Protein AF-0000000074532015 (afdb_homodimer)

Foldseek 3Di:
DQDFLVVCCVVVVRLSLLVLLVVVCVVLVVCPVLVFDPQLQSLQSVVQQVQADPALFLGQSLLSQLLVLLVCCCPVVVVVVQDDSLLVVLLNVLSSQLQGNPPLDDLVLCCVVVHPQCVVVVSALSRLVVSLVVSVVQLVDPSNPRNVSHDPVSVVLSSVLSSLQSSLLPPVCQVVLLVVLVVCVVVVPPQNDSVSSSSVSNVSSNQSNLVLCVHPPVSSVSNLVSNLVSLLVVQVVCVVVVHDGDPSNPPVDHDSVVVVVVCCVPHNVSD/DQDFLVVCCVVVVRLSLLVLLVVVCVVLVVCPVLVFDPQLQSLQSVVQQVQADPALFLGQSLLSQLLVLLVCCCPVVVVVVQDDSLLVVLLNVLSSQLQGNPPLDDLVLCCVVVHPQCVVVVSALSRLVVSLVVSVVQLVDPSNPRNVSHDPVSVVLSSVLSSLQSSLLPPVCQVVLLVVLVVCVVVVPPQNDSVSSSSVSNVSSNQSNLVLCVHPPVSSVSNLVSNLVSLLVVQVVCVVVVHDGDPQNPPVDHDSVVVVVVCCVPHNVSD

pLDDT: mean 96.52, std 2.68, range [83.92, 98.92]

Structure (mmCIF, N/CA/C/O backbone):
data_AF-0000000074532015-model_v1
#
loop_
_entity.id
_entity.type
_entity.pdbx_description
1 polymer 'Predicted protein'
#
loop_
_atom_site.group_PDB
_atom_site.id
_atom_site.type_symbol
_atom_site.label_atom_id
_atom_site.label_alt_id
_atom_site.label_comp_id
_atom_site.label_asym_id
_atom_site.label_entity_id
_atom_site.label_seq_id
_atom_site.pdbx_PDB_ins_code
_atom_site.Cartn_x
_atom_site.Cartn_y
_atom_site.Cartn_z
_atom_site.occupancy
_atom_site.B_iso_or_equiv
_atom_site.auth_seq_id
_atom_site.auth_comp_id
_atom_site.auth_asym_id
_atom_site.auth_atom_id
_atom_site.pdbx_PDB_model_num
ATOM 1 N N . TRP A 1 1 ? -7.399 24.394 22.177 1 83.96 1 TRP A N 1
ATOM 2 C CA . TRP A 1 1 ? -8.322 23.296 21.906 1 83.96 1 TRP A CA 1
ATOM 3 C C . TRP A 1 1 ? -9.685 23.826 21.474 1 83.96 1 TRP A C 1
ATOM 5 O O . TRP A 1 1 ? -10.479 23.098 20.873 1 83.96 1 TRP A O 1
ATOM 15 N N . SER A 1 2 ? -9.954 25.082 21.584 1 89.16 2 SER A N 1
ATOM 16 C CA . SER A 1 2 ? -11.25 25.687 21.292 1 89.16 2 SER A CA 1
ATOM 17 C C . SER A 1 2 ? -11.249 26.361 19.924 1 89.16 2 SER A C 1
ATOM 19 O O . SER A 1 2 ? -12.078 27.233 19.656 1 89.16 2 SER A O 1
ATOM 21 N N . PHE A 1 3 ? -10.302 26.007 19.143 1 94.56 3 PHE A N 1
ATOM 22 C CA . PHE A 1 3 ? -10.221 26.522 17.781 1 94.56 3 PHE A CA 1
ATOM 23 C C . PHE A 1 3 ? -11.503 26.223 17.012 1 94.56 3 PHE A C 1
ATOM 25 O O . PHE A 1 3 ? -11.928 25.069 16.929 1 94.56 3 PHE A O 1
ATOM 32 N N . ASP A 1 4 ? -12.118 27.334 16.501 1 96.87 4 ASP A N 1
ATOM 33 C CA . ASP A 1 4 ? -13.344 27.195 15.72 1 96.87 4 ASP A CA 1
ATOM 34 C C . ASP A 1 4 ? -13.066 27.358 14.227 1 96.87 4 ASP A C 1
ATOM 36 O O . ASP A 1 4 ? -13.122 28.47 13.698 1 96.87 4 ASP A O 1
ATOM 40 N N . VAL A 1 5 ? -12.967 26.309 13.536 1 97.91 5 VAL A N 1
ATOM 41 C CA . VAL A 1 5 ? -12.581 26.317 12.129 1 97.91 5 VAL A CA 1
ATOM 42 C C . VAL A 1 5 ? -13.708 26.911 11.287 1 97.91 5 VAL A C 1
ATOM 44 O O . VAL A 1 5 ? -13.467 27.437 10.199 1 97.91 5 VAL A O 1
ATOM 47 N N . PHE A 1 6 ? -14.92 26.833 11.772 1 97.71 6 PHE A N 1
ATOM 48 C CA . PHE A 1 6 ? -16.054 27.366 11.025 1 97.71 6 PHE A CA 1
ATOM 49 C C . PHE A 1 6 ? -15.999 28.888 10.97 1 97.71 6 PHE A C 1
ATOM 51 O O . PHE A 1 6 ? -16.377 29.492 9.965 1 97.71 6 PHE A O 1
ATOM 58 N N . GLU A 1 7 ? -15.571 29.421 12.038 1 97.99 7 GLU A N 1
ATOM 59 C CA . GLU A 1 7 ? -15.34 30.862 12.016 1 97.99 7 GLU A CA 1
ATOM 60 C C . GLU A 1 7 ? -14.236 31.229 11.029 1 97.99 7 GLU A C 1
ATOM 62 O O . GLU A 1 7 ? -14.331 32.239 10.329 1 97.99 7 GLU A O 1
ATOM 67 N N . VAL A 1 8 ? -13.197 30.467 11.014 1 98.28 8 VAL A N 1
ATOM 68 C CA . VAL A 1 8 ? -12.1 30.691 10.078 1 98.28 8 VAL A CA 1
ATOM 69 C C . VAL A 1 8 ? -12.6 30.522 8.645 1 98.28 8 VAL A C 1
ATOM 71 O O . VAL A 1 8 ? -12.222 31.287 7.755 1 98.28 8 VAL A O 1
ATOM 74 N N . PHE A 1 9 ? -13.382 29.527 8.435 1 98.35 9 PHE A N 1
ATOM 75 C CA . PHE A 1 9 ? -13.976 29.286 7.126 1 98.35 9 PHE A CA 1
ATOM 76 C C . PHE A 1 9 ? -14.727 30.518 6.636 1 98.35 9 PHE A C 1
ATOM 78 O O . PHE A 1 9 ? -14.524 30.967 5.506 1 98.35 9 PHE A O 1
ATOM 85 N N . ASN A 1 10 ? -15.552 31.048 7.515 1 98.19 10 ASN A N 1
ATOM 86 C CA . ASN A 1 10 ? -16.33 32.233 7.171 1 98.19 10 ASN A CA 1
ATOM 87 C C . ASN A 1 10 ? -15.434 33.446 6.944 1 98.19 10 ASN A C 1
ATOM 89 O O . ASN A 1 10 ? -15.619 34.188 5.977 1 98.19 10 ASN A O 1
ATOM 93 N N . ALA A 1 11 ? -14.494 33.609 7.774 1 98.25 11 ALA A N 1
ATOM 94 C CA . ALA A 1 11 ? -13.624 34.782 7.738 1 98.25 11 ALA A CA 1
ATOM 95 C C . ALA A 1 11 ? -12.732 34.766 6.501 1 98.25 11 ALA A C 1
ATOM 97 O O . ALA A 1 11 ? -12.289 35.818 6.033 1 98.25 11 ALA A O 1
ATOM 98 N N . THR A 1 12 ? -12.502 33.632 5.913 1 98.21 12 THR A N 1
ATOM 99 C CA . THR A 1 12 ? -11.561 33.507 4.806 1 98.21 12 THR A CA 1
ATOM 100 C C . THR A 1 12 ? -12.301 33.3 3.487 1 98.21 12 THR A C 1
ATOM 102 O O . THR A 1 12 ? -11.681 33.025 2.458 1 98.21 12 THR A O 1
ATOM 105 N N . GLY A 1 13 ? -13.602 33.405 3.544 1 97.42 13 GLY A N 1
ATOM 106 C CA . GLY A 1 13 ? -14.393 33.205 2.341 1 97.42 13 GLY A CA 1
ATOM 107 C C . GLY A 1 13 ? -14.32 31.787 1.808 1 97.42 13 GLY A C 1
ATOM 108 O O . GLY A 1 13 ? -14.262 31.576 0.595 1 97.42 13 GLY A O 1
ATOM 109 N N . GLY A 1 14 ? -14.125 30.85 2.684 1 98.25 14 GLY A N 1
ATOM 110 C CA . GLY A 1 14 ? -14.181 29.451 2.289 1 98.25 14 GLY A CA 1
ATOM 111 C C . GLY A 1 14 ? -12.811 28.834 2.083 1 98.25 14 GLY A C 1
ATOM 112 O O . GLY A 1 14 ? -12.695 27.737 1.533 1 98.25 14 GLY A O 1
ATOM 113 N N . ASN A 1 15 ? -11.749 29.552 2.521 1 98.51 15 ASN A N 1
ATOM 114 C CA . ASN A 1 15 ? -10.395 29.046 2.323 1 98.51 15 ASN A CA 1
ATOM 115 C C . ASN A 1 15 ? -9.659 28.881 3.65 1 98.51 15 ASN A C 1
ATOM 117 O O . ASN A 1 15 ? -8.547 29.387 3.815 1 98.51 15 ASN A O 1
ATOM 121 N N . PRO A 1 16 ? -10.191 28.127 4.594 1 98.85 16 PRO A N 1
ATOM 122 C CA . PRO A 1 16 ? -9.604 28.019 5.931 1 98.85 16 PRO A CA 1
ATOM 123 C C . PRO A 1 16 ? -8.274 27.269 5.933 1 98.85 16 PRO A C 1
ATOM 125 O O . PRO A 1 16 ? -7.409 27.541 6.769 1 98.85 16 PRO A O 1
ATOM 128 N N . LEU A 1 17 ? -8.107 26.309 5.054 1 98.87 17 LEU A N 1
ATOM 129 C CA . LEU A 1 17 ? -6.884 25.514 5.031 1 98.87 17 LEU A CA 1
ATOM 130 C C . LEU A 1 17 ? -5.691 26.362 4.603 1 98.87 17 LEU A C 1
ATOM 132 O O . LEU A 1 17 ? -4.624 26.296 5.217 1 98.87 17 LEU A O 1
ATOM 136 N N . PHE A 1 18 ? -5.892 27.126 3.537 1 98.82 18 PHE A N 1
ATOM 137 C CA . PHE A 1 18 ? -4.862 28.057 3.091 1 98.82 18 PHE A CA 1
ATOM 138 C C . PHE A 1 18 ? -4.427 28.97 4.23 1 98.82 18 PHE A C 1
ATOM 140 O O . PHE A 1 18 ? -3.234 29.084 4.519 1 98.82 18 PHE A O 1
ATOM 147 N N . ALA A 1 19 ? -5.37 29.577 4.868 1 98.78 19 ALA A N 1
ATOM 148 C CA . ALA A 1 19 ? -5.095 30.57 5.903 1 98.78 19 ALA A CA 1
ATOM 149 C C . ALA A 1 19 ? -4.386 29.937 7.097 1 98.78 19 ALA A C 1
ATOM 151 O O . ALA A 1 19 ? -3.416 30.492 7.617 1 98.78 19 ALA A O 1
ATOM 152 N N . THR A 1 20 ? -4.897 28.807 7.545 1 98.8 20 THR A N 1
ATOM 153 C CA . THR A 1 20 ? -4.338 28.143 8.718 1 98.8 20 THR A CA 1
ATOM 154 C C . THR A 1 20 ? -2.921 27.651 8.437 1 98.8 20 THR A C 1
ATOM 156 O O . THR A 1 20 ? -2.016 27.851 9.249 1 98.8 20 THR A O 1
ATOM 159 N N . CYS A 1 21 ? -2.717 27.022 7.285 1 98.83 21 CYS A N 1
ATOM 160 C CA . CYS A 1 21 ? -1.4 26.496 6.944 1 98.83 21 CYS A CA 1
ATOM 161 C C . CYS A 1 21 ? -0.39 27.624 6.772 1 98.83 21 CYS A C 1
ATOM 163 O O . CYS A 1 21 ? 0.734 27.537 7.269 1 98.83 21 CYS A O 1
ATOM 165 N N . TYR A 1 22 ? -0.786 28.63 6.05 1 98.66 22 TYR A N 1
ATOM 166 C CA . TYR A 1 22 ? 0.1 29.769 5.837 1 98.66 22 TYR A CA 1
ATOM 167 C C . TYR A 1 22 ? 0.537 30.375 7.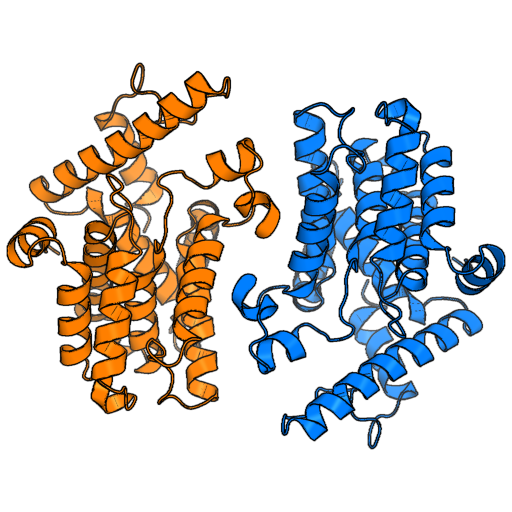165 1 98.66 22 TYR A C 1
ATOM 169 O O . TYR A 1 22 ? 1.723 30.644 7.371 1 98.66 22 TYR A O 1
ATOM 177 N N . ALA A 1 23 ? -0.36 30.597 8.073 1 98.5 23 ALA A N 1
ATOM 178 C CA . ALA A 1 23 ? -0.068 31.185 9.377 1 98.5 23 ALA A CA 1
ATOM 179 C C . ALA A 1 23 ? 0.91 30.317 10.164 1 98.5 23 ALA A C 1
ATOM 181 O O . ALA A 1 23 ? 1.84 30.831 10.791 1 98.5 23 ALA A O 1
ATOM 182 N N . LEU A 1 24 ? 0.714 29.012 10.136 1 98.5 24 LEU A N 1
ATOM 183 C CA . LEU A 1 24 ? 1.564 28.111 10.907 1 98.5 24 LEU A CA 1
ATOM 184 C C . LEU A 1 24 ? 2.953 28.011 10.287 1 98.5 24 LEU A C 1
ATOM 186 O O . LEU A 1 24 ? 3.95 27.884 11.002 1 98.5 24 LEU A O 1
ATOM 190 N N . PHE A 1 25 ? 3.008 28.044 8.956 1 98.38 25 PHE A N 1
ATOM 191 C CA . PHE A 1 25 ? 4.309 28.012 8.298 1 98.38 25 PHE A CA 1
ATOM 192 C C . PHE A 1 25 ? 5.119 29.257 8.639 1 98.38 25 PHE A C 1
ATOM 194 O O . PHE A 1 25 ? 6.344 29.191 8.766 1 98.38 25 PHE A O 1
ATOM 201 N N . LEU A 1 26 ? 4.476 30.375 8.796 1 97.8 26 LEU A N 1
ATOM 202 C CA . LEU A 1 26 ? 5.138 31.597 9.239 1 97.8 26 LEU A CA 1
ATOM 203 C C . LEU A 1 26 ? 5.574 31.482 10.696 1 97.8 26 LEU A C 1
ATOM 205 O O . LEU A 1 26 ? 6.697 31.854 11.044 1 97.8 26 LEU A O 1
ATOM 209 N N . LYS A 1 27 ? 4.684 30.999 11.468 1 97.57 27 LYS A N 1
ATOM 210 C CA . LYS A 1 27 ? 4.966 30.87 12.894 1 97.57 27 LYS A CA 1
ATOM 211 C C . LYS A 1 27 ? 6.22 30.033 13.133 1 97.57 27 LYS A C 1
ATOM 213 O O . LYS A 1 27 ? 7.064 30.392 13.957 1 97.57 27 LYS A O 1
ATOM 218 N N . TYR A 1 28 ? 6.371 28.906 12.412 1 97.56 28 TYR A N 1
ATOM 219 C CA . TYR A 1 28 ? 7.488 27.99 12.618 1 97.56 28 TYR A CA 1
ATOM 220 C C . TYR A 1 28 ? 8.689 28.396 11.773 1 97.56 28 TYR A C 1
ATOM 222 O O . TYR A 1 28 ? 9.74 27.753 11.828 1 97.56 28 TYR A O 1
ATOM 230 N N . ASP A 1 29 ? 8.508 29.427 10.95 1 98.05 29 ASP A N 1
ATOM 231 C CA . ASP A 1 29 ? 9.547 29.971 10.082 1 98.05 29 ASP A CA 1
ATOM 232 C C . ASP A 1 29 ? 10.061 28.912 9.109 1 98.05 29 ASP A C 1
ATOM 234 O O . ASP A 1 29 ? 11.266 28.816 8.867 1 98.05 29 ASP A O 1
ATOM 238 N N . PHE A 1 30 ? 9.128 28.102 8.593 1 98.01 30 PHE A N 1
ATOM 239 C CA . PHE A 1 30 ? 9.505 27.005 7.709 1 98.01 30 PHE A CA 1
ATOM 240 C C . PHE A 1 30 ? 10.003 27.536 6.37 1 98.01 30 PHE A C 1
ATOM 242 O O . PHE A 1 30 ? 10.894 26.947 5.755 1 98.01 30 PHE A O 1
ATOM 249 N N . ILE A 1 31 ? 9.417 28.619 5.914 1 97.28 31 ILE A N 1
ATOM 250 C CA . ILE A 1 31 ? 9.77 29.191 4.619 1 97.28 31 ILE A CA 1
ATOM 251 C C . ILE A 1 31 ? 11.254 29.548 4.6 1 97.28 31 ILE A C 1
ATOM 253 O O . ILE A 1 31 ? 11.973 29.195 3.662 1 97.28 31 ILE A O 1
ATOM 257 N N . LYS A 1 32 ? 11.655 30.157 5.628 1 97.3 32 LYS A N 1
ATOM 258 C CA . LYS A 1 32 ? 13.06 30.539 5.736 1 97.3 32 LYS A CA 1
ATOM 259 C C . LYS A 1 32 ? 13.937 29.328 6.04 1 97.3 32 LYS A C 1
ATOM 261 O O . LYS A 1 32 ? 14.967 29.122 5.394 1 97.3 32 LYS A O 1
ATOM 266 N N . LYS A 1 33 ? 13.561 28.519 6.951 1 97.51 33 LYS A N 1
ATOM 267 C CA . LYS A 1 33 ? 14.375 27.409 7.436 1 97.51 33 LYS A CA 1
ATOM 268 C C . LYS A 1 33 ? 14.646 26.399 6.324 1 97.51 33 LYS A C 1
ATOM 270 O O . LYS A 1 33 ? 15.707 25.773 6.291 1 97.51 33 LYS A O 1
ATOM 275 N N . PHE A 1 34 ? 13.667 26.281 5.39 1 97.59 34 PHE A N 1
ATOM 276 C CA . PHE A 1 34 ? 13.804 25.254 4.365 1 97.59 34 PHE A CA 1
ATOM 277 C C . PHE A 1 34 ? 13.937 25.883 2.983 1 97.59 34 PHE A C 1
ATOM 279 O O . PHE A 1 34 ? 13.809 25.196 1.967 1 97.59 34 PHE A O 1
ATOM 286 N N . ASN A 1 35 ? 14.14 27.216 2.954 1 96.83 35 ASN A N 1
ATOM 287 C CA . ASN A 1 35 ? 14.338 27.956 1.712 1 96.83 35 ASN A CA 1
ATOM 288 C C . ASN A 1 35 ? 13.211 27.691 0.717 1 96.83 35 ASN A C 1
ATOM 290 O O . ASN A 1 35 ? 13.465 27.329 -0.433 1 96.83 35 ASN A O 1
ATOM 294 N N . ILE A 1 36 ? 12.034 27.789 1.192 1 97.11 36 ILE A N 1
ATOM 295 C CA . ILE A 1 36 ? 10.86 27.588 0.349 1 97.11 36 ILE A CA 1
ATOM 296 C C . ILE A 1 36 ? 10.532 28.88 -0.397 1 97.11 36 ILE A C 1
ATOM 298 O O . ILE A 1 36 ? 10.446 29.949 0.21 1 97.11 36 ILE A O 1
ATOM 302 N N . ASN A 1 37 ? 10.432 28.745 -1.745 1 97.19 37 ASN A N 1
ATOM 303 C CA . ASN A 1 37 ? 9.95 29.893 -2.504 1 97.19 37 ASN A CA 1
ATOM 304 C C . ASN A 1 37 ? 8.511 30.245 -2.137 1 97.19 37 ASN A C 1
ATOM 306 O O . ASN A 1 37 ? 7.613 29.409 -2.259 1 97.19 37 ASN A O 1
ATOM 310 N N . GLU A 1 38 ? 8.293 31.438 -1.783 1 96.9 38 GLU A N 1
ATOM 311 C CA . GLU A 1 38 ? 6.989 31.852 -1.271 1 96.9 38 GLU A CA 1
ATOM 312 C C . GLU A 1 38 ? 5.911 31.731 -2.344 1 96.9 38 GLU A C 1
ATOM 314 O O . GLU A 1 38 ? 4.769 31.376 -2.047 1 96.9 38 GLU A O 1
ATOM 319 N N . GLU A 1 39 ? 6.233 32.076 -3.516 1 98.1 39 GLU A N 1
ATOM 320 C CA . GLU A 1 39 ? 5.271 31.956 -4.607 1 98.1 39 GLU A CA 1
ATOM 321 C C . GLU A 1 39 ? 4.855 30.503 -4.819 1 98.1 39 GLU A C 1
ATOM 323 O O . GLU A 1 39 ? 3.677 30.215 -5.041 1 98.1 39 GLU A O 1
ATOM 328 N N . ILE A 1 40 ? 5.817 29.615 -4.787 1 98.48 40 ILE A N 1
ATOM 329 C CA . ILE A 1 40 ? 5.543 28.189 -4.928 1 98.48 40 ILE A CA 1
ATOM 330 C C . ILE A 1 40 ? 4.668 27.715 -3.77 1 98.48 40 ILE A C 1
ATOM 332 O O . ILE A 1 40 ? 3.727 26.944 -3.971 1 98.48 40 ILE A O 1
ATOM 336 N N . PHE A 1 41 ? 4.992 28.229 -2.622 1 98.46 41 PHE A N 1
ATOM 337 C CA . PHE A 1 41 ? 4.221 27.86 -1.44 1 98.46 41 PHE A CA 1
ATOM 338 C C . PHE A 1 41 ? 2.773 28.315 -1.574 1 98.46 41 PHE A C 1
ATOM 340 O O . PHE A 1 41 ? 1.847 27.545 -1.311 1 98.46 41 PHE A O 1
ATOM 347 N N . ILE A 1 42 ? 2.583 29.453 -1.984 1 98.61 42 ILE A N 1
ATOM 348 C CA . ILE A 1 42 ? 1.247 30.01 -2.164 1 98.61 42 ILE A CA 1
ATOM 349 C C . ILE A 1 42 ? 0.501 29.226 -3.241 1 98.61 42 ILE A C 1
ATOM 351 O O . ILE A 1 42 ? -0.669 28.878 -3.067 1 98.61 42 ILE A O 1
ATOM 355 N N . ASN A 1 43 ? 1.119 28.939 -4.346 1 98.68 43 ASN A N 1
ATOM 356 C CA . ASN A 1 43 ? 0.51 28.152 -5.413 1 98.68 43 ASN A CA 1
ATOM 357 C C . ASN A 1 43 ? 0.107 26.764 -4.925 1 98.68 43 ASN A C 1
ATOM 359 O O . ASN A 1 43 ? -0.969 26.27 -5.266 1 98.68 43 ASN A O 1
ATOM 363 N N . PHE A 1 44 ? 0.999 26.193 -4.165 1 98.78 44 PHE A N 1
ATOM 364 C CA . PHE A 1 44 ? 0.725 24.877 -3.6 1 98.78 44 PHE A CA 1
ATOM 365 C C . PHE A 1 44 ? -0.527 24.91 -2.733 1 98.78 44 PHE A C 1
ATOM 367 O O . PHE A 1 44 ? -1.419 24.072 -2.887 1 98.78 44 PHE A O 1
ATOM 374 N N . LEU A 1 45 ? -0.622 25.854 -1.849 1 98.76 45 LEU A N 1
ATOM 375 C CA . LEU A 1 45 ? -1.748 25.94 -0.924 1 98.76 45 LEU A CA 1
ATOM 376 C C . LEU A 1 45 ? -3.05 26.197 -1.676 1 98.76 45 LEU A C 1
ATOM 378 O O . LEU A 1 45 ? -4.095 25.647 -1.321 1 98.76 45 LEU A O 1
ATOM 382 N N . ARG A 1 46 ? -2.966 27.033 -2.671 1 98.68 46 ARG A N 1
ATOM 383 C CA . ARG A 1 46 ? -4.157 27.328 -3.461 1 98.68 46 ARG A CA 1
ATOM 384 C C . ARG A 1 46 ? -4.663 26.08 -4.177 1 98.68 46 ARG A C 1
ATOM 386 O O . ARG A 1 46 ? -5.862 25.793 -4.165 1 98.68 46 ARG A O 1
ATOM 393 N N . GLU A 1 47 ? -3.743 25.412 -4.838 1 98.69 47 GLU A N 1
ATOM 394 C CA . GLU A 1 47 ? -4.108 24.2 -5.566 1 98.69 47 GLU A CA 1
ATOM 395 C C . GLU A 1 47 ? -4.618 23.119 -4.617 1 98.69 47 GLU A C 1
ATOM 397 O O . GLU A 1 47 ? -5.583 22.419 -4.927 1 98.69 47 GLU A O 1
ATOM 402 N N . LEU A 1 48 ? -3.937 22.996 -3.505 1 98.57 48 LEU A N 1
ATOM 403 C CA . LEU A 1 48 ? -4.335 22.012 -2.505 1 98.57 48 LEU A CA 1
ATOM 404 C C . LEU A 1 48 ? -5.74 22.301 -1.987 1 98.57 48 LEU A C 1
ATOM 406 O O . LEU A 1 48 ? -6.571 21.395 -1.893 1 98.57 48 LEU A O 1
ATOM 410 N N . GLU A 1 49 ? -5.986 23.568 -1.616 1 98.42 49 GLU A N 1
ATOM 411 C CA . GLU A 1 49 ? -7.303 23.996 -1.154 1 98.42 49 GLU A CA 1
ATOM 412 C C . GLU A 1 49 ? -8.382 23.67 -2.182 1 98.42 49 GLU A C 1
ATOM 414 O O . GLU A 1 49 ? -9.451 23.165 -1.831 1 98.42 49 GLU A O 1
ATOM 419 N N . ALA A 1 50 ? -8.073 23.882 -3.436 1 98.16 50 ALA A N 1
ATOM 420 C CA . ALA A 1 50 ? -9.022 23.665 -4.524 1 98.16 50 ALA A CA 1
ATOM 421 C C . ALA A 1 50 ? -9.261 22.176 -4.754 1 98.16 50 ALA A C 1
ATOM 423 O O . ALA A 1 50 ? -10.281 21.786 -5.328 1 98.16 50 ALA A O 1
ATOM 424 N N . GLY A 1 51 ? -8.322 21.369 -4.306 1 98.29 51 GLY A N 1
ATOM 425 C CA . GLY A 1 51 ? -8.417 19.936 -4.536 1 98.29 51 GLY A CA 1
ATOM 426 C C . GLY A 1 51 ? -9.259 19.22 -3.498 1 98.29 51 GLY A C 1
ATOM 427 O O . GLY A 1 51 ? -9.605 18.049 -3.671 1 98.29 51 GLY A O 1
ATOM 428 N N . TYR A 1 52 ? -9.614 19.889 -2.422 1 98.61 52 TYR A N 1
ATOM 429 C CA . TYR A 1 52 ? -10.576 19.35 -1.466 1 98.61 52 TYR A CA 1
ATOM 430 C C . TYR A 1 52 ? -12.003 19.527 -1.97 1 98.61 52 TYR A C 1
ATOM 432 O O . TYR A 1 52 ? -12.413 20.637 -2.318 1 98.61 52 TYR A O 1
ATOM 440 N N . HIS A 1 53 ? -12.705 18.417 -2.002 1 98.23 53 HIS A N 1
ATOM 441 C CA . HIS A 1 53 ? -14.08 18.43 -2.488 1 98.23 53 HIS A CA 1
ATOM 442 C C . HIS A 1 53 ? -15.033 18.975 -1.43 1 98.23 53 HIS A C 1
ATOM 444 O O . HIS A 1 53 ? -14.733 18.929 -0.235 1 98.23 53 HIS A O 1
ATOM 450 N N . PRO A 1 54 ? -16.107 19.462 -1.883 1 97.25 54 PRO A N 1
ATOM 451 C CA . PRO A 1 54 ? -17.078 20.005 -0.93 1 97.25 54 PRO A CA 1
ATOM 452 C C . PRO A 1 54 ? -17.911 18.918 -0.253 1 97.25 54 PRO A C 1
ATOM 454 O O . PRO A 1 54 ? -19.141 19.01 -0.218 1 97.25 54 PRO A O 1
ATOM 457 N N . ASN A 1 55 ? -17.3 17.903 0.278 1 98.51 55 ASN A N 1
ATOM 458 C CA . ASN A 1 55 ? -17.961 16.893 1.098 1 98.51 55 ASN A CA 1
ATOM 459 C C . ASN A 1 55 ? -18.477 17.484 2.407 1 98.51 55 ASN A C 1
ATOM 461 O O . ASN A 1 55 ? -17.945 18.483 2.894 1 98.51 55 ASN A O 1
ATOM 465 N N . PRO A 1 56 ? -19.444 16.874 2.961 1 98.15 56 PRO A N 1
ATOM 466 C CA . PRO A 1 56 ? -19.932 17.408 4.236 1 98.15 56 PRO A CA 1
ATOM 467 C C . PRO A 1 56 ? -18.859 17.411 5.323 1 98.15 56 PRO A C 1
ATOM 469 O O . PRO A 1 56 ? -18.718 18.395 6.053 1 98.15 56 PRO A O 1
ATOM 472 N N . TYR A 1 57 ? -18.072 16.369 5.413 1 98.43 57 TYR A N 1
ATOM 473 C CA . TYR A 1 57 ? -17.114 16.241 6.506 1 98.43 57 TYR A CA 1
ATOM 474 C C . TYR A 1 57 ? -15.682 16.315 5.988 1 98.43 57 TYR A C 1
ATOM 476 O O . TYR A 1 57 ? -14.915 17.194 6.388 1 98.43 57 TYR A O 1
ATOM 484 N N . HIS A 1 58 ? -15.266 15.401 5.082 1 98.64 58 HIS A N 1
ATOM 485 C CA . HIS A 1 58 ? -13.904 15.359 4.561 1 98.64 58 HIS A CA 1
ATOM 486 C C . HIS A 1 58 ? -13.676 16.456 3.526 1 98.64 58 HIS A C 1
ATOM 488 O O . HIS A 1 58 ? -13.673 16.188 2.323 1 98.64 58 HIS A O 1
ATOM 494 N N . ASN A 1 59 ? -13.464 17.637 4.02 1 98.67 59 ASN A N 1
ATOM 495 C CA . ASN A 1 59 ? -13.314 18.84 3.209 1 98.67 59 ASN A CA 1
ATOM 496 C C . ASN A 1 59 ? -12.172 19.718 3.712 1 98.67 59 ASN A C 1
ATOM 498 O O . ASN A 1 59 ? -11.4 19.302 4.578 1 98.67 59 ASN A O 1
ATOM 502 N N . ASN A 1 60 ? -12.059 20.92 3.11 1 98.77 60 ASN A N 1
ATOM 503 C CA . ASN A 1 60 ? -10.955 21.813 3.447 1 98.77 60 ASN A CA 1
ATOM 504 C C . ASN A 1 60 ? -11.059 22.316 4.884 1 98.77 60 ASN A C 1
ATOM 506 O O . ASN A 1 60 ? -10.042 22.544 5.541 1 98.77 60 ASN A O 1
ATOM 510 N N . ALA A 1 61 ? -12.252 22.459 5.431 1 98.7 61 ALA A N 1
ATOM 511 C CA . ALA A 1 61 ? -12.431 22.889 6.815 1 98.7 61 ALA A CA 1
ATOM 512 C C . ALA A 1 61 ? -11.951 21.817 7.789 1 98.7 61 ALA A C 1
ATOM 514 O O . ALA A 1 61 ? -11.313 22.127 8.798 1 98.7 61 ALA A O 1
ATOM 515 N N . HIS A 1 62 ? -12.312 20.586 7.47 1 98.76 62 HIS A N 1
ATOM 516 C CA . HIS A 1 62 ? -11.837 19.487 8.304 1 98.76 62 HIS A CA 1
ATOM 517 C C . HIS A 1 62 ? -10.314 19.409 8.297 1 98.76 62 HIS A C 1
ATOM 519 O O . HIS A 1 62 ? -9.694 19.207 9.344 1 98.76 62 HIS A O 1
ATOM 525 N N . ALA A 1 63 ? -9.711 19.556 7.159 1 98.8 63 ALA A N 1
ATOM 526 C CA . ALA A 1 63 ? -8.254 19.531 7.057 1 98.8 63 ALA A CA 1
ATOM 527 C C . ALA A 1 63 ? -7.627 20.649 7.886 1 98.8 63 ALA A C 1
ATOM 529 O O . ALA A 1 63 ? -6.616 20.438 8.56 1 98.8 63 ALA A O 1
ATOM 530 N N . ALA A 1 64 ? -8.209 21.828 7.799 1 98.8 64 ALA A N 1
ATOM 531 C CA . ALA A 1 64 ? -7.714 22.955 8.585 1 98.8 64 ALA A CA 1
ATOM 532 C C . ALA A 1 64 ? -7.823 22.671 10.081 1 98.8 64 ALA A C 1
ATOM 534 O O . ALA A 1 64 ? -6.931 23.029 10.854 1 98.8 64 ALA A O 1
ATOM 535 N N . ASP A 1 65 ? -8.902 22.093 10.469 1 98.71 65 ASP A N 1
ATOM 536 C CA . ASP A 1 65 ? -9.127 21.759 11.872 1 98.71 65 ASP A CA 1
ATOM 537 C C . ASP A 1 65 ? -8.096 20.747 12.368 1 98.71 65 ASP A C 1
ATOM 539 O O . ASP A 1 65 ? -7.538 20.904 13.455 1 98.71 65 ASP A O 1
ATOM 543 N N . VAL A 1 66 ? -7.872 19.708 11.589 1 98.69 66 VAL A N 1
ATOM 544 C CA . VAL A 1 66 ? -6.895 18.684 11.945 1 98.69 66 VAL A CA 1
ATOM 545 C C . VAL A 1 66 ? -5.497 19.297 11.99 1 98.69 66 VAL A C 1
ATOM 547 O O . VAL A 1 66 ? -4.689 18.951 12.855 1 98.69 66 VAL A O 1
ATOM 550 N N . LEU A 1 67 ? -5.187 20.184 11.031 1 98.8 67 LEU A N 1
ATOM 551 C CA . LEU A 1 67 ? -3.903 20.875 11.014 1 98.8 67 LEU A CA 1
ATOM 552 C C . LEU A 1 67 ? -3.693 21.665 12.301 1 98.8 67 LEU A C 1
ATOM 554 O O . LEU A 1 67 ? -2.643 21.553 12.939 1 98.8 67 LEU A O 1
ATOM 558 N N . GLN A 1 68 ? -4.674 22.423 12.663 1 98.42 68 GLN A N 1
ATOM 559 C CA . GLN A 1 68 ? -4.571 23.208 13.888 1 98.42 68 GLN A CA 1
ATOM 560 C C . GLN A 1 68 ? -4.465 22.304 15.113 1 98.42 68 GLN A C 1
ATOM 562 O O . GLN A 1 68 ? -3.7 22.589 16.037 1 98.42 68 GLN A O 1
ATOM 567 N N . ALA A 1 69 ? -5.263 21.265 15.167 1 97.86 69 ALA A N 1
ATOM 568 C CA . ALA A 1 69 ? -5.205 20.329 16.286 1 97.86 69 ALA A CA 1
ATOM 569 C C . ALA A 1 69 ? -3.833 19.666 16.375 1 97.86 69 ALA A C 1
ATOM 571 O O . ALA A 1 69 ? -3.316 19.441 17.472 1 97.86 69 ALA A O 1
ATOM 572 N N . THR A 1 70 ? -3.256 19.296 15.226 1 98.36 70 THR A N 1
ATOM 573 C CA . THR A 1 70 ? -1.916 18.72 15.202 1 98.36 70 THR A CA 1
ATOM 574 C C . THR A 1 70 ? -0.894 19.704 15.766 1 98.36 70 THR A C 1
ATOM 576 O O . THR A 1 70 ? -0.04 19.326 16.571 1 98.36 70 THR A O 1
ATOM 579 N N . HIS A 1 71 ? -0.985 20.929 15.334 1 98.11 71 HIS A N 1
ATOM 580 C CA . HIS A 1 71 ? -0.136 21.971 15.9 1 98.11 71 HIS A CA 1
ATOM 581 C C . HIS A 1 71 ? -0.301 22.055 17.413 1 98.11 71 HIS A C 1
ATOM 583 O O . HIS A 1 71 ? 0.686 22.151 18.145 1 98.11 71 HIS A O 1
ATOM 589 N N . PHE A 1 72 ? -1.501 22.018 17.848 1 97.02 72 PHE A N 1
ATOM 590 C CA . PHE A 1 72 ? -1.783 22.101 19.276 1 97.02 72 PHE A CA 1
ATOM 591 C C . PHE A 1 72 ? -1.121 20.952 20.026 1 97.02 72 PHE A C 1
ATOM 593 O O . PHE A 1 72 ? -0.476 21.164 21.055 1 97.02 72 PHE A O 1
ATOM 600 N N . ILE A 1 73 ? -1.269 19.751 19.532 1 95.58 73 ILE A N 1
ATOM 601 C CA . ILE A 1 73 ? -0.724 18.557 20.169 1 95.58 73 ILE A CA 1
ATOM 602 C C . ILE A 1 73 ? 0.802 18.625 20.172 1 95.58 73 ILE A C 1
ATOM 604 O O . ILE A 1 73 ? 1.442 18.287 21.17 1 95.58 73 ILE A O 1
ATOM 608 N N . VAL A 1 74 ? 1.354 19.092 19.094 1 95.99 74 VAL A N 1
ATOM 609 C CA . VAL A 1 74 ? 2.804 19.181 18.964 1 95.99 74 VAL A CA 1
ATOM 610 C C . VAL A 1 74 ? 3.346 20.237 19.925 1 95.99 74 VAL A C 1
ATOM 612 O O . VAL A 1 74 ? 4.328 19.998 20.631 1 95.99 74 VAL A O 1
ATOM 615 N N . GLN A 1 75 ? 2.713 21.344 20.013 1 95.2 75 GLN A N 1
ATOM 616 C CA . GLN A 1 75 ? 3.206 22.461 20.811 1 95.2 75 GLN A CA 1
ATOM 617 C C . GLN A 1 75 ? 2.783 22.323 22.271 1 95.2 75 GLN A C 1
ATOM 619 O O . GLN 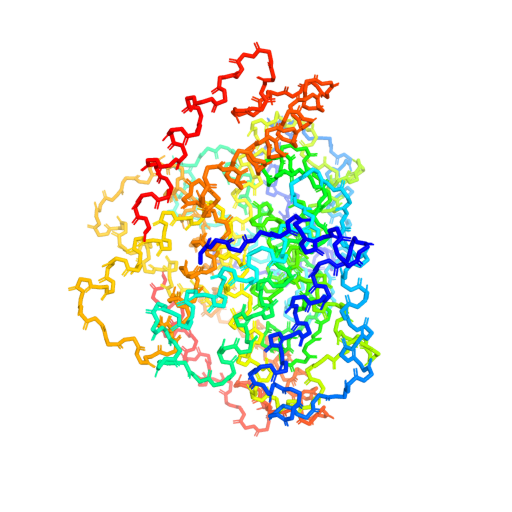A 1 75 ? 3.63 22.203 23.159 1 95.2 75 GLN A O 1
ATOM 624 N N . GLU A 1 76 ? 1.531 22.248 22.51 1 92.41 76 GLU A N 1
ATOM 625 C CA . GLU A 1 76 ? 0.995 22.244 23.868 1 92.41 76 GLU A CA 1
ATOM 626 C C . GLU A 1 76 ? 1.159 20.876 24.522 1 92.41 76 GLU A C 1
ATOM 628 O O . GLU A 1 76 ? 1.259 20.776 25.747 1 92.41 76 GLU A O 1
ATOM 633 N N . GLY A 1 77 ? 1.19 19.849 23.74 1 89.92 77 GLY A N 1
ATOM 634 C CA . GLY A 1 77 ? 1.379 18.509 24.272 1 89.92 77 GLY A CA 1
ATOM 635 C C . GLY A 1 77 ? 2.828 18.193 24.592 1 89.92 77 GLY A C 1
ATOM 636 O O . GLY A 1 77 ? 3.124 17.167 25.208 1 89.92 77 GLY A O 1
ATOM 637 N N . GLY A 1 78 ? 3.737 19.095 24.092 1 90.53 78 GLY A N 1
ATOM 638 C CA . GLY A 1 78 ? 5.13 18.968 24.489 1 90.53 78 GLY A CA 1
ATOM 639 C C . GLY A 1 78 ? 5.959 18.157 23.511 1 90.53 78 GLY A C 1
ATOM 640 O O . GLY A 1 78 ? 7.163 17.981 23.706 1 90.53 78 GLY A O 1
ATOM 641 N N . LEU A 1 79 ? 5.372 17.675 22.485 1 92.76 79 LEU A N 1
ATOM 642 C CA . LEU A 1 79 ? 6.081 16.851 21.512 1 92.76 79 LEU A CA 1
ATOM 643 C C . LEU A 1 79 ? 7.181 17.649 20.821 1 92.76 79 LEU A C 1
ATOM 645 O O . LEU A 1 79 ? 8.206 17.089 20.426 1 92.76 79 LEU A O 1
ATOM 649 N N . ILE A 1 80 ? 7.02 18.907 20.726 1 94.44 80 ILE A N 1
ATOM 650 C CA . ILE A 1 80 ? 7.896 19.805 19.98 1 94.44 80 ILE A CA 1
ATOM 651 C C . ILE A 1 80 ? 9.315 19.724 20.538 1 94.44 80 ILE A C 1
ATOM 653 O O . ILE A 1 80 ? 10.289 19.901 19.803 1 94.44 80 ILE A O 1
ATOM 657 N N . GLU A 1 81 ? 9.449 19.397 21.775 1 93.46 81 GLU A N 1
ATOM 658 C CA . G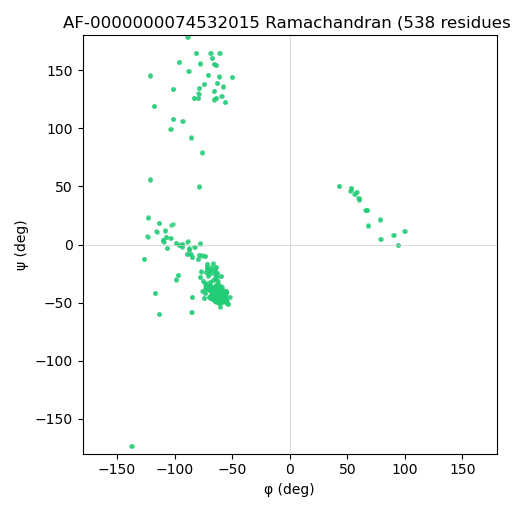LU A 1 81 ? 10.751 19.364 22.434 1 93.46 81 GLU A CA 1
ATOM 659 C C . GLU A 1 81 ? 11.583 18.178 21.954 1 93.46 81 GLU A C 1
ATOM 661 O O . GLU A 1 81 ? 12.806 18.167 22.108 1 93.46 81 GLU A O 1
ATOM 666 N N . LYS A 1 82 ? 10.909 17.244 21.396 1 93.09 82 LYS A N 1
ATOM 667 C CA . LYS A 1 82 ? 11.586 16.023 20.97 1 93.09 82 LYS A CA 1
ATOM 668 C C . LYS A 1 82 ? 11.734 15.977 19.452 1 93.09 82 LYS A C 1
ATOM 670 O O . LYS A 1 82 ? 12.398 15.088 18.914 1 93.09 82 LYS A O 1
ATOM 675 N N . LEU A 1 83 ? 11.208 16.954 18.76 1 96.84 83 LEU A N 1
ATOM 676 C CA . LEU A 1 83 ? 11.131 16.89 17.305 1 96.84 83 LEU A CA 1
ATOM 677 C C . LEU A 1 83 ? 12.234 17.726 16.665 1 96.84 83 LEU A C 1
ATOM 679 O O . LEU A 1 83 ? 12.512 18.841 17.113 1 96.84 83 LEU A O 1
ATOM 683 N N . ALA A 1 84 ? 12.855 17.127 15.697 1 96.91 84 ALA A N 1
ATOM 684 C CA . ALA A 1 84 ? 13.634 17.946 14.773 1 96.91 84 ALA A CA 1
ATOM 685 C C . ALA A 1 84 ? 12.726 18.838 13.93 1 96.91 84 ALA A C 1
ATOM 687 O O . ALA A 1 84 ? 11.516 18.611 13.859 1 96.91 84 ALA A O 1
ATOM 688 N N . VAL A 1 85 ? 13.268 19.861 13.374 1 97.19 85 VAL A N 1
ATOM 689 C CA . VAL A 1 85 ? 12.501 20.813 12.578 1 97.19 85 VAL A CA 1
ATOM 690 C C . VAL A 1 85 ? 11.844 20.093 11.402 1 97.19 85 VAL A C 1
ATOM 692 O O . VAL A 1 85 ? 10.72 20.42 11.016 1 97.19 85 VAL A O 1
ATOM 695 N N . GLU A 1 86 ? 12.523 19.057 10.775 1 98.02 86 GLU A N 1
ATOM 696 C CA . GLU A 1 86 ? 11.979 18.261 9.679 1 98.02 86 GLU A CA 1
ATOM 697 C C . GLU A 1 86 ? 10.73 17.5 10.117 1 98.02 86 GLU A C 1
ATOM 699 O O . GLU A 1 86 ? 9.779 17.363 9.345 1 98.02 86 GLU A O 1
ATOM 704 N N . ASP A 1 87 ? 10.78 17.054 11.347 1 98.29 87 ASP A N 1
ATOM 705 C CA . ASP A 1 87 ? 9.639 16.315 11.879 1 98.29 87 ASP A CA 1
ATOM 706 C C . ASP A 1 87 ? 8.423 17.224 12.038 1 98.29 87 ASP A C 1
ATOM 708 O O . ASP A 1 87 ? 7.296 16.818 11.746 1 98.29 87 ASP A O 1
ATOM 712 N N . CYS A 1 88 ? 8.678 18.359 12.528 1 98.22 88 CYS A N 1
ATOM 713 C CA . CYS A 1 88 ? 7.595 19.319 12.711 1 98.22 88 CYS A CA 1
ATOM 714 C C . CYS A 1 88 ? 6.992 19.723 11.37 1 98.22 88 CYS A C 1
ATOM 716 O O . CYS A 1 88 ? 5.771 19.806 11.234 1 98.22 88 CYS A O 1
ATOM 718 N N . PHE A 1 89 ? 7.881 19.985 10.46 1 98.62 89 PHE A N 1
ATOM 719 C CA . PHE A 1 89 ? 7.455 20.3 9.102 1 98.62 89 PHE A CA 1
ATOM 720 C C . PHE A 1 89 ? 6.609 19.172 8.524 1 98.62 89 PHE A C 1
ATOM 722 O O . PHE A 1 89 ? 5.518 19.411 8.003 1 98.62 89 PHE A O 1
ATOM 729 N N . ALA A 1 90 ? 7.053 17.961 8.636 1 98.8 90 ALA A N 1
ATOM 730 C CA . ALA A 1 90 ? 6.344 16.791 8.123 1 98.8 90 ALA A CA 1
ATOM 731 C C . ALA A 1 90 ? 4.983 16.637 8.796 1 98.8 90 ALA A C 1
ATOM 733 O O . ALA A 1 90 ? 3.999 16.275 8.146 1 98.8 90 ALA A O 1
ATOM 734 N N . ALA A 1 91 ? 4.93 16.889 10.029 1 98.8 91 ALA A N 1
ATOM 735 C CA . ALA A 1 91 ? 3.688 16.743 10.782 1 98.8 91 ALA A CA 1
ATOM 736 C C . ALA A 1 91 ? 2.616 17.698 10.264 1 98.8 91 ALA A C 1
ATOM 738 O O . ALA A 1 91 ? 1.474 17.293 10.035 1 98.8 91 ALA A O 1
ATOM 739 N N . LEU A 1 92 ? 3.006 18.891 10.068 1 98.83 92 LEU A N 1
ATOM 740 C CA . LEU A 1 92 ? 2.031 19.891 9.648 1 98.83 92 LEU A CA 1
ATOM 741 C C . LEU A 1 92 ? 1.622 19.675 8.195 1 98.83 92 LEU A C 1
ATOM 743 O O . LEU A 1 92 ? 0.453 19.843 7.843 1 98.83 92 LEU A O 1
ATOM 747 N N . VAL A 1 93 ? 2.574 19.301 7.386 1 98.91 93 VAL A N 1
ATOM 748 C CA . VAL A 1 93 ? 2.238 18.986 6.001 1 98.91 93 VAL A CA 1
ATOM 749 C C . VAL A 1 93 ? 1.31 17.775 5.957 1 98.91 93 VAL A C 1
ATOM 751 O O . VAL A 1 93 ? 0.332 17.762 5.205 1 98.91 93 VAL A O 1
ATOM 754 N N . SER A 1 94 ? 1.56 16.749 6.747 1 98.92 94 SER A N 1
ATOM 755 C CA . SER A 1 94 ? 0.717 15.558 6.798 1 98.92 94 SER A CA 1
ATOM 756 C C . SER A 1 94 ? -0.726 15.917 7.137 1 98.92 94 SER A C 1
ATOM 758 O O . SER A 1 94 ? -1.659 15.429 6.496 1 98.92 94 SER A O 1
ATOM 760 N N . ALA A 1 95 ? -0.85 16.73 8.141 1 98.87 95 ALA A N 1
ATOM 761 C CA . ALA A 1 95 ? -2.188 17.142 8.557 1 98.87 95 ALA A CA 1
ATOM 762 C C . ALA A 1 95 ? -2.898 17.906 7.444 1 98.87 95 ALA A C 1
ATOM 764 O O . ALA A 1 95 ? -4.113 17.777 7.272 1 98.87 95 ALA A O 1
ATOM 765 N N . THR A 1 96 ? -2.192 18.621 6.715 1 98.87 96 THR A N 1
ATOM 766 C CA . THR A 1 96 ? -2.727 19.454 5.644 1 98.87 96 THR A CA 1
ATOM 767 C C . THR A 1 96 ? -3.24 18.593 4.494 1 98.87 96 THR A C 1
ATOM 769 O O . THR A 1 96 ? -4.259 18.913 3.878 1 98.87 96 THR A O 1
ATOM 772 N N . ILE A 1 97 ? -2.581 17.492 4.228 1 98.92 97 ILE A N 1
ATOM 773 C CA . ILE A 1 97 ? -2.876 16.768 2.996 1 98.92 97 ILE A CA 1
ATOM 774 C C . ILE A 1 97 ? -3.581 15.454 3.326 1 98.92 97 ILE A C 1
ATOM 776 O O . ILE A 1 97 ? -3.889 14.666 2.43 1 98.92 97 ILE A O 1
ATOM 780 N N . HIS A 1 98 ? -3.927 15.104 4.558 1 98.8 98 HIS A N 1
ATOM 781 C CA . HIS A 1 98 ? -4.292 13.762 4.999 1 98.8 98 HIS A CA 1
ATOM 782 C C . HIS A 1 98 ? -5.593 13.304 4.349 1 98.8 98 HIS A C 1
ATOM 784 O O . HIS A 1 98 ? -5.822 12.103 4.187 1 98.8 98 HIS A O 1
ATOM 790 N N . ASP A 1 99 ? -6.472 14.226 3.917 1 98.65 99 ASP A N 1
ATOM 791 C CA . ASP A 1 99 ? -7.737 13.898 3.268 1 98.65 99 ASP A CA 1
ATOM 792 C C . ASP A 1 99 ? -7.829 14.543 1.886 1 98.65 99 ASP A C 1
ATOM 794 O O . ASP A 1 99 ? -8.926 14.818 1.396 1 98.65 99 ASP A O 1
ATOM 798 N N . TYR A 1 100 ? -6.678 14.846 1.298 1 98.83 100 TYR A N 1
ATOM 799 C CA . TYR A 1 100 ? -6.648 15.479 -0.016 1 98.83 100 TYR A CA 1
ATOM 800 C C . TYR A 1 100 ? -7.339 14.607 -1.057 1 98.83 100 TYR A C 1
ATOM 802 O O . TYR A 1 100 ? -7.084 13.403 -1.136 1 98.83 100 TYR A O 1
ATOM 810 N N . ASP A 1 101 ? -8.326 15.207 -1.815 1 98.65 101 ASP A N 1
ATOM 811 C CA . ASP A 1 101 ? -9.06 14.571 -2.904 1 98.65 101 ASP A CA 1
ATOM 812 C C . ASP A 1 101 ? -9.956 13.45 -2.381 1 98.65 101 ASP A C 1
ATOM 814 O O . ASP A 1 101 ? -10.217 12.476 -3.09 1 98.65 101 ASP A O 1
ATOM 818 N N . HIS A 1 102 ? -10.409 13.548 -1.208 1 98.69 102 HIS A N 1
ATOM 819 C CA . HIS A 1 102 ? -11.305 12.558 -0.622 1 98.69 102 HIS A CA 1
ATOM 820 C C . HIS A 1 102 ? -12.646 12.531 -1.347 1 98.69 102 HIS A C 1
ATOM 822 O O . HIS A 1 102 ? -13.299 13.567 -1.491 1 98.69 102 HIS A O 1
ATOM 828 N N . PRO A 1 103 ? -13.136 11.405 -1.694 1 98.24 103 PRO A N 1
ATOM 829 C CA . PRO A 1 103 ? -14.35 11.329 -2.51 1 98.24 103 PRO A CA 1
ATOM 830 C C . PRO A 1 103 ? -15.627 11.363 -1.673 1 98.24 103 PRO A C 1
ATOM 832 O O . PRO A 1 103 ? -16.73 11.402 -2.224 1 98.24 103 PRO A O 1
ATOM 835 N N . GLY A 1 104 ? -15.517 11.29 -0.354 1 98.17 104 GLY A N 1
ATOM 836 C CA . GLY A 1 104 ? -16.688 11.307 0.509 1 98.17 104 GLY A CA 1
ATOM 837 C C . GLY A 1 104 ? -17.237 9.923 0.797 1 98.17 104 GLY A C 1
ATOM 838 O O . GLY A 1 104 ? -18.354 9.784 1.3 1 98.17 104 GLY A O 1
ATOM 839 N N . LEU A 1 105 ? -16.519 8.889 0.383 1 97.94 105 LEU A N 1
ATOM 840 C CA . LEU A 1 105 ? -16.814 7.481 0.624 1 97.94 105 LEU A CA 1
ATOM 841 C C . LEU A 1 105 ? -15.663 6.804 1.361 1 97.94 105 LEU A C 1
ATOM 843 O O . LEU A 1 105 ? -14.501 7.174 1.18 1 97.94 105 LEU A O 1
ATOM 847 N N . ASN A 1 106 ? -15.963 5.881 2.23 1 97.36 106 ASN A N 1
ATOM 848 C CA . ASN A 1 106 ? -14.899 5.324 3.058 1 97.36 106 ASN A CA 1
ATOM 849 C C . ASN A 1 106 ? -14.231 4.129 2.384 1 97.36 106 ASN A C 1
ATOM 851 O O . ASN A 1 106 ? -14.603 3.751 1.272 1 97.36 106 ASN A O 1
ATOM 855 N N . ASN A 1 107 ? -13.252 3.542 2.978 1 97.58 107 ASN A N 1
ATOM 856 C CA . ASN A 1 107 ? -12.473 2.432 2.44 1 97.58 107 ASN A CA 1
ATOM 857 C C . ASN A 1 107 ? -13.35 1.215 2.161 1 97.58 107 ASN A C 1
ATOM 859 O O . ASN A 1 107 ? -13.184 0.547 1.139 1 97.58 107 ASN A O 1
ATOM 863 N N . ALA A 1 108 ? -14.265 0.915 3.063 1 96.02 108 ALA A N 1
ATOM 864 C CA . ALA A 1 108 ? -15.125 -0.256 2.906 1 96.02 108 ALA A CA 1
ATOM 865 C C . ALA A 1 108 ? -15.97 -0.15 1.64 1 96.02 108 ALA A C 1
ATOM 867 O O . ALA A 1 108 ? -16.149 -1.135 0.921 1 96.02 108 ALA A O 1
ATOM 868 N N . PHE A 1 109 ? -16.498 1.025 1.379 1 97.17 109 PHE A N 1
ATOM 869 C CA . PHE A 1 109 ? -17.281 1.242 0.168 1 97.17 109 PHE A CA 1
ATOM 870 C C . PHE A 1 109 ? -16.431 1.01 -1.075 1 97.17 109 PHE A C 1
ATOM 872 O O . PHE A 1 109 ? -16.87 0.351 -2.02 1 97.17 109 PHE A O 1
ATOM 879 N N . GLN A 1 110 ? -15.177 1.55 -1.077 1 97.49 110 GLN A N 1
ATOM 880 C CA . GLN A 1 110 ? -14.28 1.384 -2.216 1 97.49 110 GLN A CA 1
ATOM 881 C C . GLN A 1 110 ? -14.014 -0.093 -2.496 1 97.49 110 GLN A C 1
ATOM 883 O O . GLN A 1 110 ? -14.057 -0.529 -3.648 1 97.49 110 GLN A O 1
ATOM 888 N N . VAL A 1 111 ? -13.741 -0.831 -1.464 1 96.53 111 VAL A N 1
ATOM 889 C CA . VAL A 1 111 ? -13.395 -2.242 -1.601 1 96.53 111 VAL A CA 1
ATOM 890 C C . VAL A 1 111 ? -14.626 -3.036 -2.031 1 96.53 111 VAL A C 1
ATOM 892 O O . VAL A 1 111 ? -14.553 -3.86 -2.946 1 96.53 111 VAL A O 1
ATOM 895 N N . ASN A 1 112 ? -15.801 -2.782 -1.387 1 94.8 112 ASN A N 1
ATOM 896 C CA . ASN A 1 112 ? -17.022 -3.534 -1.657 1 94.8 112 ASN A CA 1
ATOM 897 C C . ASN A 1 112 ? -17.522 -3.3 -3.079 1 94.8 112 ASN A C 1
ATOM 899 O O . ASN A 1 112 ? -18.158 -4.174 -3.671 1 94.8 112 ASN A O 1
ATOM 903 N N . THR A 1 113 ? -17.23 -2.146 -3.605 1 94.94 113 THR A N 1
ATOM 904 C CA . THR A 1 113 ? -17.692 -1.831 -4.953 1 94.94 113 THR A CA 1
ATOM 905 C C . THR A 1 113 ? -16.599 -2.115 -5.979 1 94.94 113 THR A C 1
ATOM 907 O O . THR A 1 113 ? -16.802 -1.918 -7.18 1 94.94 113 THR A O 1
ATOM 910 N N . ARG A 1 114 ? -15.387 -2.592 -5.563 1 93.94 114 ARG A N 1
ATOM 911 C CA . ARG A 1 114 ? -14.244 -2.873 -6.425 1 93.94 114 ARG A CA 1
ATOM 912 C C . ARG A 1 114 ? -13.906 -1.668 -7.296 1 93.94 114 ARG A C 1
ATOM 914 O O . ARG A 1 114 ? -13.781 -1.793 -8.516 1 93.94 114 ARG A O 1
ATOM 921 N N . SER A 1 115 ? -13.883 -0.455 -6.61 1 96.79 115 SER A N 1
ATOM 922 C CA . SER A 1 115 ? -13.557 0.768 -7.337 1 96.79 115 SER A CA 1
ATOM 923 C C . SER A 1 115 ? -12.162 0.694 -7.947 1 96.79 115 SER A C 1
ATOM 925 O O . SER A 1 115 ? -11.373 -0.188 -7.6 1 96.79 115 SER A O 1
ATOM 927 N N . TYR A 1 116 ? -11.902 1.569 -8.844 1 97.36 116 TYR A N 1
ATOM 928 C CA . TYR A 1 116 ? -10.572 1.674 -9.434 1 97.36 116 TYR A CA 1
ATOM 929 C C . TYR A 1 116 ? -9.51 1.858 -8.356 1 97.36 116 TYR A C 1
ATOM 931 O O . TYR A 1 116 ? -8.447 1.235 -8.41 1 97.36 116 TYR A O 1
ATOM 939 N N . LEU A 1 117 ? -9.767 2.685 -7.349 1 98.38 117 LEU A N 1
ATOM 940 C CA . LEU A 1 117 ? -8.807 2.955 -6.283 1 98.38 117 LEU A CA 1
ATOM 941 C C . LEU A 1 117 ? -8.549 1.702 -5.454 1 98.38 117 LEU A C 1
ATOM 943 O O . LEU A 1 117 ? -7.418 1.455 -5.03 1 98.38 117 LEU A O 1
ATOM 947 N N . ALA A 1 118 ? -9.618 0.948 -5.196 1 98.27 118 ALA A N 1
ATOM 948 C CA . ALA A 1 118 ? -9.45 -0.29 -4.438 1 98.27 118 ALA A CA 1
ATOM 949 C C . ALA A 1 118 ? -8.534 -1.263 -5.174 1 98.27 118 ALA A C 1
ATOM 951 O O . ALA A 1 118 ? -7.706 -1.935 -4.554 1 98.27 118 ALA A O 1
ATOM 952 N N . THR A 1 119 ? -8.692 -1.349 -6.505 1 98.2 119 THR A N 1
ATOM 953 C CA . THR A 1 119 ? -7.828 -2.201 -7.314 1 98.2 119 THR A CA 1
ATOM 954 C C . THR A 1 119 ? -6.397 -1.671 -7.318 1 98.2 119 THR A C 1
ATOM 956 O O . THR A 1 119 ? -5.445 -2.438 -7.158 1 98.2 119 THR A O 1
ATOM 959 N N . LEU A 1 120 ? -6.291 -0.379 -7.429 1 98.51 120 LEU A N 1
ATOM 960 C CA . LEU A 1 120 ? -4.998 0.286 -7.545 1 98.51 120 LEU A CA 1
ATOM 961 C C . LEU A 1 120 ? -4.165 0.078 -6.285 1 98.51 120 LEU A C 1
ATOM 963 O O . LEU A 1 120 ? -2.96 -0.174 -6.367 1 98.51 120 LEU A O 1
ATOM 967 N N . TYR A 1 121 ? -4.805 0.149 -5.135 1 98.66 121 TYR A N 1
ATOM 968 C CA . TYR A 1 121 ? -4.061 0.104 -3.881 1 98.66 121 TYR A CA 1
ATOM 969 C C . TYR A 1 121 ? -4.289 -1.219 -3.159 1 98.66 121 TYR A C 1
ATOM 971 O O . TYR A 1 121 ? -4.037 -1.328 -1.956 1 98.66 121 TYR A O 1
ATOM 979 N N . ASN A 1 122 ? -4.88 -2.129 -3.901 1 98.49 122 ASN A N 1
ATOM 980 C CA . ASN A 1 122 ? -4.985 -3.518 -3.467 1 98.49 122 ASN A CA 1
ATOM 981 C C . ASN A 1 122 ? -5.753 -3.639 -2.154 1 98.49 122 ASN A C 1
ATOM 983 O O . ASN A 1 122 ? -5.339 -4.369 -1.252 1 98.49 122 ASN A O 1
ATOM 987 N N . ASP A 1 123 ? -6.788 -2.827 -2.016 1 98.02 123 ASP A N 1
ATOM 988 C CA . ASP A 1 123 ? -7.783 -2.915 -0.952 1 98.02 123 ASP A CA 1
ATOM 989 C C . ASP A 1 123 ? -7.173 -2.559 0.402 1 98.02 123 ASP A C 1
ATOM 991 O O . ASP A 1 123 ? -7.741 -2.877 1.448 1 98.02 123 ASP A O 1
ATOM 995 N N . ARG A 1 124 ? -5.993 -1.913 0.403 1 97.42 124 ARG A N 1
ATOM 996 C CA . ARG A 1 124 ? -5.316 -1.6 1.657 1 97.42 124 ARG A CA 1
ATOM 997 C C . ARG A 1 124 ? -5.173 -0.093 1.84 1 97.42 124 ARG A C 1
ATOM 999 O O . ARG A 1 124 ? -4.479 0.569 1.065 1 97.42 124 ARG A O 1
ATOM 1006 N N . ALA A 1 125 ? -5.776 0.363 2.895 1 98.11 125 ALA A N 1
ATOM 1007 C CA . ALA A 1 125 ? -5.684 1.794 3.173 1 98.11 125 ALA A CA 1
ATOM 1008 C C . ALA A 1 125 ? -5.866 2.613 1.898 1 98.11 125 ALA A C 1
ATOM 1010 O O . ALA A 1 125 ? -5.048 3.484 1.59 1 98.11 125 ALA A O 1
ATOM 1011 N N . VAL A 1 126 ? -6.907 2.292 1.225 1 98.66 126 VAL A N 1
ATOM 1012 C CA . VAL A 1 126 ? -7.139 2.763 -0.137 1 98.66 126 VAL A CA 1
ATOM 1013 C C . VAL A 1 126 ? -7.08 4.289 -0.173 1 98.66 126 VAL A C 1
ATOM 1015 O O . VAL A 1 126 ? -6.316 4.868 -0.948 1 98.66 126 VAL A O 1
ATOM 1018 N N . LEU A 1 127 ? -7.777 4.94 0.689 1 98.82 127 LEU A N 1
ATOM 1019 C CA . LEU A 1 127 ? -7.897 6.393 0.658 1 98.82 127 LEU A CA 1
ATOM 1020 C C . LEU A 1 127 ? -6.623 7.055 1.174 1 98.82 127 LEU A C 1
ATOM 1022 O O . LEU A 1 127 ? -6.156 8.042 0.602 1 98.82 127 LEU A O 1
ATOM 1026 N N . GLU A 1 128 ? -6.014 6.514 2.216 1 98.77 128 GLU A N 1
ATOM 1027 C CA . GLU A 1 128 ? -4.792 7.093 2.766 1 98.77 128 GLU A CA 1
ATOM 1028 C C . GLU A 1 128 ? -3.653 7.042 1.752 1 98.77 128 GLU A C 1
ATOM 1030 O O . GLU A 1 128 ? -2.878 7.994 1.632 1 98.77 128 GLU A O 1
ATOM 1035 N N . ASN A 1 129 ? -3.616 5.924 1.03 1 98.8 129 ASN A N 1
ATOM 1036 C CA . ASN A 1 129 ? -2.63 5.845 -0.042 1 98.8 129 ASN A CA 1
ATOM 1037 C C . ASN A 1 129 ? -2.923 6.853 -1.149 1 98.8 129 ASN A C 1
ATOM 1039 O O . ASN A 1 129 ? -2.003 7.462 -1.699 1 98.8 129 ASN A O 1
ATOM 1043 N N . HIS A 1 130 ? -4.15 6.988 -1.421 1 98.85 130 HIS A N 1
ATOM 1044 C CA . HIS A 1 130 ? -4.573 7.908 -2.471 1 98.85 130 HIS A CA 1
ATOM 1045 C C . HIS A 1 130 ? -4.245 9.351 -2.103 1 98.85 130 HIS A C 1
ATOM 1047 O O . HIS A 1 130 ? -3.682 10.09 -2.914 1 98.85 130 HIS A O 1
ATOM 1053 N N . HIS A 1 131 ? -4.593 9.757 -0.893 1 98.84 131 HIS A N 1
ATOM 1054 C CA . HIS A 1 131 ? -4.306 11.116 -0.448 1 98.84 131 HIS A CA 1
ATOM 1055 C C . HIS A 1 131 ? -2.814 11.419 -0.528 1 98.84 131 HIS A C 1
ATOM 1057 O O . HIS A 1 131 ? -2.416 12.476 -1.025 1 98.84 131 HIS A O 1
ATOM 1063 N N . CYS A 1 132 ? -2.071 10.535 -0.025 1 98.73 132 CYS A N 1
ATOM 1064 C CA . CYS A 1 132 ? -0.622 10.699 0.007 1 98.73 132 CYS A CA 1
ATOM 1065 C C . CYS A 1 132 ? -0.053 10.799 -1.404 1 98.73 132 CYS A C 1
ATOM 1067 O O . CYS A 1 132 ? 0.678 11.739 -1.717 1 98.73 132 CYS A O 1
ATOM 1069 N N . SER A 1 133 ? -0.425 9.853 -2.27 1 98.71 133 SER A N 1
ATOM 1070 C CA . SER A 1 133 ? 0.086 9.811 -3.636 1 98.71 133 SER A CA 1
ATOM 1071 C C . SER A 1 133 ? -0.303 11.066 -4.411 1 98.71 133 SER A C 1
ATOM 1073 O O . SER A 1 133 ? 0.517 11.631 -5.138 1 98.71 133 SER A O 1
ATOM 1075 N N . GLN A 1 134 ? -1.512 11.494 -4.252 1 98.58 134 GLN A N 1
ATOM 1076 C CA . GLN A 1 134 ? -1.986 12.657 -4.996 1 98.58 134 GLN A CA 1
ATOM 1077 C C . GLN A 1 134 ? -1.27 13.927 -4.547 1 98.58 134 GLN A C 1
ATOM 1079 O O . GLN A 1 134 ? -0.956 14.792 -5.367 1 98.58 134 GLN A O 1
ATOM 1084 N N . ALA A 1 135 ? -1.055 14.045 -3.285 1 98.65 135 ALA A N 1
ATOM 1085 C CA . ALA A 1 135 ? -0.362 15.222 -2.768 1 98.65 135 ALA A CA 1
ATOM 1086 C C . ALA A 1 135 ? 1.074 15.282 -3.281 1 98.65 135 ALA A C 1
ATOM 1088 O O . ALA A 1 135 ? 1.555 16.347 -3.674 1 98.65 135 ALA A O 1
ATOM 1089 N N . PHE A 1 136 ? 1.738 14.203 -3.276 1 98.59 136 PHE A N 1
ATOM 1090 C CA . PHE A 1 136 ? 3.123 14.189 -3.733 1 98.59 136 PHE A CA 1
ATOM 1091 C C . PHE A 1 136 ? 3.194 14.335 -5.248 1 98.59 136 PHE A C 1
ATOM 1093 O O . PHE A 1 136 ? 4.152 14.901 -5.778 1 98.59 136 PHE A O 1
ATOM 1100 N N . GLU A 1 137 ? 2.179 13.785 -5.933 1 97.86 137 GLU A N 1
ATOM 1101 C CA . GLU A 1 137 ? 2.127 14.021 -7.373 1 97.86 137 GLU A CA 1
ATOM 1102 C C . GLU A 1 137 ? 2 15.51 -7.684 1 97.86 137 GLU A C 1
ATOM 1104 O O . GLU A 1 137 ? 2.61 16.005 -8.633 1 97.86 137 GLU A O 1
ATOM 1109 N N . LEU A 1 138 ? 1.18 16.153 -6.921 1 97.96 138 LEU A N 1
ATOM 1110 C CA . LEU A 1 138 ? 1.057 17.6 -7.055 1 97.96 138 LEU A CA 1
ATOM 1111 C C . LEU A 1 138 ? 2.41 18.28 -6.869 1 97.96 138 LEU A C 1
ATOM 1113 O O . LEU A 1 138 ? 2.786 19.15 -7.657 1 97.96 138 LEU A O 1
ATOM 1117 N N . MET A 1 139 ? 3.216 17.886 -5.908 1 97.8 139 MET A N 1
ATOM 1118 C CA . MET A 1 139 ? 4.484 18.514 -5.548 1 97.8 139 MET A CA 1
ATOM 1119 C C . MET A 1 139 ? 5.574 18.155 -6.552 1 97.8 139 MET A C 1
ATOM 1121 O O . MET A 1 139 ? 6.67 18.717 -6.512 1 97.8 139 MET A O 1
ATOM 1125 N N . ARG A 1 140 ? 5.273 17.227 -7.426 1 95.93 140 ARG A N 1
ATOM 1126 C CA . ARG A 1 140 ? 6.229 16.906 -8.481 1 95.93 140 ARG A CA 1
ATOM 1127 C C . ARG A 1 140 ? 6.31 18.032 -9.507 1 95.93 140 ARG A C 1
ATOM 1129 O O . ARG A 1 140 ? 7.322 18.179 -10.195 1 95.93 140 ARG A O 1
ATOM 1136 N N . GLN A 1 141 ? 5.202 18.748 -9.596 1 97.02 141 GLN A N 1
ATOM 1137 C CA . GLN A 1 141 ? 5.202 19.908 -10.482 1 97.02 141 GLN A CA 1
ATOM 1138 C C . GLN A 1 141 ? 5.99 21.064 -9.873 1 97.02 141 GLN A C 1
ATOM 1140 O O . GLN A 1 141 ? 5.776 21.427 -8.714 1 97.02 141 GLN A O 1
ATOM 1145 N N . ASP A 1 142 ? 6.756 21.751 -10.6 1 97.04 142 ASP A N 1
ATOM 1146 C CA . ASP A 1 142 ? 7.663 22.784 -10.111 1 97.04 142 ASP A CA 1
ATOM 1147 C C . ASP A 1 142 ? 6.892 23.912 -9.427 1 97.04 142 ASP A C 1
ATOM 1149 O O . ASP A 1 142 ? 7.333 24.44 -8.403 1 97.04 142 ASP A O 1
ATOM 1153 N N . LYS A 1 143 ? 5.813 24.203 -9.976 1 97.67 143 LYS A N 1
ATOM 1154 C CA . LYS A 1 143 ? 5.069 25.359 -9.482 1 97.67 143 LYS A CA 1
ATOM 1155 C C . LYS A 1 143 ? 4.407 25.055 -8.141 1 97.67 143 LYS A C 1
ATOM 1157 O O . LYS A 1 143 ? 3.958 25.967 -7.444 1 97.67 143 LYS A O 1
ATOM 1162 N N . TYR A 1 144 ? 4.42 23.731 -7.726 1 98.45 144 TYR A N 1
ATOM 1163 C CA . TYR A 1 144 ? 3.785 23.334 -6.475 1 98.45 144 TYR A CA 1
ATOM 1164 C C . TYR A 1 144 ? 4.781 22.639 -5.554 1 98.45 144 TYR A C 1
ATOM 1166 O O . TYR A 1 144 ? 4.402 22.106 -4.509 1 98.45 144 TYR A O 1
ATOM 1174 N N . ASN A 1 145 ? 6.011 22.607 -5.895 1 98.18 145 ASN A N 1
ATOM 1175 C CA . ASN A 1 145 ? 7.014 21.809 -5.2 1 98.18 145 ASN A CA 1
ATOM 1176 C C . ASN A 1 145 ? 7.591 22.553 -3.999 1 98.18 145 ASN A C 1
ATOM 1178 O O . ASN A 1 145 ? 8.694 23.097 -4.072 1 98.18 145 ASN A O 1
ATOM 1182 N N . ILE A 1 146 ? 7.026 22.368 -2.838 1 98.43 146 ILE A N 1
ATOM 1183 C CA . ILE A 1 146 ? 7.446 23.101 -1.649 1 98.43 146 ILE A CA 1
ATOM 1184 C C . ILE A 1 146 ? 8.665 22.421 -1.028 1 98.43 146 ILE A C 1
ATOM 1186 O O . ILE A 1 146 ? 9.212 22.902 -0.033 1 98.43 146 ILE A O 1
ATOM 1190 N N . LEU A 1 147 ? 9.094 21.303 -1.622 1 97.74 147 LEU A N 1
ATOM 1191 C CA . LEU A 1 147 ? 10.233 20.552 -1.105 1 97.74 147 LEU A CA 1
ATOM 1192 C C . LEU A 1 147 ? 11.504 20.891 -1.877 1 97.74 147 LEU A C 1
ATOM 1194 O O . LEU A 1 147 ? 12.581 20.382 -1.561 1 97.74 147 LEU A O 1
ATOM 1198 N N . SER A 1 148 ? 11.437 21.767 -2.819 1 96.42 148 SER A N 1
ATOM 1199 C CA . SER A 1 148 ? 12.516 22.017 -3.769 1 96.42 148 SER A CA 1
ATOM 1200 C C . SER A 1 148 ? 13.758 22.555 -3.066 1 96.42 148 SER A C 1
ATOM 1202 O O . SER A 1 148 ? 14.88 22.354 -3.535 1 96.42 148 SER A O 1
ATOM 1204 N N . GLY A 1 149 ? 13.594 23.214 -1.917 1 96.24 149 GLY A N 1
ATOM 1205 C CA . GLY A 1 149 ? 14.722 23.804 -1.213 1 96.24 149 GLY A CA 1
ATOM 1206 C C . GLY A 1 149 ? 15.403 22.839 -0.262 1 96.24 149 GLY A C 1
ATOM 1207 O O . GLY A 1 149 ? 16.453 23.152 0.303 1 96.24 149 GLY A O 1
ATOM 1208 N N . LEU A 1 150 ? 14.907 21.638 -0.11 1 96.59 150 LEU A N 1
ATOM 1209 C CA . LEU A 1 150 ? 15.415 20.654 0.84 1 96.59 150 LEU A CA 1
ATOM 1210 C C . LEU A 1 150 ? 16.531 19.822 0.217 1 96.59 150 LEU A C 1
ATOM 1212 O O . LEU A 1 150 ? 16.55 19.611 -0.997 1 96.59 150 LEU A O 1
ATOM 1216 N N . SER A 1 151 ? 17.43 19.403 1.053 1 96.01 151 SER A N 1
ATOM 1217 C CA . SER A 1 151 ? 18.412 18.416 0.616 1 96.01 151 SER A CA 1
ATOM 1218 C C . SER A 1 151 ? 17.758 17.061 0.362 1 96.01 151 SER A C 1
ATOM 1220 O O . SER A 1 151 ? 16.636 16.814 0.808 1 96.01 151 SER A O 1
ATOM 1222 N N . ASN A 1 152 ? 18.468 16.188 -0.326 1 93.38 152 ASN A N 1
ATOM 1223 C CA . ASN A 1 152 ? 17.947 14.853 -0.601 1 93.38 152 ASN A CA 1
ATOM 1224 C C . ASN A 1 152 ? 17.672 14.082 0.686 1 93.38 152 ASN A C 1
ATOM 1226 O O . ASN A 1 152 ? 16.686 13.349 0.777 1 93.38 152 ASN A O 1
ATOM 1230 N N . GLU A 1 153 ? 18.513 14.263 1.592 1 94.97 153 GLU A N 1
ATOM 1231 C CA . GLU A 1 153 ? 18.346 13.595 2.879 1 94.97 153 GLU A CA 1
ATOM 1232 C C . GLU A 1 153 ? 17.105 14.103 3.608 1 94.97 153 GLU A C 1
ATOM 1234 O O . GLU A 1 153 ? 16.342 13.315 4.17 1 94.97 153 GLU A O 1
ATOM 1239 N N . GLN A 1 154 ? 16.907 15.361 3.548 1 97.17 154 GLN A N 1
ATOM 1240 C CA . GLN A 1 154 ? 15.726 15.956 4.165 1 97.17 154 GLN A CA 1
ATOM 1241 C C . GLN A 1 154 ? 14.448 15.477 3.482 1 97.17 154 GLN A C 1
ATOM 1243 O O . GLN A 1 154 ? 13.469 15.14 4.151 1 97.17 154 GLN A O 1
ATOM 1248 N N . LYS A 1 155 ? 14.509 15.509 2.186 1 97.24 155 LYS A N 1
ATOM 1249 C CA . LYS A 1 155 ? 13.345 15.068 1.424 1 97.24 155 LYS A CA 1
ATOM 1250 C C . LYS A 1 155 ? 12.967 13.632 1.779 1 97.24 155 LYS A C 1
ATOM 1252 O O . LYS A 1 155 ? 11.789 13.322 1.963 1 97.24 155 LYS A O 1
ATOM 1257 N N . LYS A 1 156 ? 13.928 12.795 1.848 1 95.94 156 LYS A N 1
ATOM 1258 C CA . LYS A 1 156 ? 13.691 11.391 2.171 1 95.94 156 LYS A CA 1
ATOM 1259 C C . LYS A 1 156 ? 13.08 11.243 3.561 1 95.94 156 LYS A C 1
ATOM 1261 O O . LYS A 1 156 ? 12.097 10.52 3.739 1 95.94 156 LYS A O 1
ATOM 1266 N N . ASP A 1 157 ? 13.642 11.912 4.46 1 97.19 157 ASP A N 1
ATOM 1267 C CA . ASP A 1 157 ? 13.188 11.839 5.846 1 97.19 157 ASP A CA 1
ATOM 1268 C C . ASP A 1 157 ? 11.766 12.377 5.987 1 97.19 157 ASP A C 1
ATOM 1270 O O . ASP A 1 157 ? 10.92 11.748 6.626 1 97.19 157 ASP A O 1
ATOM 1274 N N . ILE A 1 158 ? 11.501 13.477 5.391 1 98.3 158 ILE A N 1
ATOM 1275 C CA . ILE A 1 158 ? 10.201 14.136 5.463 1 98.3 158 ILE A CA 1
ATOM 1276 C C . ILE A 1 158 ? 9.145 13.27 4.778 1 98.3 158 ILE A C 1
ATOM 1278 O O . ILE A 1 158 ? 8.054 13.069 5.317 1 98.3 158 ILE A O 1
ATOM 1282 N N . ARG A 1 159 ? 9.486 12.788 3.645 1 98.45 159 ARG A N 1
ATOM 1283 C CA . ARG A 1 159 ? 8.528 11.961 2.92 1 98.45 159 ARG A CA 1
ATOM 1284 C C . ARG A 1 159 ? 8.186 10.701 3.708 1 98.45 159 ARG A C 1
ATOM 1286 O O . ARG A 1 159 ? 7.016 10.323 3.808 1 98.45 159 ARG A O 1
ATOM 1293 N N . GLU A 1 160 ? 9.181 10.052 4.226 1 98.07 160 GLU A N 1
ATOM 1294 C CA . GLU A 1 160 ? 8.929 8.852 5.019 1 98.07 160 GLU A CA 1
ATOM 1295 C C . GLU A 1 160 ? 8.01 9.155 6.2 1 98.07 160 GLU A C 1
ATOM 1297 O O . GLU A 1 160 ? 7.099 8.38 6.498 1 98.07 160 GLU A O 1
ATOM 1302 N N . THR A 1 161 ? 8.26 10.232 6.853 1 98.71 161 THR A N 1
ATOM 1303 C CA . THR A 1 161 ? 7.441 10.637 7.99 1 98.71 161 THR A CA 1
ATOM 1304 C C . THR A 1 161 ? 6.007 10.917 7.551 1 98.71 161 THR A C 1
ATOM 1306 O O . THR A 1 161 ? 5.056 10.477 8.201 1 98.71 161 THR A O 1
ATOM 1309 N N . ILE A 1 162 ? 5.878 11.611 6.453 1 98.87 162 ILE A N 1
ATOM 1310 C CA . ILE A 1 162 ? 4.556 11.97 5.951 1 98.87 162 ILE A CA 1
ATOM 1311 C C . ILE A 1 162 ? 3.784 10.706 5.582 1 98.87 162 ILE A C 1
ATOM 1313 O O . ILE A 1 162 ? 2.615 10.557 5.946 1 98.87 162 ILE A O 1
ATOM 1317 N N . VAL A 1 163 ? 4.408 9.822 4.913 1 98.76 163 VAL A N 1
ATOM 1318 C CA . VAL A 1 163 ? 3.758 8.582 4.502 1 98.76 163 VAL A CA 1
ATOM 1319 C C . VAL A 1 163 ? 3.288 7.811 5.733 1 98.76 163 VAL A C 1
ATOM 1321 O O . VAL A 1 163 ? 2.148 7.345 5.783 1 98.76 163 VAL A O 1
ATOM 1324 N N . GLU A 1 164 ? 4.115 7.705 6.705 1 98.41 164 GLU A N 1
ATOM 1325 C CA . GLU A 1 164 ? 3.771 6.971 7.919 1 98.41 164 GLU A CA 1
ATOM 1326 C C . GLU A 1 164 ? 2.606 7.63 8.651 1 98.41 164 GLU A C 1
ATOM 1328 O O . GLU A 1 164 ? 1.717 6.943 9.158 1 98.41 164 GLU A O 1
ATOM 1333 N N . MET A 1 165 ? 2.611 8.884 8.7 1 98.77 165 MET A N 1
ATOM 1334 C CA . MET A 1 165 ? 1.545 9.607 9.388 1 98.77 165 MET A CA 1
ATOM 1335 C C . MET A 1 165 ? 0.218 9.448 8.654 1 98.77 165 MET A C 1
ATOM 1337 O O . MET A 1 165 ? -0.817 9.209 9.279 1 98.77 165 MET A O 1
ATOM 1341 N N . LEU A 1 166 ? 0.277 9.593 7.371 1 98.76 166 LEU A N 1
ATOM 1342 C CA . LEU A 1 166 ? -0.962 9.511 6.605 1 98.76 166 LEU A CA 1
ATOM 1343 C C . LEU A 1 166 ? -1.555 8.108 6.679 1 98.76 166 LEU A C 1
ATOM 1345 O O . LEU A 1 166 ? -2.762 7.949 6.873 1 98.76 166 LEU A O 1
ATOM 1349 N N . LEU A 1 167 ? -0.75 7.131 6.524 1 98.35 167 LEU A N 1
ATOM 1350 C CA . LEU A 1 167 ? -1.245 5.76 6.581 1 98.35 167 LEU A CA 1
ATOM 1351 C C . LEU A 1 167 ? -1.813 5.445 7.96 1 98.35 167 LEU A C 1
ATOM 1353 O O . LEU A 1 167 ? -2.714 4.613 8.09 1 98.35 167 LEU A O 1
ATOM 1357 N N . ALA A 1 168 ? -1.391 6.115 8.954 1 98.16 168 ALA A N 1
ATOM 1358 C CA . ALA A 1 168 ? -1.85 5.895 10.323 1 98.16 168 ALA A CA 1
ATOM 1359 C C . ALA A 1 168 ? -3.281 6.391 10.509 1 98.16 168 ALA A C 1
ATOM 1361 O O . ALA A 1 168 ? -3.943 6.042 11.489 1 98.16 168 ALA A O 1
ATOM 1362 N N . THR A 1 169 ? -3.743 7.206 9.595 1 98.02 169 THR A N 1
ATOM 1363 C CA . THR A 1 169 ? -5.094 7.736 9.745 1 98.02 169 THR A CA 1
ATOM 1364 C C . THR A 1 169 ? -6.132 6.705 9.313 1 98.02 169 THR A C 1
ATOM 1366 O O . THR A 1 169 ? -7.33 6.891 9.534 1 98.02 169 THR A O 1
ATOM 1369 N N . ASP A 1 170 ? -5.651 5.635 8.731 1 97.11 170 ASP A N 1
ATOM 1370 C CA . ASP A 1 170 ? -6.538 4.508 8.459 1 97.11 170 ASP A CA 1
ATOM 1371 C C . ASP A 1 170 ? -7.034 3.874 9.757 1 97.11 170 ASP A C 1
ATOM 1373 O O . ASP A 1 170 ? -6.236 3.401 10.568 1 97.11 170 ASP A O 1
ATOM 1377 N N . MET A 1 171 ? -8.296 3.792 9.875 1 93.66 171 MET A N 1
ATOM 1378 C CA . MET A 1 171 ? -8.882 3.27 11.106 1 93.66 171 MET A CA 1
ATOM 1379 C C . MET A 1 171 ? -8.623 1.773 11.24 1 93.66 171 MET A C 1
ATOM 1381 O O . MET A 1 171 ? -8.64 1.232 12.347 1 93.66 171 MET A O 1
ATOM 1385 N N . GLY A 1 172 ? -8.38 1.168 10.14 1 93.27 172 GLY A N 1
ATOM 1386 C CA . GLY A 1 172 ? -8.065 -0.251 10.172 1 93.27 172 GLY A CA 1
ATOM 1387 C C . GLY A 1 172 ? -6.778 -0.56 10.914 1 93.27 172 GLY A C 1
ATOM 1388 O O . GLY A 1 172 ? -6.578 -1.683 11.38 1 93.27 172 GLY A O 1
ATOM 1389 N N . GLN A 1 173 ? -5.967 0.426 11.065 1 93.98 173 GLN A N 1
ATOM 1390 C CA . GLN A 1 173 ? -4.681 0.239 11.729 1 93.98 173 GLN A CA 1
ATOM 1391 C C . GLN A 1 173 ? -4.712 0.787 13.153 1 93.98 173 GLN A C 1
ATOM 1393 O O . GLN A 1 173 ? -3.698 0.768 13.854 1 93.98 173 GLN A O 1
ATOM 1398 N N . HIS A 1 174 ? -5.803 1.213 13.61 1 94.61 174 HIS A N 1
ATOM 1399 C CA . HIS A 1 174 ? -5.922 1.944 14.867 1 94.61 174 HIS A CA 1
ATOM 1400 C C . HIS A 1 174 ? -5.431 1.104 16.041 1 94.61 174 HIS A C 1
ATOM 1402 O O . HIS A 1 174 ? -4.544 1.529 16.785 1 94.61 174 HIS A O 1
ATOM 1408 N N . ALA A 1 175 ? -5.939 -0.067 16.179 1 94 175 ALA A N 1
ATOM 1409 C CA . ALA A 1 175 ? -5.594 -0.91 17.321 1 94 175 ALA A CA 1
ATOM 1410 C C . ALA A 1 175 ? -4.103 -1.232 17.335 1 94 175 ALA A C 1
ATOM 1412 O O . ALA A 1 175 ? -3.469 -1.222 18.393 1 94 175 ALA A O 1
ATOM 1413 N N . LYS A 1 176 ? -3.606 -1.479 16.21 1 94.52 176 LYS A N 1
ATOM 1414 C CA . LYS A 1 176 ? -2.193 -1.829 16.086 1 94.52 176 LYS A CA 1
ATOM 1415 C C . LYS A 1 176 ? -1.3 -0.661 16.493 1 94.52 176 LYS A C 1
ATOM 1417 O O . LYS A 1 176 ? -0.362 -0.833 17.274 1 94.52 176 LYS A O 1
ATOM 1422 N N . ILE A 1 177 ? -1.572 0.496 16 1 96.19 177 ILE A N 1
ATOM 1423 C CA . ILE A 1 177 ? -0.74 1.67 16.24 1 96.19 177 ILE A CA 1
ATOM 1424 C C . ILE A 1 177 ? -0.838 2.082 17.707 1 96.19 177 ILE A C 1
ATOM 1426 O O . ILE A 1 177 ? 0.177 2.361 18.35 1 96.19 177 ILE A O 1
ATOM 1430 N N . VAL A 1 178 ? -2.023 2.071 18.221 1 96.16 178 VAL A N 1
ATOM 1431 C CA . VAL A 1 178 ? -2.229 2.44 19.618 1 96.16 178 VAL A CA 1
ATOM 1432 C C . VAL A 1 178 ? -1.561 1.412 20.528 1 96.16 178 VAL A C 1
ATOM 1434 O O . VAL A 1 178 ? -0.946 1.771 21.535 1 96.16 178 VAL A O 1
ATOM 1437 N N . GLY A 1 179 ? -1.682 0.16 20.186 1 96.29 179 GLY A N 1
ATOM 1438 C CA . GLY A 1 179 ? -1.013 -0.879 20.954 1 96.29 179 GLY A CA 1
ATOM 1439 C C . GLY A 1 179 ? 0.495 -0.722 20.984 1 96.29 179 GLY A C 1
ATOM 1440 O O . GLY A 1 179 ? 1.118 -0.862 22.038 1 96.29 179 GLY A O 1
ATOM 1441 N N . LYS A 1 180 ? 1.052 -0.47 19.878 1 96.16 180 LYS A N 1
ATOM 1442 C CA . LYS A 1 180 ? 2.493 -0.249 19.795 1 96.16 180 LYS A CA 1
ATOM 1443 C C . LYS A 1 180 ? 2.918 0.936 20.657 1 96.16 180 LYS A C 1
ATOM 1445 O O . LYS A 1 180 ? 3.946 0.879 21.335 1 96.16 180 LYS A O 1
ATOM 1450 N N . PHE A 1 181 ? 2.172 1.98 20.589 1 97.07 181 PHE A N 1
ATOM 1451 C CA . PHE A 1 181 ? 2.474 3.178 21.363 1 97.07 181 PHE A CA 1
ATOM 1452 C C . PHE A 1 181 ? 2.418 2.886 22.857 1 97.07 181 PHE A C 1
ATOM 1454 O O . PHE A 1 181 ? 3.324 3.263 23.603 1 97.07 181 PHE A O 1
ATOM 1461 N N . LYS A 1 182 ? 1.396 2.221 23.266 1 96.21 182 LYS A N 1
ATOM 1462 C CA . LYS A 1 182 ? 1.259 1.849 24.671 1 96.21 182 LYS A CA 1
ATOM 1463 C C . LYS A 1 182 ? 2.4 0.937 25.113 1 96.21 182 LYS A C 1
ATOM 1465 O O . LYS A 1 182 ? 2.903 1.061 26.231 1 96.21 182 LYS A O 1
ATOM 1470 N N . GLY A 1 183 ? 2.757 0.044 24.262 1 96.47 183 GLY A N 1
ATOM 1471 C CA . GLY A 1 183 ? 3.898 -0.807 24.559 1 96.47 183 GLY A CA 1
ATOM 1472 C C . GLY A 1 183 ? 5.179 -0.028 24.789 1 96.47 183 GLY A C 1
ATOM 1473 O O . GLY A 1 183 ? 5.947 -0.34 25.702 1 96.47 183 GLY A O 1
ATOM 1474 N N . ARG A 1 184 ? 5.405 0.981 24.009 1 96.39 184 ARG A N 1
ATOM 1475 C CA . ARG A 1 184 ? 6.601 1.805 24.151 1 96.39 184 ARG A CA 1
ATOM 1476 C C . ARG A 1 184 ? 6.554 2.621 25.439 1 96.39 184 ARG A C 1
ATOM 1478 O O . ARG A 1 184 ? 7.583 2.832 26.084 1 96.39 184 ARG A O 1
ATOM 1485 N N . LEU A 1 185 ? 5.399 3.066 25.779 1 94.34 185 LEU A N 1
ATOM 1486 C CA . LEU A 1 185 ? 5.238 3.802 27.028 1 94.34 185 LEU A CA 1
ATOM 1487 C C . LEU A 1 185 ? 5.521 2.905 28.228 1 94.34 185 LEU A C 1
ATOM 1489 O O . LEU A 1 185 ? 6.193 3.321 29.175 1 94.34 185 LEU A O 1
ATOM 1493 N N . GLU A 1 186 ? 5.049 1.746 28.17 1 96.36 186 GLU A N 1
ATOM 1494 C CA . GLU A 1 186 ? 5.26 0.79 29.254 1 96.36 186 GLU A CA 1
ATOM 1495 C C . GLU A 1 186 ? 6.738 0.442 29.403 1 96.36 186 GLU A C 1
ATOM 1497 O O . GLU A 1 186 ? 7.221 0.225 30.516 1 96.36 186 GLU A O 1
ATOM 1502 N N . ALA A 1 187 ? 7.386 0.388 28.304 1 96.41 187 ALA A N 1
ATOM 1503 C CA . ALA A 1 187 ? 8.817 0.095 28.309 1 96.41 187 ALA A CA 1
ATOM 1504 C C . ALA A 1 187 ? 9.628 1.328 28.695 1 96.41 187 ALA A C 1
ATOM 1506 O O . ALA A 1 187 ? 10.861 1.292 28.696 1 96.41 187 ALA A O 1
ATOM 1507 N N . LYS A 1 188 ? 9.026 2.429 28.986 1 95.33 188 LYS A N 1
ATOM 1508 C CA . LYS A 1 188 ? 9.641 3.697 29.366 1 95.33 188 LYS A CA 1
ATOM 1509 C C . LYS A 1 188 ? 10.635 4.166 28.308 1 95.33 188 LYS A C 1
ATOM 1511 O O . LYS A 1 188 ? 11.749 4.58 28.634 1 95.33 188 LYS A O 1
ATOM 1516 N N . ALA A 1 189 ? 10.167 4.021 27.065 1 92.31 189 ALA A N 1
ATOM 1517 C CA . ALA A 1 189 ? 10.997 4.501 25.963 1 92.31 189 ALA A CA 1
ATOM 1518 C C . ALA A 1 189 ? 11.235 6.005 26.071 1 92.31 189 ALA A C 1
ATOM 1520 O O . ALA A 1 189 ? 10.341 6.755 26.469 1 92.31 189 ALA A O 1
ATOM 1521 N N . ASP A 1 190 ? 12.342 6.429 25.716 1 92.27 190 ASP A N 1
ATOM 1522 C CA . ASP A 1 190 ? 12.658 7.85 25.823 1 92.27 190 ASP A CA 1
ATOM 1523 C C . ASP A 1 190 ? 12.253 8.6 24.555 1 92.27 190 ASP A C 1
ATOM 1525 O O . ASP A 1 190 ? 12.303 9.831 24.512 1 92.27 190 ASP A O 1
ATOM 1529 N N . PHE A 1 191 ? 11.814 7.88 23.413 1 91.97 191 PHE A N 1
ATOM 1530 C CA . PHE A 1 191 ? 11.323 8.426 22.153 1 91.97 191 PHE A CA 1
ATOM 1531 C C . PHE A 1 191 ? 12.372 9.322 21.506 1 91.97 191 PHE A C 1
ATOM 1533 O O . PHE A 1 191 ? 12.063 10.433 21.071 1 91.97 191 PHE A O 1
ATOM 1540 N N . LYS A 1 192 ? 13.601 8.931 21.453 1 92.63 192 LYS A N 1
ATOM 1541 C CA . LYS A 1 192 ? 14.706 9.604 20.776 1 92.63 192 LYS A CA 1
ATOM 1542 C C . LYS A 1 192 ? 14.971 8.984 19.407 1 92.63 192 LYS A C 1
ATOM 1544 O O . LYS A 1 192 ? 15.335 9.686 18.462 1 92.63 192 LYS A O 1
ATOM 1549 N N . ALA A 1 193 ? 14.675 7.771 19.378 1 94.61 193 ALA A N 1
ATOM 1550 C CA . ALA A 1 193 ? 14.864 7.072 18.109 1 94.61 193 ALA A CA 1
ATOM 1551 C C . ALA A 1 193 ? 13.827 7.514 17.081 1 94.61 193 ALA A C 1
ATOM 1553 O O . ALA A 1 193 ? 12.67 7.764 17.425 1 94.61 193 ALA A O 1
ATOM 1554 N N . LYS A 1 194 ? 14.201 7.562 15.806 1 95.81 194 LYS A N 1
ATOM 1555 C CA . LYS A 1 194 ? 13.361 8.06 14.721 1 95.81 194 LYS A CA 1
ATOM 1556 C C . LYS A 1 194 ? 12.05 7.284 14.64 1 95.81 194 LYS A C 1
ATOM 1558 O O . LYS A 1 194 ? 10.99 7.868 14.401 1 95.81 194 LYS A O 1
ATOM 1563 N N . ASP A 1 195 ? 12.156 6.021 14.849 1 95.64 195 ASP A N 1
ATOM 1564 C CA . ASP A 1 195 ? 10.957 5.192 14.768 1 95.64 195 ASP A CA 1
ATOM 1565 C C . ASP A 1 195 ? 9.964 5.554 15.871 1 95.64 195 ASP A C 1
ATOM 1567 O O . ASP A 1 195 ? 8.751 5.522 15.655 1 95.64 195 ASP A O 1
ATOM 1571 N N . ASP A 1 196 ? 10.46 5.856 17.02 1 96.75 196 ASP A N 1
ATOM 1572 C CA . ASP A 1 196 ? 9.603 6.251 18.133 1 96.75 196 ASP A CA 1
ATOM 1573 C C . ASP A 1 196 ? 8.996 7.632 17.896 1 96.75 196 ASP A C 1
ATOM 1575 O O . ASP A 1 196 ? 7.842 7.878 18.254 1 96.75 196 ASP A O 1
ATOM 1579 N N . ILE A 1 197 ? 9.797 8.48 17.351 1 97.22 197 ILE A N 1
ATOM 1580 C CA . ILE A 1 197 ? 9.311 9.816 17.025 1 97.22 197 ILE A CA 1
ATOM 1581 C C . ILE A 1 197 ? 8.178 9.718 16.005 1 97.22 197 ILE A C 1
ATOM 1583 O O . ILE A 1 197 ? 7.136 10.359 16.162 1 97.22 197 ILE A O 1
ATOM 1587 N N . ARG A 1 198 ? 8.327 8.896 15.005 1 98.03 198 ARG A N 1
ATOM 1588 C CA . ARG A 1 198 ? 7.303 8.716 13.981 1 98.03 198 ARG A CA 1
ATOM 1589 C C . ARG A 1 198 ? 6.045 8.084 14.57 1 98.03 198 ARG A C 1
ATOM 1591 O O . ARG A 1 198 ? 4.928 8.444 14.192 1 98.03 198 ARG A O 1
ATOM 1598 N N . LEU A 1 199 ? 6.283 7.162 15.49 1 98.03 199 LEU A N 1
ATOM 1599 C CA . LEU A 1 199 ? 5.139 6.568 16.174 1 98.03 199 LEU A CA 1
ATOM 1600 C C . LEU A 1 199 ? 4.358 7.625 16.946 1 98.03 199 LEU A C 1
ATOM 1602 O O . LEU A 1 199 ? 3.125 7.631 16.925 1 98.03 199 LEU A O 1
ATOM 1606 N N . ALA A 1 200 ? 5.062 8.483 17.614 1 97.66 200 ALA A N 1
ATOM 1607 C CA . ALA A 1 200 ? 4.414 9.567 18.348 1 97.66 200 ALA A CA 1
ATOM 1608 C C . ALA A 1 200 ? 3.647 10.488 17.403 1 97.66 200 ALA A C 1
ATOM 1610 O O . ALA A 1 200 ? 2.545 10.938 17.724 1 97.66 200 ALA A O 1
ATOM 1611 N N . LEU A 1 201 ? 4.22 10.77 16.301 1 98.49 201 LEU A N 1
ATOM 1612 C CA . LEU A 1 201 ? 3.575 11.633 15.317 1 98.49 201 LEU A CA 1
ATOM 1613 C C . LEU A 1 201 ? 2.353 10.95 14.713 1 98.49 201 LEU A C 1
ATOM 1615 O O . LEU A 1 201 ? 1.362 11.611 14.395 1 98.49 201 LEU A O 1
ATOM 1619 N N . GLN A 1 202 ? 2.44 9.651 14.514 1 98.53 202 GLN A N 1
ATOM 1620 C CA . GLN A 1 202 ? 1.271 8.893 14.078 1 98.53 202 GLN A CA 1
ATOM 1621 C C . GLN A 1 202 ? 0.118 9.044 15.065 1 98.53 202 GLN A C 1
ATOM 1623 O O . GLN A 1 202 ? -1.026 9.27 14.663 1 98.53 202 GLN A O 1
ATOM 1628 N N . ILE A 1 203 ? 0.436 8.908 16.314 1 97.39 203 ILE A N 1
ATOM 1629 C CA . ILE A 1 203 ? -0.573 9.051 17.358 1 97.39 203 ILE A CA 1
ATOM 1630 C C . ILE A 1 203 ? -1.128 10.474 17.348 1 97.39 203 ILE A C 1
ATOM 1632 O O . ILE A 1 203 ? -2.336 10.677 17.493 1 97.39 203 ILE A O 1
ATOM 1636 N N . ALA A 1 204 ? -0.279 11.421 17.159 1 97.83 204 ALA A N 1
ATOM 1637 C CA . ALA A 1 204 ? -0.682 12.824 17.168 1 97.83 204 ALA A CA 1
ATOM 1638 C C . ALA A 1 204 ? -1.707 13.107 16.074 1 97.83 204 ALA A C 1
ATOM 1640 O O . ALA A 1 204 ? -2.735 13.74 16.326 1 97.83 204 ALA A O 1
ATOM 1641 N N . ILE A 1 205 ? -1.459 12.645 14.91 1 98.44 205 ILE A N 1
ATOM 1642 C CA . ILE A 1 205 ? -2.375 12.958 13.819 1 98.44 205 ILE A CA 1
ATOM 1643 C C . ILE A 1 205 ? -3.667 12.162 13.985 1 98.44 205 ILE A C 1
ATOM 1645 O O . ILE A 1 205 ? -4.749 12.643 13.638 1 98.44 205 ILE A O 1
ATOM 1649 N N . LYS A 1 206 ? -3.576 10.903 14.456 1 97.63 206 LYS A N 1
ATOM 1650 C CA . LYS A 1 206 ? -4.783 10.132 14.742 1 97.63 206 LYS A CA 1
ATOM 1651 C C . LYS A 1 206 ? -5.676 10.86 15.742 1 97.63 206 LYS A C 1
ATOM 1653 O O . LYS A 1 206 ? -6.888 10.961 15.541 1 97.63 206 LYS A O 1
ATOM 1658 N N . MET A 1 207 ? -5.053 11.335 16.781 1 96.43 207 MET A N 1
ATOM 1659 C CA . MET A 1 207 ? -5.792 12.085 17.793 1 96.43 207 MET A CA 1
ATOM 1660 C C . MET A 1 207 ? -6.414 13.341 17.193 1 96.43 207 MET A C 1
ATOM 1662 O O . MET A 1 207 ? -7.58 13.646 17.45 1 96.43 207 MET A O 1
ATOM 1666 N N . ALA A 1 208 ? -5.615 14.012 16.443 1 97.53 208 ALA A N 1
ATOM 1667 C CA . ALA A 1 208 ? -6.096 15.245 15.823 1 97.53 208 ALA A CA 1
ATOM 1668 C C . ALA A 1 208 ? -7.29 14.971 14.914 1 97.53 208 ALA A C 1
ATOM 1670 O O . ALA A 1 208 ? -8.243 15.753 14.879 1 97.53 208 ALA A O 1
ATOM 1671 N N . ASP A 1 209 ? -7.263 13.877 14.204 1 97.72 209 ASP A N 1
ATOM 1672 C CA . ASP A 1 209 ? -8.247 13.529 13.184 1 97.72 209 ASP A CA 1
ATOM 1673 C C . ASP A 1 209 ? -9.558 13.07 13.819 1 97.72 209 ASP A C 1
ATOM 1675 O O . ASP A 1 209 ? -10.634 13.282 13.256 1 97.72 209 ASP A O 1
ATOM 1679 N N . VAL A 1 210 ? -9.535 12.453 14.979 1 95.29 210 VAL A N 1
ATOM 1680 C CA . VAL A 1 210 ? -10.759 11.884 15.534 1 95.29 210 VAL A CA 1
ATOM 1681 C C . VAL A 1 210 ? -11.154 12.643 16.799 1 95.29 210 VAL A C 1
ATOM 1683 O O . VAL A 1 210 ? -12.001 12.182 17.568 1 95.29 210 VAL A O 1
ATOM 1686 N N . SER A 1 211 ? -10.695 13.801 17.038 1 92.44 211 SER A N 1
ATOM 1687 C CA . SER A 1 211 ? -10.803 14.506 18.311 1 92.44 211 SER A CA 1
ATOM 1688 C C . SER A 1 211 ? -12.082 15.333 18.378 1 92.44 211 SER A C 1
ATOM 1690 O O . SER A 1 211 ? -12.332 16.02 19.371 1 92.44 211 SER A O 1
ATOM 1692 N N . ASN A 1 212 ? -12.863 15.276 17.416 1 93.44 212 ASN A N 1
ATOM 1693 C CA . ASN A 1 212 ? -14.023 16.159 17.348 1 93.44 212 ASN A CA 1
ATOM 1694 C C . ASN A 1 212 ? -14.919 16.003 18.573 1 93.44 212 ASN A C 1
ATOM 1696 O O . ASN A 1 212 ? -15.363 16.996 19.153 1 93.44 212 ASN A O 1
ATOM 1700 N N . PRO A 1 213 ? -15.162 14.802 19.023 1 93.56 213 PRO A N 1
ATOM 1701 C CA . PRO A 1 213 ? -16.043 14.648 20.183 1 93.56 213 PRO A CA 1
ATOM 1702 C C . PRO A 1 213 ? -15.439 15.223 21.463 1 93.56 213 PRO A C 1
ATOM 1704 O O . PRO A 1 213 ? -16.144 15.392 22.461 1 93.56 213 PRO A O 1
ATOM 1707 N N . ALA A 1 214 ? -14.188 15.448 21.43 1 92.18 214 ALA A N 1
ATOM 1708 C CA . ALA A 1 214 ? -13.506 15.974 22.61 1 92.18 214 ALA A CA 1
ATOM 1709 C C . ALA A 1 214 ? -13.418 17.496 22.561 1 92.18 214 ALA A C 1
ATOM 1711 O O . ALA A 1 214 ? -12.92 18.127 23.497 1 92.18 214 ALA A O 1
ATOM 1712 N N . ARG A 1 215 ? -13.916 18.106 21.504 1 94.17 215 ARG A N 1
ATOM 1713 C CA . ARG A 1 215 ? -13.937 19.557 21.352 1 94.17 215 ARG A CA 1
ATOM 1714 C C . ARG A 1 215 ? -15.115 20.17 22.103 1 94.17 215 ARG A C 1
ATOM 1716 O O . ARG A 1 215 ? -16.008 19.453 22.559 1 94.17 215 ARG A O 1
ATOM 1723 N N . PRO A 1 216 ? -15.086 21.543 22.316 1 95.22 216 PRO A N 1
ATOM 1724 C CA . PRO A 1 216 ? -16.277 22.162 22.902 1 95.22 216 PRO A CA 1
ATOM 1725 C C . PRO A 1 216 ? -17.564 21.76 22.185 1 95.22 216 PRO A C 1
ATOM 1727 O O . PRO A 1 216 ? -17.579 21.636 20.958 1 95.22 216 PRO A O 1
ATOM 1730 N N . LEU A 1 217 ? -18.642 21.609 22.911 1 94.71 217 LEU A N 1
ATOM 1731 C CA . LEU A 1 217 ? -19.887 20.985 22.477 1 94.71 217 LEU A CA 1
ATOM 1732 C C . LEU A 1 217 ? -20.386 21.613 21.18 1 94.71 217 LEU A C 1
ATOM 1734 O O . LEU A 1 217 ? -20.833 20.905 20.274 1 94.71 217 LEU A O 1
ATOM 1738 N N . GLY A 1 218 ? -20.366 22.94 21.094 1 95.48 218 GLY A N 1
ATOM 1739 C CA . GLY A 1 218 ? -20.837 23.621 19.898 1 95.48 218 GLY A CA 1
ATOM 1740 C C . GLY A 1 218 ? -20.097 23.203 18.642 1 95.48 218 GLY A C 1
ATOM 1741 O O . GLY A 1 218 ? -20.702 23.056 17.578 1 95.48 218 GLY A O 1
ATOM 1742 N N . ILE A 1 219 ? -18.803 23.067 18.764 1 96.71 219 ILE A N 1
ATOM 1743 C CA . ILE A 1 219 ? -17.966 22.648 17.646 1 96.71 219 ILE A CA 1
ATOM 1744 C C . ILE A 1 219 ? -18.17 21.158 17.378 1 96.71 219 ILE A C 1
ATOM 1746 O O . ILE A 1 219 ? -18.322 20.743 16.227 1 96.71 219 ILE A O 1
ATOM 1750 N N . ALA A 1 220 ? -18.243 20.349 18.453 1 96.12 220 ALA A N 1
ATOM 1751 C CA . ALA A 1 220 ? -18.422 18.903 18.354 1 96.12 220 ALA A CA 1
ATOM 1752 C C . ALA A 1 220 ? -19.725 18.56 17.636 1 96.12 220 ALA A C 1
ATOM 1754 O O . ALA A 1 220 ? -19.763 17.649 16.807 1 96.12 220 ALA A O 1
ATOM 1755 N N . LEU A 1 221 ? -20.767 19.265 17.955 1 96.84 221 LEU A N 1
ATOM 1756 C CA . LEU A 1 221 ? -22.074 18.992 17.369 1 96.84 221 LEU A CA 1
ATOM 1757 C C . LEU A 1 221 ? -22.084 19.331 15.882 1 96.84 221 LEU A C 1
ATOM 1759 O O . LEU A 1 221 ? -22.708 18.627 15.084 1 96.84 221 LEU A O 1
ATOM 1763 N N . LYS A 1 222 ? -21.425 20.397 15.487 1 97.62 222 LYS A N 1
ATOM 1764 C CA . LYS A 1 222 ? -21.336 20.762 14.076 1 97.62 222 LYS A CA 1
ATOM 1765 C C . LYS A 1 222 ? -20.623 19.679 13.272 1 97.62 222 LYS A C 1
ATOM 1767 O O . LYS A 1 222 ? -21.058 19.326 12.174 1 97.62 222 LYS A O 1
ATOM 1772 N N . TRP A 1 223 ? -19.566 19.166 13.795 1 97.68 223 TRP A N 1
ATOM 1773 C CA . TRP A 1 223 ? -18.825 18.115 13.105 1 97.68 223 TRP A CA 1
ATOM 1774 C C . TRP A 1 223 ? -19.617 16.812 13.089 1 97.68 223 TRP A C 1
ATOM 1776 O O . TRP A 1 223 ? -19.573 16.064 12.109 1 97.68 223 TRP A O 1
ATOM 1786 N N . THR A 1 224 ? -20.341 16.483 14.176 1 97.21 224 THR A N 1
ATOM 1787 C CA . THR A 1 224 ? -21.175 15.287 14.233 1 97.21 224 THR A CA 1
ATOM 1788 C C . THR A 1 224 ? -22.237 15.316 13.137 1 97.21 224 THR A C 1
ATOM 1790 O O . THR A 1 224 ? -22.471 14.309 12.466 1 97.21 224 THR A O 1
ATOM 1793 N N . GLU A 1 225 ? -22.815 16.43 13.03 1 97.18 225 GLU A N 1
ATOM 1794 C CA . GLU A 1 225 ? -23.822 16.579 11.984 1 97.18 225 GLU A CA 1
ATOM 1795 C C . GLU A 1 225 ? -23.224 16.333 10.602 1 97.18 225 GLU A C 1
ATOM 1797 O O . GLU A 1 225 ? -23.817 15.633 9.779 1 97.18 225 GLU A O 1
ATOM 1802 N N . ARG A 1 226 ? -22.134 16.859 10.337 1 97.84 226 ARG A N 1
ATOM 1803 C CA . ARG A 1 226 ? -21.492 16.79 9.028 1 97.84 226 ARG A CA 1
ATOM 1804 C C . ARG A 1 226 ? -21.037 15.369 8.715 1 97.84 226 ARG A C 1
ATOM 1806 O O . ARG A 1 226 ? -21.209 14.889 7.593 1 97.84 226 ARG A O 1
ATOM 1813 N N . ILE A 1 227 ? -20.41 14.677 9.692 1 97.05 227 ILE A N 1
ATOM 1814 C CA . ILE A 1 227 ? -19.961 13.313 9.439 1 97.05 227 ILE A CA 1
ATOM 1815 C C . ILE A 1 227 ? -21.169 12.396 9.261 1 97.05 227 ILE A C 1
ATOM 1817 O O . ILE A 1 227 ? -21.134 11.463 8.455 1 97.05 227 ILE A O 1
ATOM 1821 N N . THR A 1 228 ? -22.23 12.648 10.036 1 96.77 228 THR A N 1
ATOM 1822 C CA . THR A 1 228 ? -23.458 11.872 9.905 1 96.77 228 THR A CA 1
ATOM 1823 C C . THR A 1 228 ? -24.058 12.041 8.512 1 96.77 228 THR A C 1
ATOM 1825 O O . THR A 1 228 ? -24.479 11.064 7.889 1 96.77 228 THR A O 1
ATOM 1828 N N . ASP A 1 229 ? -24.062 13.282 8.053 1 97.68 229 ASP A N 1
ATOM 1829 C CA . ASP A 1 229 ? -24.577 13.549 6.714 1 97.68 229 ASP A CA 1
ATOM 1830 C C . ASP A 1 229 ? -23.789 12.775 5.659 1 97.68 229 ASP A C 1
ATOM 1832 O O . ASP A 1 229 ? -24.371 12.222 4.724 1 97.68 229 ASP A O 1
ATOM 1836 N N . GLU A 1 230 ? -22.511 12.778 5.797 1 97.79 230 GLU A N 1
ATOM 1837 C CA . GLU A 1 230 ? -21.661 12.073 4.842 1 97.79 230 GLU A CA 1
ATOM 1838 C C . GLU A 1 230 ? -21.881 10.565 4.915 1 97.79 230 GLU A C 1
ATOM 1840 O O . GLU A 1 230 ? -21.954 9.892 3.885 1 97.79 230 GLU A O 1
ATOM 1845 N N . PHE A 1 231 ? -22.003 10.041 6.095 1 97.3 231 PHE A N 1
ATOM 1846 C CA . PHE A 1 231 ? -22.255 8.619 6.3 1 97.3 231 PHE A CA 1
ATOM 1847 C C . PHE A 1 231 ? -23.601 8.218 5.709 1 97.3 231 PHE A C 1
ATOM 1849 O O . PHE A 1 231 ? -23.711 7.18 5.053 1 97.3 231 PHE A O 1
ATOM 1856 N N . PHE A 1 232 ? -24.574 9.031 5.935 1 97.82 232 PHE A N 1
ATOM 1857 C CA . PHE A 1 232 ? -25.91 8.729 5.435 1 97.82 232 PHE A CA 1
ATOM 1858 C C . PHE A 1 232 ? -25.941 8.775 3.912 1 97.82 232 PHE A C 1
ATOM 1860 O O . PHE A 1 232 ? -26.639 7.983 3.276 1 97.82 232 PHE A O 1
ATOM 1867 N N . ALA A 1 233 ? -25.255 9.751 3.354 1 98.05 233 ALA A N 1
ATOM 1868 C CA . ALA A 1 233 ? -25.161 9.803 1.897 1 98.05 233 ALA A CA 1
ATOM 1869 C C . ALA A 1 233 ? -24.568 8.512 1.339 1 98.05 233 ALA A C 1
ATOM 1871 O O . ALA A 1 233 ? -25.038 7.995 0.323 1 98.05 233 ALA A O 1
ATOM 1872 N N . GLN A 1 234 ? -23.555 7.979 1.961 1 98.07 234 GLN A N 1
ATOM 1873 C CA . GLN A 1 234 ? -22.987 6.704 1.536 1 98.07 234 GLN A CA 1
ATOM 1874 C C . GLN A 1 234 ? -23.989 5.567 1.718 1 98.07 234 GLN A C 1
ATOM 1876 O O . GLN A 1 234 ? -24.103 4.69 0.859 1 98.07 234 GLN A O 1
ATOM 1881 N N . GLY A 1 235 ? -24.67 5.565 2.891 1 97.92 235 GLY A N 1
ATOM 1882 C CA . GLY A 1 235 ? -25.69 4.554 3.115 1 97.92 235 GLY A CA 1
ATOM 1883 C C . GLY A 1 235 ? -26.754 4.53 2.035 1 97.92 235 GLY A C 1
ATOM 1884 O O . GLY A 1 235 ? -27.187 3.459 1.605 1 97.92 235 GLY A O 1
ATOM 1885 N N . ASP A 1 236 ? -27.156 5.691 1.579 1 97.98 236 ASP A N 1
ATOM 1886 C CA . ASP A 1 236 ? -28.127 5.799 0.494 1 97.98 236 ASP A CA 1
ATOM 1887 C C . ASP A 1 236 ? -27.572 5.206 -0.8 1 97.98 236 ASP A C 1
ATOM 1889 O O . ASP A 1 236 ? -28.29 4.523 -1.533 1 97.98 236 ASP A O 1
ATOM 1893 N N . LEU A 1 237 ? -26.36 5.536 -1.078 1 97.32 237 LEU A N 1
ATOM 1894 C CA . LEU A 1 237 ? -25.715 4.995 -2.269 1 97.32 237 LEU A CA 1
ATOM 1895 C C . LEU A 1 237 ? -25.645 3.473 -2.206 1 97.32 237 LEU A C 1
ATOM 1897 O O . LEU A 1 237 ? -25.869 2.794 -3.211 1 97.32 237 LEU A O 1
ATOM 1901 N N . GLU A 1 238 ? -25.281 2.981 -1.038 1 97.46 238 GLU A N 1
ATOM 1902 C CA . GLU A 1 238 ? -25.222 1.535 -0.844 1 97.46 238 GLU A CA 1
ATOM 1903 C C . GLU A 1 238 ? -26.589 0.893 -1.061 1 97.46 238 GLU A C 1
ATOM 1905 O O . GLU A 1 238 ? -26.704 -0.109 -1.77 1 97.46 238 GLU A O 1
ATOM 1910 N N . ARG A 1 239 ? -27.581 1.464 -0.512 1 96.07 239 ARG A N 1
ATOM 1911 C CA . ARG A 1 239 ? -28.95 0.982 -0.667 1 96.07 239 ARG A CA 1
ATOM 1912 C C . ARG A 1 239 ? -29.36 0.961 -2.136 1 96.07 239 ARG A C 1
ATOM 1914 O O . ARG A 1 239 ? -29.857 -0.052 -2.632 1 96.07 239 ARG A O 1
ATOM 1921 N N . ASN A 1 240 ? -29.08 1.961 -2.827 1 96.46 240 ASN A N 1
ATOM 1922 C CA . ASN A 1 240 ? -29.498 2.114 -4.217 1 96.46 240 ASN A CA 1
ATOM 1923 C C . ASN A 1 240 ? -28.71 1.193 -5.144 1 96.46 240 ASN A C 1
ATOM 1925 O O . ASN A 1 240 ? -29.149 0.903 -6.258 1 96.46 240 ASN A O 1
ATOM 1929 N N . SER A 1 241 ? -27.534 0.804 -4.703 1 94.65 241 SER A N 1
ATOM 1930 C CA . SER A 1 241 ? -26.687 -0.062 -5.517 1 94.65 241 SER A CA 1
ATOM 1931 C C . SER A 1 241 ? -26.908 -1.531 -5.175 1 94.65 241 SER A C 1
ATOM 1933 O O . SER A 1 241 ? -26.184 -2.403 -5.66 1 94.65 241 SER A O 1
ATOM 1935 N N . GLY A 1 242 ? -27.8 -1.811 -4.244 1 93.73 242 GLY A N 1
ATOM 1936 C CA . GLY A 1 242 ? -28.109 -3.182 -3.871 1 93.73 242 GLY A CA 1
ATOM 1937 C C . GLY A 1 242 ? -27.071 -3.798 -2.952 1 93.73 242 GLY A C 1
ATOM 1938 O O . GLY A 1 242 ? -26.947 -5.023 -2.881 1 93.73 242 GLY A O 1
ATOM 1939 N N . LEU A 1 243 ? -26.333 -2.99 -2.291 1 94.11 243 LEU A N 1
ATOM 1940 C CA . LEU A 1 243 ? -25.32 -3.451 -1.347 1 94.11 243 LEU A CA 1
ATOM 1941 C C . LEU A 1 243 ? -25.868 -3.459 0.076 1 94.11 243 LEU A C 1
ATOM 1943 O O . LEU A 1 243 ? -26.861 -2.788 0.367 1 94.11 243 LEU A O 1
ATOM 1947 N N . SER A 1 244 ? -25.195 -4.307 0.875 1 94.29 244 SER A N 1
ATOM 1948 C CA . SER A 1 244 ? -25.475 -4.18 2.301 1 94.29 244 SER A CA 1
ATOM 1949 C C . SER A 1 244 ? -25.053 -2.812 2.827 1 94.29 244 SER A C 1
ATOM 1951 O O . SER A 1 244 ? -23.995 -2.298 2.457 1 94.29 244 SER A O 1
ATOM 1953 N N . ILE A 1 245 ? -25.903 -2.254 3.676 1 95.74 245 ILE A N 1
ATOM 1954 C CA . ILE A 1 245 ? -25.607 -0.929 4.211 1 95.74 245 ILE A CA 1
ATOM 1955 C C . ILE A 1 245 ? -24.582 -1.044 5.336 1 95.74 245 ILE A C 1
ATOM 1957 O O . ILE A 1 245 ? -24.75 -1.847 6.258 1 95.74 245 ILE A O 1
ATOM 1961 N N . SER A 1 246 ? -23.529 -0.26 5.285 1 93.33 246 SER A N 1
ATOM 1962 C CA . SER A 1 246 ? -22.47 -0.267 6.29 1 93.33 246 SER A CA 1
ATOM 1963 C C . SER A 1 246 ? -22.997 0.178 7.65 1 93.33 246 SER A C 1
ATOM 1965 O O . SER A 1 246 ? -23.956 0.948 7.729 1 93.33 246 SER A O 1
ATOM 1967 N N . PRO A 1 247 ? -22.296 -0.306 8.638 1 88.29 247 PRO A N 1
ATOM 1968 C CA . PRO A 1 247 ? -22.708 0.105 9.982 1 88.29 247 PRO A CA 1
ATOM 1969 C C . PRO A 1 247 ? -22.68 1.62 10.17 1 88.29 247 PRO A C 1
ATOM 1971 O O . PRO A 1 247 ? -21.756 2.288 9.698 1 88.29 247 PRO A O 1
ATOM 1974 N N . MET A 1 248 ? -23.725 2.187 10.812 1 88.73 248 MET A N 1
ATOM 1975 C CA . MET A 1 248 ? -23.854 3.585 11.214 1 88.73 248 MET A CA 1
ATOM 1976 C C . MET A 1 248 ? -24.239 4.459 10.025 1 88.73 248 MET A C 1
ATOM 1978 O O . MET A 1 248 ? -24.301 5.684 10.144 1 88.73 248 MET A O 1
ATOM 1982 N N . MET A 1 249 ? -24.488 3.832 8.884 1 94.69 249 MET A N 1
ATOM 1983 C CA . MET A 1 249 ? -24.685 4.649 7.69 1 94.69 249 MET A CA 1
ATOM 1984 C C . MET A 1 249 ? -26.141 4.611 7.239 1 94.69 249 MET A C 1
ATOM 1986 O O . MET A 1 249 ? -26.503 5.236 6.24 1 94.69 249 MET A O 1
ATOM 1990 N N . ASP A 1 250 ? -26.973 3.911 8.028 1 95.06 250 ASP A N 1
ATOM 1991 C CA . ASP A 1 250 ? -28.391 3.828 7.691 1 95.06 250 ASP A CA 1
ATOM 1992 C C . ASP A 1 250 ? -29.189 4.919 8.4 1 95.06 250 ASP A C 1
ATOM 1994 O O . ASP A 1 250 ? -29.489 4.803 9.59 1 95.06 250 ASP A O 1
ATOM 1998 N N . ARG A 1 251 ? -29.6 5.902 7.673 1 92.49 251 ARG A N 1
ATOM 1999 C CA . ARG A 1 251 ? -30.304 7.038 8.261 1 92.49 251 ARG A CA 1
ATOM 2000 C C . ARG A 1 251 ? -31.646 6.609 8.843 1 92.49 251 ARG A C 1
ATOM 2002 O O . ARG A 1 251 ? -32.203 7.293 9.704 1 92.49 251 ARG A O 1
ATOM 2009 N N . ALA A 1 252 ? -32.174 5.49 8.389 1 92.27 252 ALA A N 1
ATOM 2010 C CA . ALA A 1 252 ? -33.485 5.03 8.839 1 92.27 252 ALA A CA 1
ATOM 2011 C C . ALA A 1 252 ? -33.398 4.4 10.226 1 92.27 252 ALA A C 1
ATOM 2013 O O . ALA A 1 252 ? -34.374 4.407 10.981 1 92.27 252 ALA A O 1
ATOM 2014 N N . THR A 1 253 ? -32.277 3.944 10.603 1 91.04 253 THR A N 1
ATOM 2015 C CA . THR A 1 253 ? -32.207 3.134 11.814 1 91.04 253 THR A CA 1
ATOM 2016 C C . THR A 1 253 ? -31.166 3.692 12.779 1 91.04 253 THR A C 1
ATOM 2018 O O . THR A 1 253 ? -31.148 3.332 13.958 1 91.04 253 THR A O 1
ATOM 2021 N N . GLN A 1 254 ? -30.352 4.604 12.306 1 88.15 254 GLN A N 1
ATOM 2022 C CA . GLN A 1 254 ? -29.204 5.017 13.105 1 88.15 254 GLN A CA 1
ATOM 2023 C C . GLN A 1 254 ? -29.619 5.996 14.2 1 88.15 254 GLN A C 1
ATOM 2025 O O . GLN A 1 254 ? -30.403 6.915 13.953 1 88.15 254 GLN A O 1
ATOM 2030 N N . HIS A 1 255 ? -29.07 5.707 15.383 1 90.35 255 HIS A N 1
ATOM 2031 C CA . HIS A 1 255 ? -29.146 6.642 16.5 1 90.35 255 HIS A CA 1
ATOM 2032 C C . HIS A 1 255 ? -27.833 7.396 16.677 1 90.35 255 HIS A C 1
ATOM 2034 O O . HIS A 1 255 ? -26.915 6.906 17.338 1 90.35 255 HIS A O 1
ATOM 2040 N N . VAL A 1 256 ? -27.809 8.603 16.355 1 92.16 256 VAL A N 1
ATOM 2041 C CA . VAL A 1 256 ? -26.592 9.401 16.254 1 92.16 256 VAL A CA 1
ATOM 2042 C C . VAL A 1 256 ? -25.949 9.54 17.632 1 92.16 256 VAL A C 1
ATOM 2044 O O . VAL A 1 256 ? -24.734 9.384 17.776 1 92.16 256 VAL A O 1
ATOM 2047 N N . GLY A 1 257 ? -26.68 9.887 18.633 1 92.41 257 GLY A N 1
ATOM 2048 C CA . GLY A 1 257 ? -26.155 10.035 19.981 1 92.41 257 GLY A CA 1
ATOM 2049 C C . GLY A 1 257 ? -25.453 8.79 20.488 1 92.41 257 GLY A C 1
ATOM 2050 O O . GLY A 1 257 ? -24.35 8.87 21.032 1 92.41 257 GLY A O 1
ATOM 2051 N N . LYS A 1 258 ? -26.08 7.635 20.342 1 90.82 258 LYS A N 1
ATOM 2052 C CA . LYS A 1 258 ? -25.495 6.367 20.768 1 90.82 258 LYS A CA 1
ATOM 2053 C C . LYS A 1 258 ? -24.209 6.071 20.001 1 90.82 258 LYS A C 1
ATOM 2055 O O . LYS A 1 258 ? -23.253 5.534 20.566 1 90.82 258 LYS A O 1
ATOM 2060 N N . GLY A 1 259 ? -24.288 6.356 18.745 1 89.96 259 GLY A N 1
ATOM 2061 C CA . GLY A 1 259 ? -23.097 6.183 17.929 1 89.96 259 GLY A CA 1
ATOM 2062 C C . GLY A 1 259 ? -21.925 7.024 18.397 1 89.96 259 GLY A C 1
ATOM 2063 O O . GLY A 1 259 ? -20.788 6.549 18.432 1 89.96 259 GLY A O 1
ATOM 2064 N N . GLN A 1 260 ? -22.213 8.216 18.766 1 92.46 260 GLN A N 1
ATOM 2065 C CA . GLN A 1 260 ? -21.167 9.11 19.25 1 92.46 260 GLN A CA 1
ATOM 2066 C C . GLN A 1 260 ? -20.587 8.613 20.571 1 92.46 260 GLN A C 1
ATOM 2068 O O . GLN A 1 260 ? -19.377 8.693 20.793 1 92.46 260 GLN A O 1
ATOM 2073 N N . ILE A 1 261 ? -21.414 8.116 21.43 1 92.91 261 ILE A N 1
ATOM 2074 C CA . ILE A 1 261 ? -20.961 7.586 22.712 1 92.91 261 ILE A CA 1
ATOM 2075 C C . ILE A 1 261 ? -20.032 6.397 22.479 1 92.91 261 ILE A C 1
ATOM 2077 O O . ILE A 1 261 ? -18.977 6.294 23.108 1 92.91 261 ILE A O 1
ATOM 2081 N N . ALA A 1 262 ? -20.467 5.56 21.582 1 90.91 262 ALA A N 1
ATOM 2082 C CA . ALA A 1 262 ? -19.641 4.402 21.252 1 90.91 262 ALA A CA 1
ATOM 2083 C C . ALA A 1 262 ? -18.295 4.833 20.676 1 90.91 262 ALA A C 1
ATOM 2085 O O . ALA A 1 262 ? -17.253 4.277 21.031 1 90.91 262 ALA A O 1
ATOM 2086 N N . PHE A 1 263 ? -18.348 5.791 19.782 1 92.73 263 PHE A N 1
ATOM 2087 C CA . PHE A 1 263 ? -17.133 6.308 19.162 1 92.73 263 PHE A CA 1
ATOM 2088 C C . PHE A 1 263 ? -16.196 6.893 20.211 1 92.73 263 PHE A C 1
ATOM 2090 O O . PHE A 1 263 ? -14.992 6.627 20.193 1 92.73 263 PHE A O 1
ATOM 2097 N N . ILE A 1 264 ? -16.685 7.623 21.115 1 94.17 264 ILE A N 1
ATOM 2098 C CA . ILE A 1 264 ? -15.902 8.261 22.167 1 94.17 264 ILE A CA 1
ATOM 2099 C C . ILE A 1 264 ? -15.258 7.195 23.05 1 94.17 264 ILE A C 1
ATOM 2101 O O . ILE A 1 264 ? -14.055 7.243 23.315 1 94.17 264 ILE A O 1
ATOM 2105 N N . ASN A 1 265 ? -15.97 6.216 23.408 1 93 265 ASN A N 1
ATOM 2106 C CA . ASN A 1 265 ? -15.509 5.204 24.352 1 93 265 ASN A CA 1
ATOM 2107 C C . ASN A 1 265 ? -14.475 4.277 23.72 1 93 265 ASN A C 1
ATOM 2109 O O . ASN A 1 265 ? -13.512 3.875 24.376 1 93 265 ASN A O 1
ATOM 2113 N N . TYR A 1 266 ? -14.662 4.019 22.447 1 89.34 266 TYR A N 1
ATOM 2114 C CA . TYR A 1 266 ? -13.842 2.972 21.847 1 89.34 266 TYR A CA 1
ATOM 2115 C C . TYR A 1 266 ? -12.64 3.567 21.124 1 89.34 266 TYR A C 1
ATOM 2117 O O . TYR A 1 266 ? -11.597 2.92 21.004 1 89.34 266 TYR A O 1
ATOM 2125 N N . LEU A 1 267 ? -12.793 4.789 20.693 1 90.99 267 LEU A N 1
ATOM 2126 C CA . LEU A 1 267 ? -11.728 5.317 19.847 1 90.99 267 LEU A CA 1
ATOM 2127 C C . LEU A 1 267 ? -11.054 6.516 20.505 1 90.99 267 LEU A C 1
ATOM 2129 O O . LEU A 1 267 ? -9.824 6.599 20.543 1 90.99 267 LEU A O 1
ATOM 2133 N N . VAL A 1 268 ? -11.817 7.37 21.09 1 91.72 268 VAL A N 1
ATOM 2134 C CA . VAL A 1 268 ? -11.282 8.647 21.551 1 91.72 268 VAL A CA 1
ATOM 2135 C C . VAL A 1 268 ? -10.657 8.477 22.934 1 91.72 268 VAL A C 1
ATOM 2137 O O . VAL A 1 268 ? -9.498 8.841 23.147 1 91.72 268 VAL A O 1
ATOM 2140 N N . THR A 1 269 ? -11.287 7.806 23.84 1 90.91 269 THR A N 1
ATOM 2141 C CA . THR A 1 269 ? -10.884 7.735 25.24 1 90.91 269 THR A CA 1
ATOM 2142 C C . THR A 1 269 ? -9.588 6.943 25.389 1 90.91 269 THR A C 1
ATOM 2144 O O . THR A 1 269 ? -8.692 7.344 26.135 1 90.91 269 THR A O 1
ATOM 2147 N N . PRO A 1 270 ? -9.429 5.907 24.665 1 87.74 270 PRO A N 1
ATOM 2148 C CA . PRO A 1 270 ? -8.194 5.139 24.839 1 87.74 270 PRO A CA 1
ATOM 2149 C C . PRO A 1 270 ? -6.956 5.895 24.362 1 87.74 270 PRO A C 1
ATOM 2151 O O . PRO A 1 270 ? -5.834 5.553 24.745 1 87.74 270 PRO A O 1
ATOM 2154 N N . MET A 1 271 ? -7.165 6.857 23.558 1 86.72 271 MET A N 1
ATOM 2155 C CA . MET A 1 271 ? -6.028 7.606 23.032 1 86.72 271 MET A CA 1
ATOM 2156 C C . MET A 1 271 ? -5.635 8.734 23.979 1 86.72 271 MET A C 1
ATOM 2158 O O . MET A 1 271 ? -4.47 9.135 24.025 1 86.72 271 MET A O 1
ATOM 2162 N N . TRP B 1 1 ? 11.181 -31.128 -8.201 1 83.92 1 TRP B N 1
ATOM 2163 C CA . TRP B 1 1 ? 12.11 -30.041 -7.908 1 83.92 1 TRP B CA 1
ATOM 2164 C C . TRP B 1 1 ? 13.091 -29.838 -9.057 1 83.92 1 TRP B C 1
ATOM 2166 O O . TRP B 1 1 ? 13.72 -28.783 -9.165 1 83.92 1 TRP B O 1
ATOM 2176 N N . SER B 1 2 ? 13.129 -30.685 -10.037 1 89.39 2 SER B N 1
ATOM 2177 C CA . SER B 1 2 ? 14.086 -30.641 -11.137 1 89.39 2 SER B CA 1
ATOM 2178 C C . SER B 1 2 ? 13.446 -30.084 -12.405 1 89.39 2 SER B C 1
ATOM 2180 O O . SER B 1 2 ? 13.934 -30.325 -13.511 1 89.39 2 SER B O 1
ATOM 2182 N N . PHE B 1 3 ? 12.355 -29.451 -12.224 1 94.75 3 PHE B N 1
ATOM 2183 C CA . PHE B 1 3 ? 11.672 -28.807 -13.339 1 94.75 3 PHE B CA 1
ATOM 2184 C C . PHE B 1 3 ? 12.597 -27.823 -14.045 1 94.75 3 PHE B C 1
ATOM 2186 O O . PHE B 1 3 ? 13.161 -26.928 -13.411 1 94.75 3 PHE B O 1
ATOM 2193 N N . ASP B 1 4 ? 12.769 -28.071 -15.379 1 97 4 ASP B N 1
ATOM 2194 C CA . ASP B 1 4 ? 13.607 -27.192 -16.188 1 97 4 ASP B CA 1
ATOM 2195 C C . ASP B 1 4 ? 12.756 -26.259 -17.047 1 97 4 ASP B C 1
ATOM 2197 O O . ASP B 1 4 ? 12.415 -26.593 -18.184 1 97 4 ASP B O 1
ATOM 2201 N N . VAL B 1 5 ? 12.581 -25.078 -16.634 1 97.96 5 VAL B N 1
ATOM 2202 C CA . VAL B 1 5 ? 11.689 -24.127 -17.29 1 97.96 5 VAL B CA 1
ATOM 2203 C C . VAL B 1 5 ? 12.283 -23.701 -18.631 1 97.96 5 VAL B C 1
ATOM 2205 O O . VAL B 1 5 ? 11.553 -23.299 -19.54 1 97.96 5 VAL B O 1
ATOM 2208 N N . PHE B 1 6 ? 13.584 -23.781 -18.76 1 97.77 6 PHE B N 1
ATOM 2209 C CA . PHE B 1 6 ? 14.229 -23.385 -20.006 1 97.77 6 PHE B CA 1
ATOM 2210 C C . PHE B 1 6 ? 13.889 -24.361 -21.126 1 97.77 6 PHE B C 1
ATOM 2212 O O . PHE B 1 6 ? 13.739 -23.96 -22.282 1 97.77 6 PHE B O 1
ATOM 2219 N N . GLU B 1 7 ? 13.818 -25.573 -20.744 1 98.03 7 GLU B N 1
ATOM 2220 C CA . GLU B 1 7 ? 13.346 -26.55 -21.72 1 98.03 7 GLU B CA 1
ATOM 2221 C C . GLU B 1 7 ? 11.9 -26.273 -22.124 1 98.03 7 GLU B C 1
ATOM 2223 O O . GLU B 1 7 ? 11.539 -26.415 -23.294 1 98.03 7 GLU B O 1
ATOM 2228 N N . VAL B 1 8 ? 11.09 -25.944 -21.175 1 98.31 8 VAL B N 1
ATOM 2229 C CA . VAL B 1 8 ? 9.697 -25.606 -21.449 1 98.31 8 VAL B CA 1
ATOM 2230 C C . VAL B 1 8 ? 9.63 -24.36 -22.328 1 98.31 8 VAL B C 1
ATOM 2232 O O . VAL B 1 8 ? 8.811 -24.285 -23.248 1 98.31 8 VAL B O 1
ATOM 2235 N N . PHE B 1 9 ? 10.436 -23.411 -22.031 1 98.37 9 PHE B N 1
ATOM 2236 C CA . PHE B 1 9 ? 10.514 -22.189 -22.824 1 98.37 9 PHE B CA 1
ATOM 2237 C C . PHE B 1 9 ? 10.788 -22.511 -24.288 1 98.37 9 PHE B C 1
ATOM 2239 O O . PHE B 1 9 ? 10.093 -22.018 -25.179 1 98.37 9 PHE B O 1
ATOM 2246 N N . ASN B 1 10 ? 11.79 -23.357 -24.491 1 98.21 10 ASN B N 1
ATOM 2247 C CA . ASN B 1 10 ? 12.153 -23.75 -25.848 1 98.21 10 ASN B CA 1
ATOM 2248 C C . ASN B 1 10 ? 11.037 -24.545 -26.519 1 98.21 10 ASN B C 1
ATOM 2250 O O . ASN B 1 10 ? 10.702 -24.296 -27.679 1 98.21 10 ASN B O 1
ATOM 2254 N N . ALA B 1 11 ? 10.469 -25.424 -25.801 1 98.27 11 ALA B N 1
ATOM 2255 C CA . ALA B 1 11 ? 9.459 -26.328 -26.344 1 98.27 11 ALA B CA 1
ATOM 2256 C C . ALA B 1 11 ? 8.178 -25.574 -26.691 1 98.27 11 ALA B C 1
ATOM 2258 O O . ALA B 1 11 ? 7.411 -26.005 -27.555 1 98.27 11 ALA B O 1
ATOM 2259 N N . THR B 1 12 ? 7.943 -24.445 -26.118 1 98.23 12 THR B N 1
ATOM 2260 C CA . THR B 1 12 ? 6.688 -23.724 -26.293 1 98.23 12 THR B CA 1
ATOM 2261 C C . THR B 1 12 ? 6.89 -22.493 -27.172 1 98.23 12 THR B C 1
ATOM 2263 O O . THR B 1 12 ? 5.982 -21.672 -27.317 1 98.23 12 THR B O 1
ATOM 2266 N N . GLY B 1 13 ? 8.074 -22.365 -27.706 1 97.42 13 GLY B N 1
ATOM 2267 C CA . GLY B 1 13 ? 8.364 -21.212 -28.544 1 97.42 13 GLY B CA 1
ATOM 2268 C C . GLY B 1 13 ? 8.346 -19.9 -27.781 1 97.42 13 GLY B C 1
ATOM 2269 O O . GLY B 1 13 ? 7.861 -18.887 -28.289 1 97.42 13 GLY B O 1
ATOM 2270 N N . GLY B 1 14 ? 8.682 -19.953 -26.529 1 98.26 14 GLY B N 1
ATOM 2271 C CA . GLY B 1 14 ? 8.831 -18.734 -25.751 1 98.26 14 GLY B CA 1
ATOM 2272 C C . GLY B 1 14 ? 7.617 -18.418 -24.898 1 98.26 14 GLY B C 1
ATOM 2273 O O . GLY B 1 14 ? 7.493 -17.31 -24.371 1 98.26 14 GLY B O 1
ATOM 2274 N N . ASN B 1 15 ? 6.69 -19.402 -24.773 1 98.5 15 ASN B N 1
ATOM 2275 C CA . ASN B 1 15 ? 5.476 -19.164 -24 1 98.5 15 ASN B CA 1
ATOM 2276 C C . ASN B 1 15 ? 5.343 -20.154 -22.846 1 98.5 15 ASN B C 1
ATOM 2278 O O . ASN B 1 15 ? 4.308 -20.807 -22.699 1 98.5 15 ASN B O 1
ATOM 2282 N N . PRO B 1 16 ? 6.322 -20.257 -21.961 1 98.85 16 PRO B N 1
ATOM 2283 C CA . PRO B 1 16 ? 6.319 -21.267 -20.9 1 98.85 16 PRO B CA 1
ATOM 2284 C C . PRO B 1 16 ? 5.248 -21.009 -19.842 1 98.85 16 PRO B C 1
ATOM 2286 O O . PRO B 1 16 ? 4.74 -21.952 -19.23 1 98.85 16 PRO B O 1
ATOM 2289 N N . LEU B 1 17 ? 4.924 -19.765 -19.577 1 98.87 17 LEU B N 1
ATOM 2290 C CA . LEU B 1 17 ? 3.95 -19.439 -18.542 1 98.87 17 LEU B CA 1
ATOM 2291 C C . LEU B 1 17 ? 2.553 -19.901 -18.944 1 98.87 17 LEU B C 1
ATOM 2293 O O . LEU B 1 17 ? 1.835 -20.497 -18.138 1 98.87 17 LEU B O 1
ATOM 2297 N N . PHE B 1 18 ? 2.195 -19.593 -20.183 1 98.82 18 PHE B N 1
ATOM 2298 C CA . PHE B 1 18 ? 0.924 -20.066 -20.719 1 98.82 18 PHE B CA 1
ATOM 2299 C C . PHE B 1 18 ? 0.803 -21.578 -20.571 1 98.82 18 PHE B C 1
ATOM 2301 O O . PHE B 1 18 ? -0.187 -22.077 -20.032 1 98.82 18 PHE B O 1
ATOM 2308 N N . ALA B 1 19 ? 1.792 -22.272 -21.019 1 98.79 19 ALA B N 1
ATOM 2309 C CA . ALA B 1 19 ? 1.762 -23.732 -21.052 1 98.79 19 ALA B CA 1
ATOM 2310 C C . ALA B 1 19 ? 1.691 -24.31 -19.641 1 98.79 19 ALA B C 1
ATOM 2312 O O . ALA B 1 19 ? 0.911 -25.228 -19.379 1 98.79 19 ALA B O 1
ATOM 2313 N N . THR B 1 20 ? 2.532 -23.804 -18.757 1 98.81 20 THR B N 1
ATOM 2314 C CA . THR B 1 20 ? 2.594 -24.321 -17.395 1 98.81 20 THR B CA 1
ATOM 2315 C C . THR B 1 20 ? 1.29 -24.044 -16.651 1 98.81 20 THR B C 1
ATOM 2317 O O . THR B 1 20 ? 0.746 -24.931 -15.991 1 98.81 20 THR B O 1
ATOM 2320 N N . CYS B 1 21 ? 0.771 -22.828 -16.763 1 98.83 21 CYS B N 1
ATOM 2321 C CA . CYS B 1 21 ? -0.459 -22.467 -16.067 1 98.83 21 CYS B CA 1
ATOM 2322 C C . CYS B 1 21 ? -1.642 -23.268 -16.598 1 98.83 21 CYS B C 1
ATOM 2324 O O . CYS B 1 21 ? -2.453 -23.775 -15.821 1 98.83 21 CYS B O 1
ATOM 2326 N N . TYR B 1 22 ? -1.742 -23.331 -17.893 1 98.67 22 TYR B N 1
ATOM 2327 C CA . TYR B 1 22 ? -2.832 -24.086 -18.501 1 98.67 22 TYR B CA 1
ATOM 2328 C C . TYR B 1 22 ? -2.825 -25.534 -18.023 1 98.67 22 TYR B C 1
ATOM 2330 O O . TYR B 1 22 ? -3.867 -26.074 -17.645 1 98.67 22 TYR B O 1
ATOM 2338 N N . ALA B 1 23 ? -1.702 -26.18 -18.026 1 98.52 23 ALA B N 1
ATOM 2339 C CA . ALA B 1 23 ? -1.569 -27.572 -17.605 1 98.52 23 ALA B CA 1
ATOM 2340 C C . ALA B 1 23 ? -1.996 -27.748 -16.151 1 98.52 23 ALA B C 1
ATOM 2342 O O . ALA B 1 23 ? -2.687 -28.711 -15.813 1 98.52 23 ALA B O 1
ATOM 2343 N N . LEU B 1 24 ? -1.594 -26.838 -15.29 1 98.5 24 LEU B N 1
ATOM 2344 C CA . LEU B 1 24 ? -1.906 -26.958 -13.87 1 98.5 24 LEU B CA 1
ATOM 2345 C C . LEU B 1 24 ? -3.385 -26.686 -13.613 1 98.5 24 LEU B C 1
ATOM 2347 O O . LEU B 1 24 ? -3.991 -27.303 -12.734 1 98.5 24 LEU B O 1
ATOM 2351 N N . PHE B 1 25 ? -3.953 -25.746 -14.365 1 98.4 25 PHE B N 1
ATOM 2352 C CA . PHE B 1 25 ? -5.378 -25.475 -14.214 1 98.4 25 PHE B CA 1
ATOM 2353 C C . PHE B 1 25 ? -6.206 -26.689 -14.617 1 98.4 25 PHE B C 1
ATOM 2355 O O . PHE B 1 25 ? -7.256 -26.954 -14.028 1 98.4 25 PHE B O 1
ATOM 2362 N N . LEU B 1 26 ? -5.763 -27.427 -15.597 1 97.8 26 LEU B N 1
ATOM 2363 C CA . LEU B 1 26 ? -6.413 -28.675 -15.982 1 97.8 26 LEU B CA 1
ATOM 2364 C C . LEU B 1 26 ? -6.227 -29.739 -14.905 1 97.8 26 LEU B C 1
ATOM 2366 O O . LEU B 1 26 ? -7.178 -30.437 -14.545 1 97.8 26 LEU B O 1
ATOM 2370 N N . LYS B 1 27 ? -5.044 -29.823 -14.459 1 97.58 27 LYS B N 1
ATOM 2371 C CA . LYS B 1 27 ? -4.728 -30.828 -13.448 1 97.58 27 LYS B CA 1
ATOM 2372 C C . LYS B 1 27 ? -5.62 -30.671 -12.22 1 97.58 27 LYS B C 1
ATOM 2374 O O . LYS B 1 27 ? -6.132 -31.658 -11.688 1 97.58 27 LYS B O 1
ATOM 2379 N N . TYR B 1 28 ? -5.838 -29.427 -11.74 1 97.57 28 TYR B N 1
ATOM 2380 C CA . TYR B 1 28 ? -6.606 -29.167 -10.527 1 97.57 28 TYR B CA 1
ATOM 2381 C C . TYR B 1 28 ? -8.091 -29.036 -10.841 1 97.57 28 TYR B C 1
ATOM 2383 O O . TYR B 1 28 ? -8.907 -28.836 -9.938 1 97.57 28 TYR B O 1
ATOM 2391 N N . ASP B 1 29 ? -8.418 -29.086 -12.129 1 98.04 29 ASP B N 1
ATOM 2392 C CA . ASP B 1 29 ? -9.79 -28.997 -12.618 1 98.04 29 ASP B CA 1
ATOM 2393 C C . ASP B 1 29 ? -10.437 -27.678 -12.204 1 98.04 29 ASP B C 1
ATOM 2395 O O . ASP B 1 29 ? -11.605 -27.65 -11.808 1 98.04 29 ASP B O 1
ATOM 2399 N N . PHE B 1 30 ? -9.655 -26.611 -12.266 1 98.03 30 PHE B N 1
ATOM 2400 C CA . PHE B 1 30 ? -10.141 -25.307 -11.828 1 98.03 30 PHE B CA 1
ATOM 2401 C C . PHE B 1 30 ? -11.199 -24.774 -12.786 1 98.03 30 PHE B C 1
ATOM 2403 O O . PHE B 1 30 ? -12.137 -24.093 -12.365 1 98.03 30 PHE B O 1
ATOM 2410 N N . ILE B 1 31 ? -11.033 -25.047 -14.052 1 97.28 31 ILE B N 1
ATOM 2411 C CA . ILE B 1 31 ? -11.948 -24.545 -15.07 1 97.28 31 ILE B CA 1
ATOM 2412 C C . ILE B 1 31 ? -13.366 -25.029 -14.773 1 97.28 31 ILE B C 1
ATOM 2414 O O . ILE B 1 31 ? -14.311 -24.236 -14.771 1 97.28 31 ILE B O 1
ATOM 2418 N N . LYS B 1 32 ? -13.443 -26.249 -14.484 1 97.32 32 LYS B N 1
ATOM 2419 C CA . LYS B 1 32 ? -14.746 -26.826 -14.164 1 97.32 32 LYS B CA 1
ATOM 2420 C C . LYS B 1 32 ? -15.208 -26.402 -12.773 1 97.32 32 LYS B C 1
ATOM 2422 O O . LYS B 1 32 ? -16.35 -25.974 -12.596 1 97.32 32 LYS B O 1
ATOM 2427 N N . LYS B 1 33 ? -14.367 -26.472 -11.811 1 97.51 33 LYS B N 1
ATOM 2428 C CA . LYS B 1 33 ? -14.721 -26.236 -10.415 1 97.51 33 LYS B CA 1
ATOM 2429 C C . LYS B 1 33 ? -15.211 -24.806 -10.206 1 97.51 33 LYS B C 1
ATOM 2431 O O . LYS B 1 33 ? -16.074 -24.557 -9.361 1 97.51 33 LYS B O 1
ATOM 2436 N N . PHE B 1 34 ? -14.67 -23.861 -11.024 1 97.58 34 PHE B N 1
ATOM 2437 C CA . PHE B 1 34 ? -15.003 -22.458 -10.803 1 97.58 34 PHE B CA 1
ATOM 2438 C C . PHE B 1 34 ? -15.764 -21.888 -11.994 1 97.58 34 PHE B C 1
ATOM 2440 O O . PHE B 1 34 ? -15.912 -20.671 -12.118 1 97.58 34 PHE B O 1
ATOM 2447 N N . ASN B 1 35 ? -16.201 -22.794 -12.902 1 96.85 35 ASN B N 1
ATOM 2448 C CA . ASN B 1 35 ? -16.988 -22.411 -14.07 1 96.85 35 ASN B CA 1
ATOM 2449 C C . ASN B 1 35 ? -16.298 -21.314 -14.875 1 96.85 35 ASN B C 1
ATOM 2451 O O . ASN B 1 35 ? -16.903 -20.28 -15.168 1 96.85 35 ASN B O 1
ATOM 2455 N N . ILE B 1 36 ? -15.072 -21.517 -15.13 1 97.08 36 ILE B N 1
ATOM 2456 C CA . ILE B 1 36 ? -14.294 -20.563 -15.913 1 97.08 36 ILE B CA 1
ATOM 2457 C C . ILE B 1 36 ? -14.515 -20.816 -17.403 1 97.08 36 ILE B C 1
ATOM 2459 O O . ILE B 1 36 ? -14.4 -21.952 -17.87 1 97.08 36 ILE B O 1
ATOM 2463 N N . ASN B 1 37 ? -14.914 -19.718 -18.106 1 97.14 37 ASN B N 1
ATOM 2464 C CA . ASN B 1 37 ? -14.969 -19.839 -19.559 1 97.14 37 ASN B CA 1
ATOM 2465 C C . ASN B 1 37 ? -13.585 -20.081 -20.155 1 97.14 37 ASN B C 1
ATOM 2467 O O . ASN B 1 37 ? -12.671 -19.277 -19.959 1 97.14 37 ASN B O 1
ATOM 2471 N N . GLU B 1 38 ? -13.465 -21.097 -20.907 1 96.9 38 GLU B N 1
ATOM 2472 C CA . GLU B 1 38 ? -12.159 -21.509 -21.413 1 96.9 38 GLU B CA 1
ATOM 2473 C C . GLU B 1 38 ? -11.57 -20.455 -22.346 1 96.9 38 GLU B C 1
ATOM 2475 O O . GLU B 1 38 ? -10.358 -20.233 -22.354 1 96.9 38 GLU B O 1
ATOM 2480 N N . GLU B 1 39 ? -12.375 -19.882 -23.145 1 98.08 39 GLU B N 1
ATOM 2481 C CA . GLU B 1 39 ? -11.898 -18.835 -24.044 1 98.08 39 GLU B CA 1
ATOM 2482 C C . GLU B 1 39 ? -11.344 -17.647 -23.263 1 98.08 39 GLU B C 1
ATOM 2484 O O . GLU B 1 39 ? -10.309 -17.085 -23.629 1 98.08 39 GLU B O 1
ATOM 2489 N N . ILE B 1 40 ? -12.041 -17.25 -22.226 1 98.46 40 ILE B N 1
ATOM 2490 C CA . ILE B 1 40 ? -11.592 -16.157 -21.37 1 98.46 40 ILE B CA 1
ATOM 2491 C C . ILE B 1 40 ? -10.271 -16.533 -20.703 1 98.46 40 ILE B C 1
ATOM 2493 O O . ILE B 1 40 ? -9.357 -15.71 -20.615 1 98.46 40 ILE B O 1
ATOM 2497 N N . PHE B 1 41 ? -10.221 -17.779 -20.306 1 98.45 41 PHE B N 1
ATOM 2498 C CA . PHE B 1 41 ? -9.004 -18.258 -19.662 1 98.45 41 PHE B CA 1
ATOM 2499 C C . PHE B 1 41 ? -7.823 -18.201 -20.624 1 98.45 41 PHE B C 1
ATOM 2501 O O . PHE B 1 41 ? -6.746 -17.72 -20.266 1 98.45 41 PHE B O 1
ATOM 2508 N N . ILE B 1 42 ? -8.005 -18.615 -21.76 1 98.61 42 ILE B N 1
ATOM 2509 C CA . ILE B 1 42 ? -6.963 -18.61 -22.781 1 98.61 42 ILE B CA 1
ATOM 2510 C C . ILE B 1 42 ? -6.56 -17.172 -23.101 1 98.61 42 ILE B C 1
ATOM 2512 O O . ILE B 1 42 ? -5.371 -16.86 -23.194 1 98.61 42 ILE B O 1
ATOM 2516 N N . ASN B 1 43 ? -7.489 -16.279 -23.283 1 98.68 43 ASN B N 1
ATOM 2517 C CA . ASN B 1 43 ? -7.206 -14.871 -23.544 1 98.68 43 ASN B CA 1
ATOM 2518 C C . ASN B 1 43 ? -6.405 -14.24 -22.409 1 98.68 43 ASN B C 1
ATOM 2520 O O . ASN B 1 43 ? -5.474 -13.472 -22.653 1 98.68 43 ASN B O 1
ATOM 2524 N N . PHE B 1 44 ? -6.827 -14.587 -21.22 1 98.78 44 PHE B N 1
ATOM 2525 C CA . PHE B 1 44 ? -6.128 -14.081 -20.045 1 98.78 44 PHE B CA 1
ATOM 2526 C C . PHE B 1 44 ? -4.666 -14.511 -20.058 1 98.78 44 PHE B C 1
ATOM 2528 O O . PHE B 1 44 ? -3.769 -13.685 -19.877 1 98.78 44 PHE B O 1
ATOM 2535 N N . LEU B 1 45 ? -4.406 -15.764 -20.282 1 98.77 45 LEU B N 1
ATOM 2536 C CA . LEU B 1 45 ? -3.047 -16.293 -20.251 1 98.77 45 LEU B CA 1
ATOM 2537 C C . LEU B 1 45 ? -2.2 -15.683 -21.363 1 98.77 45 LEU B C 1
ATOM 2539 O O . LEU B 1 45 ? -1.019 -15.393 -21.161 1 98.77 45 LEU B O 1
ATOM 2543 N N . ARG B 1 46 ? -2.806 -15.52 -22.499 1 98.69 46 ARG B N 1
ATOM 2544 C CA . ARG B 1 46 ? -2.082 -14.926 -23.619 1 98.69 46 ARG B CA 1
ATOM 2545 C C . ARG B 1 46 ? -1.677 -13.489 -23.309 1 98.69 46 ARG B C 1
ATOM 2547 O O . ARG B 1 46 ? -0.535 -13.094 -23.551 1 98.69 46 ARG B O 1
ATOM 2554 N N . GLU B 1 47 ? -2.646 -12.729 -22.845 1 98.69 47 GLU B N 1
ATOM 2555 C CA . GLU B 1 47 ? -2.379 -11.333 -22.513 1 98.69 47 GLU B CA 1
ATOM 2556 C C . GLU B 1 47 ? -1.36 -11.219 -21.383 1 98.69 47 GLU B C 1
ATOM 2558 O O . GLU B 1 47 ? -0.477 -10.359 -21.419 1 98.69 47 GLU B O 1
ATOM 2563 N N . LEU B 1 48 ? -1.531 -12.065 -20.403 1 98.57 48 LEU B N 1
ATOM 2564 C CA . LEU B 1 48 ? -0.611 -12.073 -19.271 1 98.57 48 LEU B CA 1
ATOM 2565 C C . LEU B 1 48 ? 0.809 -12.392 -19.726 1 98.57 48 LEU B C 1
ATOM 2567 O O . LEU B 1 48 ? 1.759 -11.714 -19.33 1 98.57 48 LEU B O 1
ATOM 2571 N N . GLU B 1 49 ? 0.959 -13.452 -20.529 1 98.4 49 GLU B N 1
ATOM 2572 C CA . GLU B 1 49 ? 2.254 -13.839 -21.081 1 98.4 49 GLU B CA 1
ATOM 2573 C C . GLU B 1 49 ? 2.897 -12.683 -21.841 1 98.4 49 GLU B C 1
ATOM 2575 O O . GLU B 1 49 ? 4.091 -12.418 -21.684 1 98.4 49 GLU B O 1
ATOM 2580 N N . ALA B 1 50 ? 2.091 -11.969 -22.593 1 98.17 50 ALA B N 1
ATOM 2581 C CA . ALA B 1 50 ? 2.574 -10.864 -23.417 1 98.17 50 ALA B CA 1
ATOM 2582 C C . ALA B 1 50 ? 2.968 -9.668 -22.555 1 98.17 50 ALA B C 1
ATOM 2584 O O . ALA B 1 50 ? 3.74 -8.81 -22.989 1 98.17 50 ALA B O 1
ATOM 2585 N N . GLY B 1 51 ? 2.432 -9.624 -21.35 1 98.27 51 GLY B N 1
ATOM 2586 C CA . GLY B 1 51 ? 2.687 -8.491 -20.474 1 98.27 51 GLY B CA 1
ATOM 2587 C C . GLY B 1 51 ? 3.975 -8.626 -19.684 1 98.27 51 GLY B C 1
ATOM 2588 O O . GLY B 1 51 ? 4.43 -7.666 -19.06 1 98.27 51 GLY B O 1
ATOM 2589 N N . TYR B 1 52 ? 4.593 -9.791 -19.698 1 98.61 52 TYR B N 1
ATOM 2590 C CA . TYR B 1 52 ? 5.927 -9.962 -19.133 1 98.61 52 TYR B CA 1
ATOM 2591 C C . TYR B 1 52 ? 6.995 -9.455 -20.095 1 98.61 52 TYR B C 1
ATOM 2593 O O . TYR B 1 52 ? 7.032 -9.858 -21.26 1 98.61 52 TYR B O 1
ATOM 2601 N N . HIS B 1 53 ? 7.817 -8.572 -19.564 1 98.24 53 HIS B N 1
ATOM 2602 C CA . HIS B 1 53 ? 8.877 -7.984 -20.377 1 98.24 53 HIS B CA 1
ATOM 2603 C C . HIS B 1 53 ? 10.046 -8.949 -20.539 1 98.24 53 HIS B C 1
ATOM 2605 O O . HIS B 1 53 ? 10.244 -9.837 -19.707 1 98.24 53 HIS B O 1
ATOM 2611 N N . PRO B 1 54 ? 10.752 -8.759 -21.568 1 97.3 54 PRO B N 1
ATOM 2612 C CA . PRO B 1 54 ? 11.899 -9.641 -21.795 1 97.3 54 PRO B CA 1
ATOM 2613 C C . PRO B 1 54 ? 13.108 -9.268 -20.941 1 97.3 54 PRO B C 1
ATOM 2615 O O . PRO B 1 54 ? 14.219 -9.133 -21.461 1 97.3 54 PRO B O 1
ATOM 2618 N N . ASN B 1 55 ? 12.943 -9.101 -19.665 1 98.5 55 ASN B N 1
ATOM 2619 C CA . ASN B 1 55 ? 14.036 -8.911 -18.717 1 98.5 55 ASN B CA 1
ATOM 2620 C C . ASN B 1 55 ? 14.903 -10.161 -18.604 1 98.5 55 ASN B C 1
ATOM 2622 O O . ASN B 1 55 ? 14.435 -11.273 -18.856 1 98.5 55 ASN B O 1
ATOM 2626 N N . PRO B 1 56 ? 16.101 -9.977 -18.215 1 98.17 56 PRO B N 1
ATOM 2627 C CA . PRO B 1 56 ? 16.939 -11.169 -18.065 1 98.17 56 PRO B CA 1
ATOM 2628 C C . PRO B 1 56 ? 16.382 -12.157 -17.042 1 98.17 56 PRO B C 1
ATOM 2630 O O . PRO B 1 56 ? 16.364 -13.365 -17.291 1 98.17 56 PRO B O 1
ATOM 2633 N N . TYR B 1 57 ? 15.885 -11.683 -15.929 1 98.44 57 TYR B N 1
ATOM 2634 C CA . TYR B 1 57 ? 15.457 -12.567 -14.851 1 98.44 57 TYR B CA 1
ATOM 2635 C C . TYR B 1 57 ? 13.947 -12.495 -14.653 1 98.44 57 TYR B C 1
ATOM 2637 O O . TYR B 1 57 ? 13.249 -13.503 -14.782 1 98.44 57 TYR B O 1
ATOM 2645 N N . HIS B 1 58 ? 13.378 -11.307 -14.332 1 98.64 58 HIS B N 1
ATOM 2646 C CA . HIS B 1 58 ? 11.951 -11.146 -14.077 1 98.64 58 HIS B CA 1
ATOM 2647 C C . HIS B 1 58 ? 11.154 -11.153 -15.377 1 98.64 58 HIS B C 1
ATOM 2649 O O . HIS B 1 58 ? 10.74 -10.098 -15.862 1 98.64 58 HIS B O 1
ATOM 2655 N N . ASN B 1 59 ? 10.935 -12.32 -15.879 1 98.68 59 ASN B N 1
ATOM 2656 C CA . ASN B 1 59 ? 10.271 -12.547 -17.158 1 98.68 59 ASN B CA 1
ATOM 2657 C C . ASN B 1 59 ? 9.275 -13.7 -17.076 1 98.68 59 ASN B C 1
ATOM 2659 O O . ASN B 1 59 ? 8.985 -14.2 -15.988 1 98.68 59 ASN B O 1
ATOM 2663 N N . ASN B 1 60 ? 8.723 -14.076 -18.254 1 98.78 60 ASN B N 1
ATOM 2664 C CA . ASN B 1 60 ? 7.694 -15.111 -18.292 1 98.78 60 ASN B CA 1
ATOM 2665 C C . ASN B 1 60 ? 8.253 -16.472 -17.887 1 98.78 60 ASN B C 1
ATOM 2667 O O . ASN B 1 60 ? 7.546 -17.285 -17.289 1 98.78 60 ASN B O 1
ATOM 2671 N N . ALA B 1 61 ? 9.517 -16.758 -18.136 1 98.71 61 ALA B N 1
ATOM 2672 C CA . ALA B 1 61 ? 10.136 -18.018 -17.735 1 98.71 61 ALA B CA 1
ATOM 2673 C C . ALA B 1 61 ? 10.267 -18.107 -16.218 1 98.71 61 ALA B C 1
ATOM 2675 O O . ALA B 1 61 ? 10.025 -19.162 -15.628 1 98.71 61 ALA B O 1
ATOM 2676 N N . HIS B 1 62 ? 10.692 -16.99 -15.643 1 98.77 62 HIS B N 1
ATOM 2677 C CA . HIS B 1 62 ? 10.778 -16.958 -14.187 1 98.77 62 HIS B CA 1
ATOM 2678 C C . HIS B 1 62 ? 9.41 -17.174 -13.549 1 98.77 62 HIS B C 1
ATOM 2680 O O . HIS B 1 62 ? 9.287 -17.915 -12.571 1 98.77 62 HIS B O 1
ATOM 2686 N N . ALA B 1 63 ? 8.396 -16.554 -14.069 1 98.81 63 ALA B N 1
ATOM 2687 C CA . ALA B 1 63 ? 7.041 -16.724 -13.55 1 98.81 63 ALA B CA 1
ATOM 2688 C C . ALA B 1 63 ? 6.592 -18.179 -13.656 1 98.81 63 ALA B C 1
ATOM 2690 O O . ALA B 1 63 ? 5.973 -18.713 -12.732 1 98.81 63 ALA B O 1
ATOM 2691 N N . ALA B 1 64 ? 6.882 -18.791 -14.787 1 98.81 64 ALA B N 1
ATOM 2692 C CA . ALA B 1 64 ? 6.533 -20.196 -14.974 1 98.81 64 ALA B CA 1
ATOM 2693 C C . ALA B 1 64 ? 7.255 -21.081 -13.962 1 98.81 64 ALA B C 1
ATOM 2695 O O . ALA B 1 64 ? 6.678 -22.04 -13.444 1 98.81 64 ALA B O 1
ATOM 2696 N N . ASP B 1 65 ? 8.482 -20.786 -13.733 1 98.72 65 ASP B N 1
ATOM 2697 C CA . ASP B 1 65 ? 9.281 -21.549 -12.779 1 98.72 65 ASP B CA 1
ATOM 2698 C C . ASP B 1 65 ? 8.716 -21.424 -11.366 1 98.72 65 ASP B C 1
ATOM 2700 O O . ASP B 1 65 ? 8.599 -22.42 -10.649 1 98.72 65 ASP B O 1
ATOM 2704 N N . VAL B 1 66 ? 8.401 -20.217 -10.965 1 98.69 66 VAL B N 1
ATOM 2705 C CA . VAL B 1 66 ? 7.835 -19.974 -9.642 1 98.69 66 VAL B CA 1
ATOM 2706 C C . VAL B 1 66 ? 6.476 -20.66 -9.527 1 98.69 66 VAL B C 1
ATOM 2708 O O . VAL B 1 66 ? 6.136 -21.205 -8.474 1 98.69 66 VAL B O 1
ATOM 2711 N N . LEU B 1 67 ? 5.668 -20.601 -10.601 1 98.81 67 LEU B N 1
ATOM 2712 C CA . LEU B 1 67 ? 4.373 -21.273 -10.623 1 98.81 67 LEU B CA 1
ATOM 2713 C C . LEU B 1 67 ? 4.534 -22.772 -10.389 1 98.81 67 LEU B C 1
ATOM 2715 O O . LEU B 1 67 ? 3.847 -23.35 -9.545 1 98.81 67 LEU B O 1
ATOM 2719 N N . GLN B 1 68 ? 5.43 -23.358 -11.119 1 98.44 68 GLN B N 1
ATOM 2720 C CA . GLN B 1 68 ? 5.665 -24.789 -10.957 1 98.44 68 GLN B CA 1
ATOM 2721 C C . GLN B 1 68 ? 6.2 -25.105 -9.564 1 98.44 68 GLN B C 1
ATOM 2723 O O . GLN B 1 68 ? 5.808 -26.103 -8.954 1 98.44 68 GLN B O 1
ATOM 2728 N N . ALA B 1 69 ? 7.125 -24.324 -9.072 1 97.89 69 ALA B N 1
ATOM 2729 C CA . ALA B 1 69 ? 7.668 -24.533 -7.732 1 97.89 69 ALA B CA 1
ATOM 2730 C C . ALA B 1 69 ? 6.577 -24.405 -6.672 1 97.89 69 ALA B C 1
ATOM 2732 O O . ALA B 1 69 ? 6.569 -25.148 -5.688 1 97.89 69 ALA B O 1
ATOM 2733 N N . THR B 1 70 ? 5.679 -23.422 -6.83 1 98.39 70 THR B N 1
ATOM 2734 C CA . THR B 1 70 ? 4.558 -23.264 -5.911 1 98.39 70 THR B CA 1
ATOM 2735 C C . THR B 1 70 ? 3.674 -24.508 -5.917 1 98.39 70 THR B C 1
ATOM 2737 O O . THR B 1 70 ? 3.275 -24.998 -4.859 1 98.39 70 THR B O 1
ATOM 2740 N N . HIS B 1 71 ? 3.376 -24.981 -7.101 1 98.15 71 HIS B N 1
ATOM 2741 C CA . HIS B 1 71 ? 2.637 -26.233 -7.217 1 98.15 71 HIS B CA 1
ATOM 2742 C C . HIS B 1 71 ? 3.351 -27.364 -6.486 1 98.15 71 HIS B C 1
ATOM 2744 O O . HIS B 1 71 ? 2.719 -28.139 -5.764 1 98.15 71 HIS B O 1
ATOM 2750 N N . PHE B 1 72 ? 4.61 -27.446 -6.666 1 97.05 72 PHE B N 1
ATOM 2751 C CA . PHE B 1 72 ? 5.399 -28.492 -6.025 1 97.05 72 PHE B CA 1
ATOM 2752 C C . PHE B 1 72 ? 5.292 -28.398 -4.508 1 97.05 72 PHE B C 1
ATOM 2754 O O . PHE B 1 72 ? 5.063 -29.403 -3.833 1 97.05 72 PHE B O 1
ATOM 2761 N N . ILE B 1 73 ? 5.441 -27.214 -3.961 1 95.65 73 ILE B N 1
ATOM 2762 C CA . ILE B 1 73 ? 5.403 -26.988 -2.52 1 95.65 73 ILE B CA 1
ATOM 2763 C C . ILE B 1 73 ? 4.009 -27.307 -1.984 1 95.65 73 ILE B C 1
ATOM 2765 O O . ILE B 1 73 ? 3.87 -27.927 -0.927 1 95.65 73 ILE B O 1
ATOM 2769 N N . VAL B 1 74 ? 3.018 -26.931 -2.731 1 96.1 74 VAL B N 1
ATOM 2770 C CA . VAL B 1 74 ? 1.637 -27.155 -2.315 1 96.1 74 VAL B CA 1
ATOM 2771 C C . VAL B 1 74 ? 1.329 -28.651 -2.331 1 96.1 74 VAL B C 1
ATOM 2773 O O . VAL B 1 74 ? 0.75 -29.182 -1.381 1 96.1 74 VAL B O 1
ATOM 2776 N N . GLN B 1 75 ? 1.747 -29.333 -3.331 1 95.25 75 GLN B N 1
ATOM 2777 C CA . GLN B 1 75 ? 1.407 -30.741 -3.504 1 95.25 75 GLN B CA 1
ATOM 2778 C C . GLN B 1 75 ? 2.375 -31.639 -2.738 1 95.25 75 GLN B C 1
ATOM 2780 O O . GLN B 1 75 ? 1.97 -32.358 -1.822 1 95.25 75 GLN B O 1
ATOM 2785 N N . GLU B 1 76 ? 3.606 -31.533 -3.033 1 92.57 76 GLU B N 1
ATOM 2786 C CA . GLU B 1 76 ? 4.615 -32.422 -2.464 1 92.57 76 GLU B CA 1
ATOM 2787 C C . GLU B 1 76 ? 4.958 -32.022 -1.032 1 92.57 76 GLU B C 1
ATOM 2789 O O . GLU B 1 76 ? 5.351 -32.867 -0.224 1 92.57 76 GLU B O 1
ATOM 2794 N N . GLY B 1 77 ? 4.822 -30.78 -0.715 1 90.11 77 GLY B N 1
ATOM 2795 C CA . GLY B 1 77 ? 5.091 -30.312 0.635 1 90.11 77 GLY B CA 1
ATOM 2796 C C . GLY B 1 77 ? 3.955 -30.589 1.601 1 90.11 77 GLY B C 1
ATOM 2797 O O . GLY B 1 77 ? 4.104 -30.409 2.812 1 90.11 77 GLY B O 1
ATOM 2798 N N . GLY B 1 78 ? 2.782 -30.977 1.018 1 90.7 78 GLY B N 1
ATOM 2799 C CA . GLY B 1 78 ? 1.695 -31.431 1.87 1 90.7 78 GLY B CA 1
ATOM 2800 C C . GLY B 1 78 ? 0.714 -30.329 2.224 1 90.7 78 GLY B C 1
ATOM 2801 O O . GLY B 1 78 ? -0.272 -30.569 2.924 1 90.7 78 GLY B O 1
ATOM 2802 N N . LEU B 1 79 ? 0.932 -29.162 1.762 1 92.91 79 LEU B N 1
ATOM 2803 C CA . LEU B 1 79 ? 0.065 -28.034 2.083 1 92.91 79 LEU B CA 1
ATOM 2804 C C . LEU B 1 79 ? -1.341 -28.255 1.534 1 92.91 79 LEU B C 1
ATOM 2806 O O . LEU B 1 79 ? -2.32 -27.777 2.111 1 92.91 79 LEU B O 1
ATOM 2810 N N . ILE B 1 80 ? -1.455 -28.983 0.505 1 94.52 80 ILE B N 1
ATOM 2811 C CA . ILE B 1 80 ? -2.697 -29.191 -0.233 1 94.52 80 ILE B CA 1
ATOM 2812 C C . ILE B 1 80 ? -3.751 -29.795 0.692 1 94.52 80 ILE B C 1
ATOM 2814 O O . ILE B 1 80 ? -4.948 -29.551 0.522 1 94.52 80 ILE B O 1
ATOM 2818 N N . GLU B 1 81 ? -3.334 -30.506 1.691 1 93.64 81 GLU B N 1
ATOM 2819 C CA . GLU B 1 81 ? -4.254 -31.193 2.594 1 93.64 81 GLU B CA 1
ATOM 2820 C C . GLU B 1 81 ? -4.977 -30.203 3.503 1 93.64 81 GLU B C 1
ATOM 2822 O O . GLU B 1 81 ? -6.024 -30.523 4.068 1 93.64 81 GLU B O 1
ATOM 2827 N N . LYS B 1 82 ? -4.414 -29.064 3.599 1 93.24 82 LYS B N 1
ATOM 2828 C CA . LYS B 1 82 ? -4.972 -28.063 4.504 1 93.24 82 LYS B CA 1
ATOM 2829 C C . LYS B 1 82 ? -5.68 -26.955 3.729 1 93.24 82 LYS B C 1
ATOM 2831 O O . LYS B 1 82 ? -6.326 -26.09 4.324 1 93.24 82 LYS B O 1
ATOM 2836 N N . LEU B 1 83 ? -5.65 -27.011 2.422 1 96.88 83 LEU B N 1
ATOM 2837 C CA . LEU B 1 83 ? -6.128 -25.898 1.609 1 96.88 83 LEU B CA 1
ATOM 2838 C C . LEU B 1 83 ? -7.521 -26.185 1.059 1 96.88 83 LEU B C 1
ATOM 2840 O O . LEU B 1 83 ? -7.798 -27.299 0.609 1 96.88 83 LEU B O 1
ATOM 2844 N N . ALA B 1 84 ? -8.348 -25.194 1.188 1 96.93 84 ALA B N 1
ATOM 2845 C CA . ALA B 1 84 ? -9.555 -25.205 0.364 1 96.93 84 ALA B CA 1
ATOM 2846 C C . ALA B 1 84 ? -9.214 -25.016 -1.111 1 96.93 84 ALA B C 1
ATOM 2848 O O . ALA B 1 84 ? -8.105 -24.595 -1.449 1 96.93 84 ALA B O 1
ATOM 2849 N N . VAL B 1 85 ? -10.097 -25.387 -1.96 1 97.2 85 VAL B N 1
ATOM 2850 C CA . VAL B 1 85 ? -9.876 -25.299 -3.399 1 97.2 85 VAL B CA 1
ATOM 2851 C C . VAL B 1 85 ? -9.601 -23.849 -3.793 1 97.2 85 VAL B C 1
ATOM 2853 O O . VAL B 1 85 ? -8.787 -23.584 -4.68 1 97.2 85 VAL B O 1
ATOM 2856 N N . GLU B 1 86 ? -10.278 -22.823 -3.142 1 98.02 86 GLU B N 1
ATOM 2857 C CA . GLU B 1 86 ? -10.063 -21.401 -3.392 1 98.02 86 GLU B CA 1
ATOM 2858 C C . GLU B 1 86 ? -8.628 -20.994 -3.066 1 98.02 86 GLU B C 1
ATOM 2860 O O . GLU B 1 86 ? -8.037 -20.171 -3.767 1 98.02 86 GLU B O 1
ATOM 2865 N N . ASP B 1 87 ? -8.125 -21.607 -2.02 1 98.27 87 ASP B N 1
ATOM 2866 C CA . ASP B 1 87 ? -6.756 -21.302 -1.617 1 98.27 87 ASP B CA 1
ATOM 2867 C C . ASP B 1 87 ? -5.754 -21.8 -2.656 1 98.27 87 ASP B C 1
ATOM 2869 O O . ASP B 1 87 ? -4.772 -21.117 -2.956 1 98.27 87 ASP B O 1
ATOM 2873 N N . CYS B 1 88 ? -5.998 -22.958 -3.105 1 98.22 88 CYS B N 1
ATOM 2874 C CA . CYS B 1 88 ? -5.116 -23.53 -4.116 1 98.22 88 CYS B CA 1
ATOM 2875 C C . CYS B 1 88 ? -5.155 -22.711 -5.4 1 98.22 88 CYS B C 1
ATOM 2877 O O . CYS B 1 88 ? -4.115 -22.449 -6.006 1 98.22 88 CYS B O 1
ATOM 2879 N N . PHE B 1 89 ? -6.359 -22.375 -5.766 1 98.62 89 PHE B N 1
ATOM 2880 C CA . PHE B 1 89 ? -6.551 -21.516 -6.929 1 98.62 89 PHE B CA 1
ATOM 2881 C C . PHE B 1 89 ? -5.804 -20.199 -6.758 1 98.62 89 PHE B C 1
ATOM 2883 O O . PHE B 1 89 ? -5.057 -19.782 -7.646 1 98.62 89 PHE B O 1
ATOM 2890 N N . ALA B 1 90 ? -5.948 -19.56 -5.638 1 98.8 90 ALA B N 1
ATOM 2891 C CA . ALA B 1 90 ? -5.293 -18.287 -5.347 1 98.8 90 ALA B CA 1
ATOM 2892 C C . ALA B 1 90 ? -3.774 -18.433 -5.375 1 98.8 90 ALA B C 1
ATOM 2894 O O . ALA B 1 90 ? -3.068 -17.545 -5.859 1 98.8 90 ALA B O 1
ATOM 2895 N N . ALA B 1 91 ? -3.294 -19.49 -4.885 1 98.81 91 ALA B N 1
ATOM 2896 C CA . ALA B 1 91 ? -1.853 -19.72 -4.828 1 98.81 91 ALA B CA 1
ATOM 2897 C C . ALA B 1 91 ? -1.252 -19.784 -6.229 1 98.81 91 ALA B C 1
ATOM 2899 O O . ALA B 1 91 ? -0.233 -19.145 -6.504 1 98.81 91 ALA B O 1
ATOM 2900 N N . LEU B 1 92 ? -1.896 -20.504 -7.057 1 98.83 92 LEU B N 1
ATOM 2901 C CA . LEU B 1 92 ? -1.353 -20.686 -8.398 1 98.83 92 LEU B CA 1
ATOM 2902 C C . LEU B 1 92 ? -1.502 -19.412 -9.223 1 98.83 92 LEU B C 1
ATOM 2904 O O . LEU B 1 92 ? -0.608 -19.059 -9.996 1 98.83 92 LEU B O 1
ATOM 2908 N N . VAL B 1 93 ? -2.6 -18.739 -9.045 1 98.91 93 VAL B N 1
ATOM 2909 C CA . VAL B 1 93 ? -2.771 -17.461 -9.73 1 98.91 93 VAL B CA 1
ATOM 2910 C C . VAL B 1 93 ? -1.729 -16.464 -9.229 1 98.91 93 VAL B C 1
ATOM 2912 O O . VAL B 1 93 ? -1.129 -15.733 -10.022 1 98.91 93 VAL B O 1
ATOM 2915 N N . SER B 1 94 ? -1.467 -16.414 -7.933 1 98.92 94 SER B N 1
ATOM 2916 C CA . SER B 1 94 ? -0.47 -15.516 -7.361 1 98.92 94 SER B CA 1
ATOM 2917 C C . SER B 1 94 ? 0.903 -15.743 -7.984 1 98.92 94 SER B C 1
ATOM 2919 O O . SER B 1 94 ? 1.59 -14.788 -8.352 1 98.92 94 SER B O 1
ATOM 2921 N N . ALA B 1 95 ? 1.254 -16.991 -8.057 1 98.88 95 ALA B N 1
ATOM 2922 C CA . ALA B 1 95 ? 2.552 -17.33 -8.633 1 98.88 95 ALA B CA 1
ATOM 2923 C C . ALA B 1 95 ? 2.633 -16.898 -10.095 1 98.88 95 ALA B C 1
ATOM 2925 O O . ALA B 1 95 ? 3.692 -16.479 -10.567 1 98.88 95 ALA B O 1
ATOM 2926 N N . THR B 1 96 ? 1.577 -16.956 -10.758 1 98.87 96 THR B N 1
ATOM 2927 C CA . THR B 1 96 ? 1.501 -16.63 -12.178 1 98.87 96 THR B CA 1
ATOM 2928 C C . THR B 1 96 ? 1.681 -15.131 -12.399 1 98.87 96 THR B C 1
ATOM 2930 O O . THR B 1 96 ? 2.311 -14.713 -13.373 1 98.87 96 THR B O 1
ATOM 2933 N N . ILE B 1 97 ? 1.18 -14.33 -11.493 1 98.92 97 ILE B N 1
ATOM 2934 C CA . ILE B 1 97 ? 1.103 -12.901 -11.776 1 98.92 97 ILE B CA 1
ATOM 2935 C C . ILE B 1 97 ? 2.102 -12.148 -10.901 1 98.92 97 ILE B C 1
ATOM 2937 O O . ILE B 1 97 ? 2.178 -10.918 -10.953 1 98.92 97 ILE B O 1
ATOM 2941 N N . HIS B 1 98 ? 2.955 -12.753 -10.077 1 98.79 98 HIS B N 1
ATOM 2942 C CA . HIS B 1 98 ? 3.692 -12.122 -8.987 1 98.79 98 HIS B CA 1
ATOM 2943 C C . HIS B 1 98 ? 4.705 -11.114 -9.518 1 98.79 98 HIS B C 1
ATOM 2945 O O . HIS B 1 98 ? 5.061 -10.16 -8.823 1 98.79 98 HIS B O 1
ATOM 2951 N N . ASP B 1 99 ? 5.176 -11.249 -10.773 1 98.65 99 ASP B N 1
ATOM 2952 C CA . ASP B 1 99 ? 6.137 -10.336 -11.384 1 98.65 99 ASP B CA 1
ATOM 2953 C C . ASP B 1 99 ? 5.582 -9.735 -12.673 1 98.65 99 ASP B C 1
ATOM 2955 O O . ASP B 1 99 ? 6.343 -9.355 -13.565 1 98.65 99 ASP B O 1
ATOM 2959 N N . TYR B 1 100 ? 4.256 -9.715 -12.791 1 98.83 100 TYR B N 1
ATOM 2960 C CA . TYR B 1 100 ? 3.614 -9.179 -13.985 1 98.83 100 TYR B CA 1
ATOM 2961 C C . TYR B 1 100 ? 4.002 -7.722 -14.205 1 98.83 100 TYR B C 1
ATOM 2963 O O . TYR B 1 100 ? 3.957 -6.914 -13.275 1 98.83 100 TYR B O 1
ATOM 2971 N N . ASP B 1 101 ? 4.501 -7.389 -15.455 1 98.65 101 ASP B N 1
ATOM 2972 C CA . ASP B 1 101 ? 4.864 -6.043 -15.89 1 98.65 101 ASP B CA 1
ATOM 2973 C C . ASP B 1 101 ? 6.076 -5.525 -15.119 1 98.65 101 ASP B C 1
ATOM 2975 O O . ASP B 1 101 ? 6.213 -4.319 -14.906 1 98.65 101 ASP B O 1
ATOM 2979 N N . HIS B 1 102 ? 6.917 -6.367 -14.701 1 98.69 102 HIS B N 1
ATOM 2980 C CA . HIS B 1 102 ? 8.13 -5.983 -13.988 1 98.69 102 HI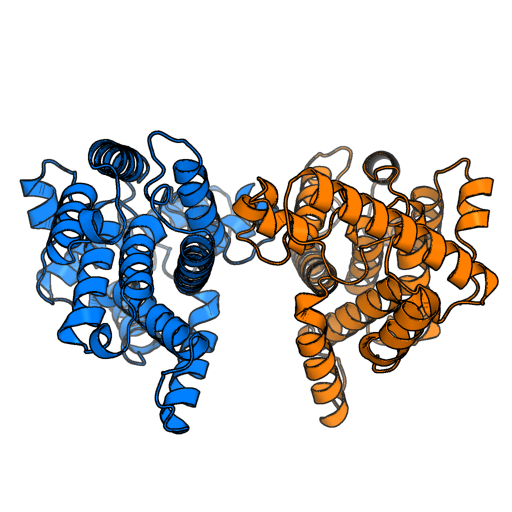S B CA 1
ATOM 2981 C C . HIS B 1 102 ? 9.074 -5.196 -14.891 1 98.69 102 HIS B C 1
ATOM 2983 O O . HIS B 1 102 ? 9.433 -5.661 -15.976 1 98.69 102 HIS B O 1
ATOM 2989 N N . PRO B 1 103 ? 9.578 -4.107 -14.455 1 98.25 103 PRO B N 1
ATOM 2990 C CA . PRO B 1 103 ? 10.379 -3.244 -15.326 1 98.25 103 PRO B CA 1
ATOM 2991 C C . PRO B 1 103 ? 11.85 -3.65 -15.368 1 98.25 103 PRO B C 1
ATOM 2993 O O . PRO B 1 103 ? 12.631 -3.078 -16.133 1 98.25 103 PRO B O 1
ATOM 2996 N N . GLY B 1 104 ? 12.271 -4.595 -14.521 1 98.2 104 GLY B N 1
ATOM 2997 C CA . GLY B 1 104 ? 13.66 -5.024 -14.491 1 98.2 104 GLY B CA 1
ATOM 2998 C C . GLY B 1 104 ? 14.512 -4.22 -13.527 1 98.2 104 GLY B C 1
ATOM 2999 O O . GLY B 1 104 ? 15.742 -4.29 -13.571 1 98.2 104 GLY B O 1
ATOM 3000 N N . LEU B 1 105 ? 13.89 -3.37 -12.732 1 97.95 105 LEU B N 1
ATOM 3001 C CA . LEU B 1 105 ? 14.496 -2.564 -11.678 1 97.95 105 LEU B CA 1
ATOM 3002 C C . LEU B 1 105 ? 13.854 -2.864 -10.328 1 97.95 105 LEU B C 1
ATOM 3004 O O . LEU B 1 105 ? 12.671 -3.206 -10.26 1 97.95 105 LEU B O 1
ATOM 3008 N N . ASN B 1 106 ? 14.614 -2.816 -9.269 1 97.41 106 ASN B N 1
ATOM 3009 C CA . ASN B 1 106 ? 14.065 -3.239 -7.985 1 97.41 106 ASN B CA 1
ATOM 3010 C C . ASN B 1 106 ? 13.413 -2.075 -7.244 1 97.41 106 ASN B C 1
ATOM 3012 O O . ASN B 1 106 ? 13.393 -0.949 -7.743 1 97.41 106 ASN B O 1
ATOM 3016 N N . ASN B 1 107 ? 12.857 -2.292 -6.109 1 97.6 107 ASN B N 1
ATOM 3017 C CA . ASN B 1 107 ? 12.143 -1.302 -5.308 1 97.6 107 ASN B CA 1
ATOM 3018 C C . ASN B 1 107 ? 13.049 -0.138 -4.918 1 97.6 107 ASN B C 1
ATOM 3020 O O . ASN B 1 107 ? 12.626 1.019 -4.947 1 97.6 107 ASN B O 1
ATOM 3024 N N . ALA B 1 108 ? 14.278 -0.436 -4.537 1 96.08 108 ALA B N 1
ATOM 3025 C CA . ALA B 1 108 ? 15.206 0.606 -4.104 1 96.08 108 ALA B CA 1
ATOM 3026 C C . ALA B 1 108 ? 15.467 1.608 -5.225 1 96.08 108 ALA B C 1
ATOM 3028 O O . ALA B 1 108 ? 15.531 2.816 -4.984 1 96.08 108 ALA B O 1
ATOM 3029 N N . PHE B 1 109 ? 15.627 1.12 -6.431 1 97.22 109 PHE B N 1
ATOM 3030 C CA . PHE B 1 109 ? 15.833 1.998 -7.577 1 97.22 109 PHE B CA 1
ATOM 3031 C C . PHE B 1 109 ? 14.628 2.908 -7.786 1 97.22 109 PHE B C 1
ATOM 3033 O O . PHE B 1 109 ? 14.783 4.109 -8.012 1 97.22 109 PHE B O 1
ATOM 3040 N N . GLN B 1 110 ? 13.404 2.329 -7.701 1 97.53 110 GLN B N 1
ATOM 3041 C CA . GLN B 1 110 ? 12.185 3.11 -7.881 1 97.53 110 GLN B CA 1
ATOM 3042 C C . GLN B 1 110 ? 12.1 4.241 -6.86 1 97.53 110 GLN B C 1
ATOM 3044 O O . GLN B 1 110 ? 11.773 5.377 -7.21 1 97.53 110 GLN B O 1
ATOM 3049 N N . VAL B 1 111 ? 12.38 3.929 -5.63 1 96.55 111 VAL B N 1
ATOM 3050 C CA . VAL B 1 111 ? 12.268 4.899 -4.546 1 96.55 111 VAL B CA 1
ATOM 3051 C C . VAL B 1 111 ? 13.361 5.956 -4.683 1 96.55 111 VAL B C 1
ATOM 3053 O O . VAL B 1 111 ? 13.092 7.155 -4.572 1 96.55 111 VAL B O 1
ATOM 3056 N N . ASN B 1 112 ? 14.624 5.526 -4.956 1 94.87 112 ASN B N 1
ATOM 3057 C CA . ASN B 1 112 ? 15.763 6.435 -5.032 1 94.87 112 ASN B CA 1
ATOM 3058 C C . ASN B 1 112 ? 15.628 7.407 -6.2 1 94.87 112 ASN B C 1
ATOM 3060 O O . ASN B 1 112 ? 16.137 8.528 -6.142 1 94.87 112 ASN B O 1
ATOM 3064 N N . THR B 1 113 ? 14.962 6.981 -7.224 1 95.04 113 THR B N 1
ATOM 3065 C CA . THR B 1 113 ? 14.806 7.84 -8.393 1 95.04 113 THR B CA 1
ATOM 3066 C C . THR B 1 113 ? 13.472 8.58 -8.346 1 95.04 113 THR B C 1
ATOM 3068 O O . THR B 1 113 ? 13.164 9.372 -9.24 1 95.04 113 THR B O 1
ATOM 3071 N N . ARG B 1 114 ? 12.623 8.368 -7.312 1 94.05 114 ARG B N 1
ATOM 3072 C CA . ARG B 1 114 ? 11.306 8.976 -7.157 1 94.05 114 ARG B CA 1
ATOM 3073 C C . ARG B 1 114 ? 10.453 8.759 -8.402 1 94.05 114 ARG B C 1
ATOM 3075 O O . ARG B 1 114 ? 9.899 9.712 -8.955 1 94.05 114 ARG B O 1
ATOM 3082 N N . SER B 1 115 ? 10.472 7.45 -8.874 1 96.89 115 SER B N 1
ATOM 3083 C CA . SER B 1 115 ? 9.679 7.114 -10.052 1 96.89 115 SER B CA 1
ATOM 3084 C C . SER B 1 115 ? 8.194 7.356 -9.806 1 96.89 115 SER B C 1
ATOM 3086 O O . SER B 1 115 ? 7.77 7.541 -8.663 1 96.89 115 SER B O 1
ATOM 3088 N N . TYR B 1 116 ? 7.455 7.386 -10.859 1 97.4 116 TYR B N 1
ATOM 3089 C CA . TYR B 1 116 ? 6.005 7.511 -10.755 1 97.4 116 TYR B CA 1
ATOM 3090 C C . TYR B 1 116 ? 5.425 6.412 -9.873 1 97.4 116 TYR B C 1
ATOM 3092 O O . TYR B 1 116 ? 4.553 6.671 -9.04 1 97.4 116 TYR B O 1
ATOM 3100 N N . LEU B 1 117 ? 5.899 5.174 -10.009 1 98.39 117 LEU B N 1
ATOM 3101 C CA . LEU B 1 117 ? 5.389 4.047 -9.236 1 98.39 117 LEU B CA 1
ATOM 3102 C C . LEU B 1 117 ? 5.697 4.222 -7.752 1 98.39 117 LEU B C 1
ATOM 3104 O O . LEU B 1 117 ? 4.879 3.872 -6.899 1 98.39 117 LEU B O 1
ATOM 3108 N N . ALA B 1 118 ? 6.896 4.727 -7.468 1 98.27 118 ALA B N 1
ATOM 3109 C CA . ALA B 1 118 ? 7.256 4.962 -6.072 1 98.27 118 ALA B CA 1
ATOM 3110 C C . ALA B 1 118 ? 6.317 5.977 -5.426 1 98.27 118 ALA B C 1
ATOM 3112 O O . ALA B 1 118 ? 5.924 5.819 -4.268 1 98.27 118 ALA B O 1
ATOM 3113 N N . THR B 1 119 ? 5.963 7.03 -6.18 1 98.19 119 THR B N 1
ATOM 3114 C CA . THR B 1 119 ? 5.022 8.029 -5.684 1 98.19 119 THR B CA 1
ATOM 3115 C C . THR B 1 119 ? 3.629 7.428 -5.527 1 98.19 119 THR B C 1
ATOM 3117 O O . THR B 1 119 ? 2.963 7.648 -4.513 1 98.19 119 THR B O 1
ATOM 3120 N N . LEU B 1 120 ? 3.261 6.635 -6.495 1 98.51 120 LEU B N 1
ATOM 3121 C CA . LEU B 1 120 ? 1.925 6.051 -6.55 1 98.51 120 LEU B CA 1
ATOM 3122 C C . LEU B 1 120 ? 1.689 5.12 -5.365 1 98.51 120 LEU B C 1
ATOM 3124 O O . LEU B 1 120 ? 0.612 5.133 -4.764 1 98.51 120 LEU B O 1
ATOM 3128 N N . TYR B 1 121 ? 2.695 4.341 -5.009 1 98.66 121 TYR B N 1
ATOM 3129 C CA . TYR B 1 121 ? 2.51 3.324 -3.98 1 98.66 121 TYR B CA 1
ATOM 3130 C C . TYR B 1 121 ? 3.227 3.715 -2.693 1 98.66 121 TYR B C 1
ATOM 3132 O O . TYR B 1 121 ? 3.472 2.868 -1.83 1 98.66 121 TYR B O 1
ATOM 3140 N N . ASN B 1 122 ? 3.644 4.961 -2.675 1 98.48 122 ASN B N 1
ATOM 3141 C CA . ASN B 1 122 ? 4.154 5.585 -1.458 1 98.48 122 ASN B CA 1
ATOM 3142 C C . ASN B 1 122 ? 5.374 4.846 -0.917 1 98.48 122 ASN B C 1
ATOM 3144 O O . ASN B 1 122 ? 5.473 4.6 0.286 1 98.48 122 ASN B O 1
ATOM 3148 N N . ASP B 1 123 ? 6.225 4.399 -1.824 1 98.04 123 ASP B N 1
ATOM 3149 C CA . ASP B 1 123 ? 7.551 3.86 -1.537 1 98.04 123 ASP B CA 1
ATOM 3150 C C . ASP B 1 123 ? 7.454 2.528 -0.797 1 98.04 123 ASP B C 1
ATOM 3152 O O . ASP B 1 123 ? 8.428 2.077 -0.19 1 98.04 123 ASP B O 1
ATOM 3156 N N . ARG B 1 124 ? 6.276 1.891 -0.813 1 97.41 124 ARG B N 1
ATOM 3157 C CA . ARG B 1 124 ? 6.089 0.647 -0.073 1 97.41 124 ARG B CA 1
ATOM 3158 C C . ARG B 1 124 ? 5.76 -0.506 -1.015 1 97.41 124 ARG B C 1
ATOM 3160 O O . ARG B 1 124 ? 4.72 -0.498 -1.676 1 97.41 124 ARG B O 1
ATOM 3167 N N . ALA B 1 125 ? 6.626 -1.47 -0.972 1 98.13 125 ALA B N 1
ATOM 3168 C CA . ALA B 1 125 ? 6.391 -2.634 -1.823 1 98.13 125 ALA B CA 1
ATOM 3169 C C . ALA B 1 125 ? 5.921 -2.212 -3.212 1 98.13 125 ALA B C 1
ATOM 3171 O O . ALA B 1 125 ? 4.905 -2.705 -3.707 1 98.13 125 ALA B O 1
ATOM 3172 N N . VAL B 1 126 ? 6.667 -1.321 -3.765 1 98.67 126 VAL B N 1
ATOM 3173 C CA . VAL B 1 126 ? 6.273 -0.599 -4.97 1 98.67 126 VAL B CA 1
ATOM 3174 C C . VAL B 1 126 ? 5.935 -1.592 -6.08 1 98.67 126 VAL B C 1
ATOM 3176 O O . VAL B 1 126 ? 4.841 -1.548 -6.648 1 98.67 126 VAL B O 1
ATOM 3179 N N . LEU B 1 127 ? 6.773 -2.525 -6.33 1 98.83 127 LEU B N 1
ATOM 3180 C CA . LEU B 1 127 ? 6.61 -3.441 -7.454 1 98.83 127 LEU B CA 1
ATOM 3181 C C . LEU B 1 127 ? 5.539 -4.484 -7.154 1 98.83 127 LEU B C 1
ATOM 3183 O O . LEU B 1 127 ? 4.724 -4.81 -8.021 1 98.83 127 LEU B O 1
ATOM 3187 N N . GLU B 1 128 ? 5.485 -5.001 -5.935 1 98.78 128 GLU B N 1
ATOM 3188 C CA . GLU B 1 128 ? 4.484 -6.001 -5.578 1 98.78 128 GLU B CA 1
ATOM 3189 C C . GLU B 1 128 ? 3.072 -5.43 -5.682 1 98.78 128 GLU B C 1
ATOM 3191 O O . GLU B 1 128 ? 2.156 -6.109 -6.149 1 98.78 128 GLU B O 1
ATOM 3196 N N . ASN B 1 129 ? 2.965 -4.171 -5.259 1 98.81 129 ASN B N 1
ATOM 3197 C CA . ASN B 1 129 ? 1.674 -3.514 -5.432 1 98.81 129 ASN B CA 1
ATOM 3198 C C . ASN B 1 129 ? 1.336 -3.322 -6.908 1 98.81 129 ASN B C 1
ATOM 3200 O O . ASN B 1 129 ? 0.185 -3.489 -7.313 1 98.81 129 ASN B O 1
ATOM 3204 N N . HIS B 1 130 ? 2.319 -2.989 -7.631 1 98.85 130 HIS B N 1
ATOM 3205 C CA . HIS B 1 130 ? 2.136 -2.757 -9.059 1 98.85 130 HIS B CA 1
ATOM 3206 C C . HIS B 1 130 ? 1.723 -4.037 -9.777 1 98.85 130 HIS B C 1
ATOM 3208 O O . HIS B 1 130 ? 0.77 -4.035 -10.56 1 98.85 130 HIS B O 1
ATOM 3214 N N . HIS B 1 131 ? 2.431 -5.129 -9.52 1 98.84 131 HIS B N 1
ATOM 3215 C CA . HIS B 1 131 ? 2.098 -6.403 -10.148 1 98.84 131 HIS B CA 1
ATOM 3216 C C . HIS B 1 131 ? 0.66 -6.808 -9.842 1 98.84 131 HIS B C 1
ATOM 3218 O O . HIS B 1 131 ? -0.08 -7.215 -10.741 1 98.84 131 HIS B O 1
ATOM 3224 N N . CYS B 1 132 ? 0.338 -6.726 -8.631 1 98.73 132 CYS B N 1
ATOM 3225 C CA . CYS B 1 132 ? -0.992 -7.116 -8.177 1 98.73 132 CYS B CA 1
ATOM 3226 C C . CYS B 1 132 ? -2.066 -6.255 -8.831 1 98.73 132 CYS B C 1
ATOM 3228 O O . CYS B 1 132 ? -3.018 -6.778 -9.413 1 98.73 132 CYS B O 1
ATOM 3230 N N . SER B 1 133 ? -1.888 -4.924 -8.765 1 98.72 133 SER B N 1
ATOM 3231 C CA . SER B 1 133 ? -2.866 -3.99 -9.313 1 98.72 133 SER B CA 1
ATOM 3232 C C . SER B 1 133 ?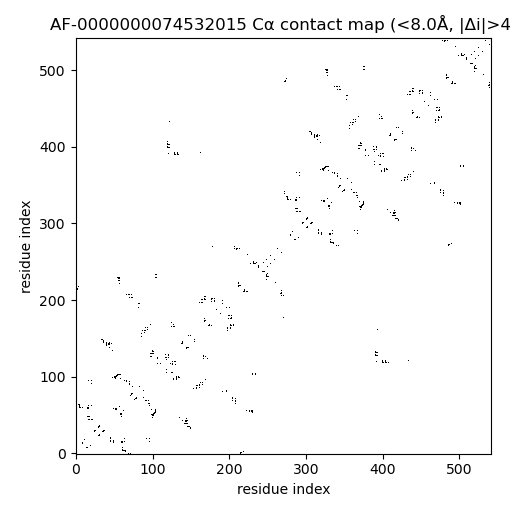 -3.035 -4.186 -10.816 1 98.72 133 SER B C 1
ATOM 3234 O O . SER B 1 133 ? -4.158 -4.178 -11.326 1 98.72 133 SER B O 1
ATOM 3236 N N . GLN B 1 134 ? -1.96 -4.366 -11.506 1 98.58 134 GLN B N 1
ATOM 3237 C CA . GLN B 1 134 ? -2.026 -4.505 -12.957 1 98.58 134 GLN B CA 1
ATOM 3238 C C . GLN B 1 134 ? -2.73 -5.8 -13.355 1 98.58 134 GLN B C 1
ATOM 3240 O O . GLN B 1 134 ? -3.486 -5.828 -14.328 1 98.58 134 GLN B O 1
ATOM 3245 N N . ALA B 1 135 ? -2.458 -6.839 -12.643 1 98.65 135 ALA B N 1
ATOM 3246 C CA . ALA B 1 135 ? -3.099 -8.117 -12.943 1 98.65 135 ALA B CA 1
ATOM 3247 C C . ALA B 1 135 ? -4.607 -8.038 -12.727 1 98.65 135 ALA B C 1
ATOM 3249 O O . ALA B 1 135 ? -5.385 -8.535 -13.544 1 98.65 135 ALA B O 1
ATOM 3250 N N . PHE B 1 136 ? -5.023 -7.443 -11.687 1 98.59 136 PHE B N 1
ATOM 3251 C CA . PHE B 1 136 ? -6.45 -7.347 -11.405 1 98.59 136 PHE B CA 1
ATOM 3252 C C . PHE B 1 136 ? -7.121 -6.347 -12.338 1 98.59 136 PHE B C 1
ATOM 3254 O O . PHE B 1 136 ? -8.295 -6.5 -12.681 1 98.59 136 PHE B O 1
ATOM 3261 N N . GLU B 1 137 ? -6.353 -5.302 -12.708 1 97.85 137 GLU B N 1
ATOM 3262 C CA . GLU B 1 137 ? -6.9 -4.398 -13.716 1 97.85 137 GLU B CA 1
ATOM 3263 C C . GLU B 1 137 ? -7.175 -5.132 -15.025 1 97.85 137 GLU B C 1
ATOM 3265 O O . GLU B 1 137 ? -8.185 -4.878 -15.685 1 97.85 137 GLU B O 1
ATOM 3270 N N . LEU B 1 138 ? -6.259 -5.964 -15.38 1 97.94 138 LEU B N 1
ATOM 3271 C CA . LEU B 1 138 ? -6.461 -6.8 -16.558 1 97.94 138 LEU B CA 1
ATOM 3272 C C . LEU B 1 138 ? -7.735 -7.628 -16.425 1 97.94 138 LEU B C 1
ATOM 3274 O O . LEU B 1 138 ? -8.536 -7.698 -17.361 1 97.94 138 LEU B O 1
ATOM 3278 N N . MET B 1 139 ? -8.025 -8.211 -15.288 1 97.76 139 MET B N 1
ATOM 3279 C CA . MET B 1 139 ? -9.146 -9.116 -15.053 1 97.76 139 MET B CA 1
ATOM 3280 C C . MET B 1 139 ? -10.456 -8.342 -14.939 1 97.76 139 MET B C 1
ATOM 3282 O O . MET B 1 139 ? -11.533 -8.939 -14.903 1 97.76 139 MET B O 1
ATOM 3286 N N . ARG B 1 140 ? -10.35 -7.039 -14.862 1 95.91 140 ARG B N 1
ATOM 3287 C CA . ARG B 1 140 ? -11.564 -6.23 -14.86 1 95.91 140 ARG B CA 1
ATOM 3288 C C . ARG B 1 140 ? -12.229 -6.237 -16.233 1 95.91 140 ARG B C 1
ATOM 3290 O O . ARG B 1 140 ? -13.434 -6.004 -16.346 1 95.91 140 ARG B O 1
ATOM 3297 N N . GLN B 1 141 ? -11.395 -6.45 -17.238 1 96.99 141 GLN B N 1
ATOM 3298 C CA . GLN B 1 141 ? -11.941 -6.569 -18.586 1 96.99 141 GLN B CA 1
ATOM 3299 C C . GLN B 1 141 ? -12.625 -7.919 -18.785 1 96.99 141 GLN B C 1
ATOM 3301 O O . GLN B 1 141 ? -12.048 -8.964 -18.48 1 96.99 141 GLN B O 1
ATOM 3306 N N . ASP B 1 142 ? -13.721 -7.981 -19.398 1 97.04 142 ASP B N 1
ATOM 3307 C CA . ASP B 1 142 ? -14.537 -9.183 -19.529 1 97.04 142 ASP B CA 1
ATOM 3308 C C . ASP B 1 142 ? -13.777 -10.287 -20.261 1 97.04 142 ASP B C 1
ATOM 3310 O O . ASP B 1 142 ? -13.871 -11.46 -19.896 1 97.04 142 ASP B O 1
ATOM 3314 N N . LYS B 1 143 ? -13.062 -9.884 -21.2 1 97.65 143 LYS B N 1
ATOM 3315 C CA . LYS B 1 143 ? -12.404 -10.872 -22.049 1 97.65 143 LYS B CA 1
ATOM 3316 C C . LYS B 1 143 ? -11.234 -11.53 -21.323 1 97.65 143 LYS B C 1
ATOM 3318 O O . LYS B 1 143 ? -10.717 -12.557 -21.769 1 97.65 143 LYS B O 1
ATOM 3323 N N . TYR B 1 144 ? -10.848 -10.974 -20.115 1 98.45 144 TYR B N 1
ATOM 3324 C CA . TYR B 1 144 ? -9.721 -11.51 -19.36 1 98.45 144 TYR B CA 1
ATOM 3325 C C . TYR B 1 144 ? -10.146 -11.899 -17.949 1 98.45 144 TYR B C 1
ATOM 3327 O O . TYR B 1 144 ? -9.305 -12.233 -17.111 1 98.45 144 TYR B O 1
ATOM 3335 N N . ASN B 1 145 ? -11.392 -11.851 -17.653 1 98.16 145 ASN B N 1
ATOM 3336 C CA . ASN B 1 145 ? -11.894 -12.011 -16.293 1 98.16 145 ASN B CA 1
ATOM 3337 C C . ASN B 1 145 ? -12.086 -13.482 -15.935 1 98.16 145 ASN B C 1
ATOM 3339 O O . ASN B 1 145 ? -13.209 -13.988 -15.951 1 98.16 145 ASN B O 1
ATOM 3343 N N . ILE B 1 146 ? -11.09 -14.103 -15.368 1 98.43 146 ILE B N 1
ATOM 3344 C CA . ILE B 1 146 ? -11.146 -15.53 -15.069 1 98.43 146 ILE B CA 1
ATOM 3345 C C . ILE B 1 146 ? -11.892 -15.753 -13.755 1 98.43 146 ILE B C 1
ATOM 3347 O O . ILE B 1 146 ? -12.094 -16.895 -13.335 1 98.43 146 ILE B O 1
ATOM 3351 N N . LEU B 1 147 ? -12.308 -14.657 -13.104 1 97.75 147 LEU B N 1
ATOM 3352 C CA . LEU B 1 147 ? -13.01 -14.743 -11.828 1 97.75 147 LEU B CA 1
ATOM 3353 C C . LEU B 1 147 ? -14.517 -14.627 -12.028 1 97.75 147 LEU B C 1
ATOM 3355 O O . LEU B 1 147 ? -15.283 -14.711 -11.065 1 97.75 147 LEU B O 1
ATOM 3359 N N . SER B 1 148 ? -14.976 -14.499 -13.224 1 96.44 148 SER B N 1
ATOM 3360 C CA . SER B 1 148 ? -16.362 -14.162 -13.533 1 96.44 148 SER B CA 1
ATOM 3361 C C . SER B 1 148 ? -17.316 -15.251 -13.053 1 96.44 148 SER B C 1
ATOM 3363 O O . SER B 1 148 ? -18.476 -14.975 -12.742 1 96.44 148 SER B O 1
ATOM 3365 N N . GLY B 1 149 ? -16.847 -16.499 -12.944 1 96.28 149 GLY B N 1
ATOM 3366 C CA . GLY B 1 149 ? -17.705 -17.602 -12.543 1 96.28 149 GLY B CA 1
ATOM 3367 C C . GLY B 1 149 ? -17.788 -17.778 -11.038 1 96.28 149 GLY B C 1
ATOM 3368 O O . GLY B 1 149 ? -18.58 -18.583 -10.545 1 96.28 149 GLY B O 1
ATOM 3369 N N . LEU B 1 150 ? -17.061 -17.019 -10.273 1 96.57 150 LEU B N 1
ATOM 3370 C CA . LEU B 1 150 ? -16.982 -17.148 -8.822 1 96.57 150 LEU B CA 1
ATOM 3371 C C . LEU B 1 150 ? -18.086 -16.342 -8.144 1 96.57 150 LEU B C 1
ATOM 3373 O O . LEU B 1 150 ? -18.532 -15.323 -8.676 1 96.57 150 LEU B O 1
ATOM 3377 N N . SER B 1 151 ? -18.514 -16.822 -7.016 1 95.95 151 SER B N 1
ATOM 3378 C CA . SER B 1 151 ? -19.397 -16.024 -6.171 1 95.95 151 SER B CA 1
ATOM 3379 C C . SER B 1 151 ? -18.661 -14.829 -5.576 1 95.95 151 SER B C 1
ATOM 3381 O O . SER B 1 151 ? -17.428 -14.794 -5.566 1 95.95 151 SER B O 1
ATOM 3383 N N . ASN B 1 152 ? -19.409 -13.88 -5.062 1 93.32 152 ASN B N 1
ATOM 3384 C CA . ASN B 1 152 ? -18.804 -12.703 -4.448 1 93.32 152 ASN B CA 1
ATOM 3385 C C . ASN B 1 152 ? -17.923 -13.081 -3.261 1 93.32 152 ASN B C 1
ATOM 3387 O O . ASN B 1 152 ? -16.864 -12.485 -3.053 1 93.32 152 ASN B O 1
ATOM 3391 N N . GLU B 1 153 ? -18.365 -14.008 -2.554 1 94.91 153 GLU B N 1
ATOM 3392 C CA . GLU B 1 153 ? -17.602 -14.471 -1.399 1 94.91 153 GLU B CA 1
ATOM 3393 C C . GLU B 1 153 ? -16.289 -15.121 -1.829 1 94.91 153 GLU B C 1
ATOM 3395 O O . GLU B 1 153 ? -15.242 -14.872 -1.229 1 94.91 153 GLU B O 1
ATOM 3400 N N . GLN B 1 154 ? -16.366 -15.882 -2.864 1 97.15 154 GLN B N 1
ATOM 3401 C CA . GLN B 1 154 ? -15.166 -16.519 -3.396 1 97.15 154 GLN B CA 1
ATOM 3402 C C . GLN B 1 154 ? -14.181 -15.48 -3.925 1 97.15 154 GLN B C 1
ATOM 3404 O O . GLN B 1 154 ? -12.977 -15.576 -3.677 1 97.15 154 GLN B O 1
ATOM 3409 N N . LYS B 1 155 ? -14.708 -14.574 -4.669 1 97.01 155 LYS B N 1
ATOM 3410 C CA . LYS B 1 155 ? -13.863 -13.523 -5.229 1 97.01 155 LYS B CA 1
ATOM 3411 C C . LYS B 1 155 ? -13.125 -12.766 -4.128 1 97.01 155 LYS B C 1
ATOM 3413 O O . LYS B 1 155 ? -11.928 -12.495 -4.249 1 97.01 155 LYS B O 1
ATOM 3418 N N . LYS B 1 156 ? -13.844 -12.429 -3.105 1 95.92 156 LYS B N 1
ATOM 3419 C CA . LYS B 1 156 ? -13.256 -11.693 -1.99 1 95.92 156 LYS B CA 1
ATOM 3420 C C . LYS B 1 156 ? -12.144 -12.499 -1.324 1 95.92 156 LYS B C 1
ATOM 3422 O O . LYS B 1 156 ? -11.057 -11.976 -1.071 1 95.92 156 LYS B O 1
ATOM 3427 N N . ASP B 1 157 ? -12.434 -13.683 -1.076 1 97.14 157 ASP B N 1
ATOM 3428 C CA . ASP B 1 157 ? -11.48 -14.563 -0.408 1 97.14 157 ASP B CA 1
ATOM 3429 C C . ASP B 1 157 ? -10.232 -14.77 -1.264 1 97.14 157 ASP B C 1
ATOM 3431 O O . ASP B 1 157 ? -9.108 -14.669 -0.768 1 97.14 157 ASP B O 1
ATOM 3435 N N . ILE B 1 158 ? -10.424 -15.015 -2.503 1 98.27 158 ILE B N 1
ATOM 3436 C CA . ILE B 1 158 ? -9.336 -15.275 -3.44 1 98.27 158 ILE B CA 1
ATOM 3437 C C . ILE B 1 158 ? -8.486 -14.017 -3.605 1 98.27 158 ILE B C 1
ATOM 3439 O O . ILE B 1 158 ? -7.255 -14.084 -3.569 1 98.27 158 ILE B O 1
ATOM 3443 N N . ARG B 1 159 ? -9.143 -12.933 -3.772 1 98.42 159 ARG B N 1
ATOM 3444 C CA . ARG B 1 159 ? -8.402 -11.688 -3.949 1 98.42 159 ARG B CA 1
ATOM 3445 C C . ARG B 1 159 ? -7.568 -11.368 -2.713 1 98.42 159 ARG B C 1
ATOM 3447 O O . ARG B 1 159 ? -6.404 -10.979 -2.827 1 98.42 159 ARG B O 1
ATOM 3454 N N . GLU B 1 160 ? -8.148 -11.504 -1.566 1 98.02 160 GLU B N 1
ATOM 3455 C CA . GLU B 1 160 ? -7.404 -11.244 -0.337 1 98.02 160 GLU B CA 1
ATOM 3456 C C . GLU B 1 160 ? -6.172 -12.14 -0.238 1 98.02 160 GLU B C 1
ATOM 3458 O O . GLU B 1 160 ? -5.094 -11.682 0.146 1 98.02 160 GLU B O 1
ATOM 3463 N N . THR B 1 161 ? -6.343 -13.37 -0.558 1 98.69 161 THR B N 1
ATOM 3464 C CA . THR B 1 161 ? -5.238 -14.321 -0.52 1 98.69 161 THR B CA 1
ATOM 3465 C C . THR B 1 161 ? -4.155 -13.932 -1.523 1 98.69 161 THR B C 1
ATOM 3467 O O . THR B 1 161 ? -2.966 -13.944 -1.197 1 98.69 161 THR B O 1
ATOM 3470 N N . ILE B 1 162 ? -4.582 -13.564 -2.7 1 98.87 162 ILE B N 1
ATOM 3471 C CA . ILE B 1 162 ? -3.64 -13.202 -3.753 1 98.87 162 ILE B CA 1
ATOM 3472 C C . ILE B 1 162 ? -2.855 -11.959 -3.338 1 98.87 162 ILE B C 1
ATOM 3474 O O . ILE B 1 162 ? -1.63 -11.919 -3.469 1 98.87 162 ILE B O 1
ATOM 3478 N N . VAL B 1 163 ? -3.52 -10.993 -2.837 1 98.75 163 VAL B N 1
ATOM 3479 C CA . VAL B 1 163 ? -2.869 -9.757 -2.416 1 98.75 163 VAL B CA 1
ATOM 3480 C C . VAL B 1 163 ? -1.835 -10.06 -1.334 1 98.75 163 VAL B C 1
ATOM 3482 O O . VAL B 1 163 ? -0.698 -9.586 -1.402 1 98.75 163 VAL B O 1
ATOM 3485 N N . GLU B 1 164 ? -2.188 -10.854 -0.392 1 98.41 164 GLU B N 1
ATOM 3486 C CA . GLU B 1 164 ? -1.281 -11.192 0.701 1 98.41 164 GLU B CA 1
ATOM 3487 C C . GLU B 1 164 ? -0.063 -11.956 0.192 1 98.41 164 GLU B C 1
ATOM 3489 O O . GLU B 1 164 ? 1.06 -11.714 0.639 1 98.41 164 GLU B O 1
ATOM 3494 N N . MET B 1 165 ? -0.276 -12.82 -0.686 1 98.77 165 MET B N 1
ATOM 3495 C CA . MET B 1 165 ? 0.824 -13.611 -1.231 1 98.77 165 MET B CA 1
ATOM 3496 C C . MET B 1 165 ? 1.776 -12.734 -2.039 1 98.77 165 MET B C 1
ATOM 3498 O O . MET B 1 165 ? 2.996 -12.847 -1.904 1 98.77 165 MET B O 1
ATOM 3502 N N . LEU B 1 166 ? 1.206 -11.903 -2.853 1 98.77 166 LEU B N 1
ATOM 3503 C CA . LEU B 1 166 ? 2.052 -11.07 -3.701 1 98.77 166 LEU B CA 1
ATOM 3504 C C . LEU B 1 166 ? 2.865 -10.09 -2.862 1 98.77 166 LEU B C 1
ATOM 3506 O O . LEU B 1 166 ? 4.061 -9.907 -3.098 1 98.77 166 LEU B O 1
ATOM 3510 N N . LEU B 1 167 ? 2.25 -9.481 -1.927 1 98.36 167 LEU B N 1
ATOM 3511 C CA . LEU B 1 167 ? 2.964 -8.529 -1.083 1 98.36 167 LEU B CA 1
ATOM 3512 C C . LEU B 1 167 ? 4.064 -9.224 -0.288 1 98.36 167 LEU B C 1
ATOM 3514 O O . LEU B 1 167 ? 5.078 -8.608 0.047 1 98.36 167 LEU B O 1
ATOM 3518 N N . ALA B 1 168 ? 3.944 -10.468 -0.059 1 98.16 168 ALA B N 1
ATOM 3519 C CA . ALA B 1 168 ? 4.923 -11.239 0.702 1 98.16 168 ALA B CA 1
ATOM 3520 C C . ALA B 1 168 ? 6.203 -11.447 -0.103 1 98.16 168 ALA B C 1
ATOM 3522 O O . ALA B 1 168 ? 7.24 -11.817 0.453 1 98.16 168 ALA B O 1
ATOM 3523 N N . THR B 1 169 ? 6.117 -11.237 -1.389 1 98.03 169 THR B N 1
ATOM 3524 C CA . THR B 1 169 ? 7.303 -11.456 -2.209 1 98.03 169 THR B CA 1
ATOM 3525 C C . THR B 1 169 ? 8.262 -10.273 -2.101 1 98.03 169 THR B C 1
ATOM 3527 O O . THR B 1 169 ? 9.398 -10.343 -2.574 1 98.03 169 THR B O 1
ATOM 3530 N N . ASP B 1 170 ? 7.8 -9.227 -1.465 1 97.13 170 ASP B N 1
ATOM 3531 C CA . ASP B 1 170 ? 8.701 -8.127 -1.134 1 97.13 170 ASP B CA 1
ATOM 3532 C C . ASP B 1 170 ? 9.764 -8.57 -0.132 1 97.13 170 ASP B C 1
ATOM 3534 O O . ASP B 1 170 ? 9.439 -8.989 0.981 1 97.13 170 ASP B O 1
ATOM 3538 N N . MET B 1 171 ? 10.967 -8.389 -0.497 1 93.65 171 MET B N 1
ATOM 3539 C CA . MET B 1 171 ? 12.063 -8.842 0.355 1 93.65 171 MET B CA 1
ATOM 3540 C C . MET B 1 171 ? 12.156 -7.994 1.619 1 93.65 171 MET B C 1
ATOM 3542 O O . MET B 1 171 ? 12.697 -8.44 2.632 1 93.65 171 MET B O 1
ATOM 3546 N N . GLY B 1 172 ? 11.629 -6.825 1.533 1 93.26 172 GLY B N 1
ATOM 3547 C CA . GLY B 1 172 ? 11.615 -5.967 2.707 1 93.26 172 GLY B CA 1
ATOM 3548 C C . GLY B 1 172 ? 10.789 -6.531 3.848 1 93.26 172 GLY B C 1
ATOM 3549 O O . GLY B 1 172 ? 10.992 -6.166 5.008 1 93.26 172 GLY B O 1
ATOM 3550 N N . GLN B 1 173 ? 9.931 -7.437 3.525 1 93.94 173 GLN B N 1
ATOM 3551 C CA . GLN B 1 173 ? 9.053 -8.024 4.532 1 93.94 173 GLN B CA 1
ATOM 3552 C C . GLN B 1 173 ? 9.524 -9.421 4.925 1 93.94 173 GLN B C 1
ATOM 3554 O O . GLN B 1 173 ? 8.875 -10.099 5.724 1 93.94 173 GLN B O 1
ATOM 3559 N N . HIS B 1 174 ? 10.61 -9.836 4.458 1 94.59 174 HIS B N 1
ATOM 3560 C CA . HIS B 1 174 ? 11.067 -11.215 4.591 1 94.59 174 HIS B CA 1
ATOM 3561 C C . HIS B 1 174 ? 11.221 -11.605 6.057 1 94.59 174 HIS B C 1
ATOM 3563 O O . HIS B 1 174 ? 10.625 -12.586 6.508 1 94.59 174 HIS B O 1
ATOM 3569 N N . ALA B 1 175 ? 11.953 -10.854 6.803 1 93.97 175 ALA B N 1
ATOM 3570 C CA . ALA B 1 175 ? 12.229 -11.191 8.198 1 93.97 175 ALA B CA 1
ATOM 3571 C C . ALA B 1 175 ? 10.94 -11.252 9.012 1 93.97 175 ALA B C 1
ATOM 3573 O O . ALA B 1 175 ? 10.767 -12.144 9.847 1 93.97 175 ALA B O 1
ATOM 3574 N N . LYS B 1 176 ? 10.101 -10.355 8.741 1 94.48 176 LYS B N 1
ATOM 3575 C CA . LYS B 1 176 ? 8.837 -10.284 9.467 1 94.48 176 LYS B CA 1
ATOM 3576 C C . LYS B 1 176 ? 7.974 -11.512 9.19 1 94.48 176 LYS B C 1
ATOM 3578 O O . LYS B 1 176 ? 7.453 -12.134 10.118 1 94.48 176 LYS B O 1
ATOM 3583 N N . ILE B 1 177 ? 7.818 -11.867 7.962 1 96.15 177 ILE B N 1
ATOM 3584 C CA . ILE B 1 177 ? 6.946 -12.966 7.562 1 96.15 177 ILE B CA 1
ATOM 3585 C C . ILE B 1 177 ? 7.525 -14.29 8.058 1 96.15 177 ILE B C 1
ATOM 3587 O O . ILE B 1 177 ? 6.801 -15.122 8.611 1 96.15 177 ILE B O 1
ATOM 3591 N N . VAL B 1 178 ? 8.804 -14.446 7.893 1 96.14 178 VAL B N 1
ATOM 3592 C CA . VAL B 1 178 ? 9.458 -15.672 8.338 1 96.14 178 VAL B CA 1
ATOM 3593 C C . VAL B 1 178 ? 9.387 -15.774 9.86 1 96.14 178 VAL B C 1
ATOM 3595 O O . VAL B 1 178 ? 9.152 -16.855 10.406 1 96.14 178 VAL B O 1
ATOM 3598 N N . GLY B 1 179 ? 9.587 -14.682 10.539 1 96.3 179 GLY B N 1
ATOM 3599 C CA . GLY B 1 179 ? 9.462 -14.673 11.988 1 96.3 179 GLY B CA 1
ATOM 3600 C C . GLY B 1 179 ? 8.079 -15.068 12.47 1 96.3 179 GLY B C 1
ATOM 3601 O O . GLY B 1 179 ? 7.944 -15.855 13.409 1 96.3 179 GLY B O 1
ATOM 3602 N N . LYS B 1 180 ? 7.107 -14.521 11.88 1 96.14 180 LYS B N 1
ATOM 3603 C CA . LYS B 1 180 ? 5.73 -14.862 12.226 1 96.14 180 LYS B CA 1
ATOM 3604 C C . LYS B 1 180 ? 5.463 -16.35 12.014 1 96.14 180 LYS B C 1
ATOM 3606 O O . LYS B 1 180 ? 4.802 -16.99 12.834 1 96.14 180 LYS B O 1
ATOM 3611 N N . PHE B 1 181 ? 5.921 -16.856 10.9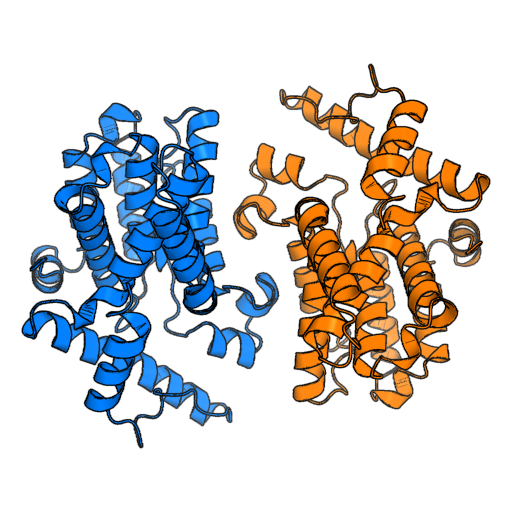25 1 97.06 181 PHE B N 1
ATOM 3612 C CA . PHE B 1 181 ? 5.729 -18.266 10.606 1 97.06 181 PHE B CA 1
ATOM 3613 C C . PHE B 1 181 ? 6.404 -19.154 11.644 1 97.06 181 PHE B C 1
ATOM 3615 O O . PHE B 1 181 ? 5.802 -20.11 12.137 1 97.06 181 PHE B O 1
ATOM 3622 N N . LYS B 1 182 ? 7.615 -18.83 11.968 1 96.2 182 LYS B N 1
ATOM 3623 C CA . LYS B 1 182 ? 8.344 -19.585 12.983 1 96.2 182 LYS B CA 1
ATOM 3624 C C . LYS B 1 182 ? 7.641 -19.508 14.335 1 96.2 182 LYS B C 1
ATOM 3626 O O . LYS B 1 182 ? 7.59 -20.496 15.071 1 96.2 182 LYS B O 1
ATOM 3631 N N . GLY B 1 183 ? 7.152 -18.363 14.645 1 96.5 183 GLY B N 1
ATOM 3632 C CA . GLY B 1 183 ? 6.383 -18.221 15.871 1 96.5 183 GLY B CA 1
ATOM 3633 C C . GLY B 1 183 ? 5.169 -19.13 15.922 1 96.5 183 GLY B C 1
ATOM 3634 O O . GLY B 1 183 ? 4.878 -19.727 16.96 1 96.5 183 GLY B O 1
ATOM 3635 N N . ARG B 1 184 ? 4.488 -19.274 14.828 1 96.39 184 ARG B N 1
ATOM 3636 C CA . ARG B 1 184 ? 3.311 -20.134 14.766 1 96.39 184 ARG B CA 1
ATOM 3637 C C . ARG B 1 184 ? 3.7 -21.604 14.878 1 96.39 184 ARG B C 1
ATOM 3639 O O . ARG B 1 184 ? 2.976 -22.399 15.481 1 96.39 184 ARG B O 1
ATOM 3646 N N . LEU B 1 185 ? 4.795 -21.937 14.304 1 94.38 185 LEU B N 1
ATOM 3647 C CA . LEU B 1 185 ? 5.286 -23.307 14.412 1 94.38 185 LEU B CA 1
ATOM 3648 C C . LEU B 1 185 ? 5.648 -23.642 15.855 1 94.38 185 LEU B C 1
ATOM 3650 O O . LEU B 1 185 ? 5.326 -24.727 16.345 1 94.38 185 LEU B O 1
ATOM 3654 N N . GLU B 1 186 ? 6.258 -22.751 16.489 1 96.33 186 GLU B N 1
ATOM 3655 C CA . GLU B 1 186 ? 6.65 -22.95 17.881 1 96.33 186 GLU B CA 1
ATOM 3656 C C . GLU B 1 186 ? 5.429 -23.091 18.785 1 96.33 186 GLU B C 1
ATOM 3658 O O . GLU B 1 186 ? 5.454 -23.846 19.759 1 96.33 186 GLU B O 1
ATOM 3663 N N . ALA B 1 187 ? 4.429 -22.371 18.449 1 96.34 187 ALA B N 1
ATOM 3664 C CA . ALA B 1 187 ? 3.185 -22.435 19.212 1 96.34 187 ALA B CA 1
ATOM 3665 C C . ALA B 1 187 ? 2.378 -23.677 18.844 1 96.34 187 ALA B C 1
ATOM 3667 O O . ALA B 1 187 ? 1.268 -23.875 19.344 1 96.34 187 ALA B O 1
ATOM 3668 N N . LYS B 1 188 ? 2.841 -24.51 17.966 1 95.19 188 LYS B N 1
ATOM 3669 C CA . LYS B 1 188 ? 2.203 -25.734 17.492 1 95.19 188 LYS B CA 1
ATOM 3670 C C . LYS B 1 188 ? 0.813 -25.448 16.929 1 95.19 188 LYS B C 1
ATOM 3672 O O . LYS B 1 188 ? -0.147 -26.154 17.243 1 95.19 188 LYS B O 1
ATOM 3677 N N . ALA B 1 189 ? 0.787 -24.37 16.157 1 92.02 189 ALA B N 1
ATOM 3678 C CA . ALA B 1 189 ? -0.473 -24.028 15.501 1 92.02 189 ALA B CA 1
ATOM 3679 C C . ALA B 1 189 ? -0.919 -25.141 14.557 1 92.02 189 ALA B C 1
ATOM 3681 O O . ALA B 1 189 ? -0.091 -25.766 13.889 1 92.02 189 ALA B O 1
ATOM 3682 N N . ASP B 1 190 ? -2.139 -25.353 14.458 1 92.24 190 ASP B N 1
ATOM 3683 C CA . ASP B 1 190 ? -2.641 -26.423 13.602 1 92.24 190 ASP B CA 1
ATOM 3684 C C . ASP B 1 190 ? -2.889 -25.92 12.182 1 92.24 190 ASP B C 1
ATOM 3686 O O . ASP B 1 190 ? -3.181 -26.708 11.28 1 92.24 190 ASP B O 1
ATOM 3690 N N . PHE B 1 191 ? -2.789 -24.544 11.891 1 91.89 191 PHE B N 1
ATOM 3691 C CA . PHE B 1 191 ? -2.923 -23.899 10.59 1 91.89 191 PHE B CA 1
ATOM 3692 C C . PHE B 1 191 ? -4.28 -24.21 9.969 1 91.89 191 PHE B C 1
ATOM 3694 O O . PHE B 1 191 ? -4.362 -24.58 8.796 1 91.89 191 PHE B O 1
ATOM 3701 N N . LYS B 1 192 ? -5.333 -24.13 10.699 1 92.51 192 LYS B N 1
ATOM 3702 C CA . LYS B 1 192 ? -6.714 -24.279 10.248 1 92.51 192 LYS B CA 1
ATOM 3703 C C . LYS B 1 192 ? -7.37 -22.919 10.028 1 92.51 192 LYS B C 1
ATOM 3705 O O . LYS B 1 192 ? -8.186 -22.757 9.118 1 92.51 192 LYS B O 1
ATOM 3710 N N . ALA B 1 193 ? -6.907 -22.046 10.79 1 94.49 193 ALA B N 1
ATOM 3711 C CA . ALA B 1 193 ? -7.443 -20.694 10.656 1 94.49 193 ALA B CA 1
ATOM 3712 C C . ALA B 1 193 ? -6.978 -20.046 9.355 1 94.49 193 ALA B C 1
ATOM 3714 O O . ALA B 1 193 ? -5.842 -20.255 8.922 1 94.49 193 ALA B O 1
ATOM 3715 N N . LYS B 1 194 ? -7.811 -19.209 8.741 1 95.72 194 LYS B N 1
ATOM 3716 C CA . LYS B 1 194 ? -7.555 -18.592 7.443 1 95.72 194 LYS B CA 1
ATOM 3717 C C . LYS B 1 194 ? -6.259 -17.788 7.462 1 95.72 194 LYS B C 1
ATOM 3719 O O . LYS B 1 194 ? -5.494 -17.809 6.495 1 95.72 194 LYS B O 1
ATOM 3724 N N . ASP B 1 195 ? -6.054 -17.12 8.549 1 95.52 195 ASP B N 1
ATOM 3725 C CA . ASP B 1 195 ? -4.849 -16.302 8.649 1 95.52 195 ASP B CA 1
ATOM 3726 C C . ASP B 1 195 ? -3.593 -17.169 8.628 1 95.52 195 ASP B C 1
ATOM 3728 O O . ASP B 1 195 ? -2.57 -16.775 8.065 1 95.52 195 ASP B O 1
ATOM 3732 N N . ASP B 1 196 ? -3.659 -18.291 9.251 1 96.72 196 ASP B N 1
ATOM 3733 C CA . ASP B 1 196 ? -2.526 -19.211 9.267 1 96.72 196 ASP B CA 1
ATOM 3734 C C . ASP B 1 196 ? -2.313 -19.844 7.894 1 96.72 196 ASP B C 1
ATOM 3736 O O . ASP B 1 196 ? -1.174 -20.062 7.475 1 96.72 196 ASP B O 1
ATOM 3740 N N . ILE B 1 197 ? -3.397 -20.151 7.269 1 97.19 197 ILE B N 1
ATOM 3741 C CA . ILE B 1 197 ? -3.319 -20.709 5.923 1 97.19 197 ILE B CA 1
ATOM 3742 C C . ILE B 1 197 ? -2.666 -19.699 4.983 1 97.19 197 ILE B C 1
ATOM 3744 O O . ILE B 1 197 ? -1.776 -20.05 4.205 1 97.19 197 ILE B O 1
ATOM 3748 N N . ARG B 1 198 ? -3.043 -18.456 5.072 1 98.01 198 ARG B N 1
ATOM 3749 C CA . ARG B 1 198 ? -2.476 -17.408 4.231 1 98.01 198 ARG B CA 1
ATOM 3750 C C . ARG B 1 198 ? -0.998 -17.195 4.544 1 98.01 198 ARG B C 1
ATOM 3752 O O . ARG B 1 198 ? -0.195 -16.956 3.639 1 98.01 198 ARG B O 1
ATOM 3759 N N . LEU B 1 199 ? -0.69 -17.298 5.832 1 98.03 199 LEU B N 1
ATOM 3760 C CA . LEU B 1 199 ? 0.714 -17.201 6.214 1 98.03 199 LEU B CA 1
ATOM 3761 C C . LEU B 1 199 ? 1.529 -18.324 5.58 1 98.03 199 LEU B C 1
ATOM 3763 O O . LEU B 1 199 ? 2.636 -18.092 5.089 1 98.03 199 LEU B O 1
ATOM 3767 N N . ALA B 1 200 ? 0.991 -19.502 5.603 1 97.66 200 ALA B N 1
ATOM 3768 C CA . ALA B 1 200 ? 1.665 -20.637 4.978 1 97.66 200 ALA B CA 1
ATOM 3769 C C . ALA B 1 200 ? 1.835 -20.417 3.478 1 97.66 200 ALA B C 1
ATOM 3771 O O . ALA B 1 200 ? 2.876 -20.753 2.908 1 97.66 200 ALA B O 1
ATOM 3772 N N . LEU B 1 201 ? 0.845 -19.903 2.866 1 98.5 201 LEU B N 1
ATOM 3773 C CA . LEU B 1 201 ? 0.898 -19.639 1.432 1 98.5 201 LEU B CA 1
ATOM 3774 C C . LEU B 1 201 ? 1.897 -18.53 1.119 1 98.5 201 LEU B C 1
ATOM 3776 O O . LEU B 1 201 ? 2.555 -18.557 0.077 1 98.5 201 LEU B O 1
ATOM 3780 N N . GLN B 1 202 ? 1.974 -17.537 1.992 1 98.53 202 GLN B N 1
ATOM 3781 C CA . GLN B 1 202 ? 3.002 -16.512 1.849 1 98.53 202 GLN B CA 1
ATOM 3782 C C . GLN B 1 202 ? 4.399 -17.127 1.855 1 98.53 202 GLN B C 1
ATOM 3784 O O . GLN B 1 202 ? 5.241 -16.778 1.026 1 98.53 202 GLN B O 1
ATOM 3789 N N . ILE B 1 203 ? 4.612 -18.006 2.779 1 97.38 203 ILE B N 1
ATOM 3790 C CA . ILE B 1 203 ? 5.9 -18.683 2.879 1 97.38 203 ILE B CA 1
ATOM 3791 C C . ILE B 1 203 ? 6.143 -19.517 1.623 1 97.38 203 ILE B C 1
ATOM 3793 O O . ILE B 1 203 ? 7.257 -19.543 1.094 1 97.38 203 ILE B O 1
ATOM 3797 N N . ALA B 1 204 ? 5.135 -20.158 1.154 1 97.85 204 ALA B N 1
ATOM 3798 C CA . ALA B 1 204 ? 5.251 -21.02 -0.019 1 97.85 204 ALA B CA 1
ATOM 3799 C C . ALA B 1 204 ? 5.711 -20.228 -1.239 1 97.85 204 ALA B C 1
ATOM 3801 O O . ALA B 1 204 ? 6.625 -20.649 -1.952 1 97.85 204 ALA B O 1
ATOM 3802 N N . ILE B 1 205 ? 5.119 -19.115 -1.467 1 98.44 205 ILE B N 1
ATOM 3803 C CA . ILE B 1 205 ? 5.475 -18.364 -2.665 1 98.44 205 ILE B CA 1
ATOM 3804 C C . ILE B 1 205 ? 6.853 -17.731 -2.487 1 98.44 205 ILE B C 1
ATOM 3806 O O . ILE B 1 205 ? 7.614 -17.603 -3.449 1 98.44 205 ILE B O 1
ATOM 3810 N N . LYS B 1 206 ? 7.183 -17.253 -1.265 1 97.62 206 LYS B N 1
ATOM 3811 C CA . LYS B 1 206 ? 8.525 -16.741 -1.005 1 97.62 206 LYS B CA 1
ATOM 3812 C C . LYS B 1 206 ? 9.585 -17.794 -1.315 1 97.62 206 LYS B C 1
ATOM 3814 O O . LYS B 1 206 ? 10.587 -17.501 -1.97 1 97.62 206 LYS B O 1
ATOM 3819 N N . MET B 1 207 ? 9.33 -18.976 -0.835 1 96.43 207 MET B N 1
ATOM 3820 C CA . MET B 1 207 ? 10.251 -20.079 -1.093 1 96.43 207 MET B CA 1
ATOM 3821 C C . MET B 1 207 ? 10.359 -20.359 -2.588 1 96.43 207 MET B C 1
ATOM 3823 O O . MET B 1 207 ? 11.459 -20.541 -3.112 1 96.43 207 MET B O 1
ATOM 3827 N N . ALA B 1 208 ? 9.226 -20.404 -3.192 1 97.56 208 ALA B N 1
ATOM 3828 C CA . ALA B 1 208 ? 9.203 -20.679 -4.626 1 97.56 208 ALA B CA 1
ATOM 3829 C C . ALA B 1 208 ? 9.986 -19.623 -5.4 1 97.56 208 ALA B C 1
ATOM 3831 O O . ALA B 1 208 ? 10.697 -19.945 -6.355 1 97.56 208 ALA B O 1
ATOM 3832 N N . ASP B 1 209 ? 9.884 -18.383 -4.999 1 97.74 209 ASP B N 1
ATOM 3833 C CA . ASP B 1 209 ? 10.443 -17.233 -5.703 1 97.74 209 ASP B CA 1
ATOM 3834 C C . ASP B 1 209 ? 11.957 -17.157 -5.515 1 97.74 209 ASP B C 1
ATOM 3836 O O . ASP B 1 209 ? 12.675 -16.693 -6.403 1 97.74 209 ASP B O 1
ATOM 3840 N N . VAL B 1 210 ? 12.499 -17.597 -4.399 1 95.29 210 VAL B N 1
ATOM 3841 C CA . VAL B 1 210 ? 13.923 -17.41 -4.145 1 95.29 210 VAL B CA 1
ATOM 3842 C C . VAL B 1 210 ? 14.627 -18.765 -4.124 1 95.29 210 VAL B C 1
ATOM 3844 O O . VAL B 1 210 ? 15.767 -18.872 -3.667 1 95.29 210 VAL B O 1
ATOM 3847 N N . SER B 1 211 ? 14.08 -19.785 -4.651 1 92.38 211 SER B N 1
ATOM 3848 C CA . SER B 1 211 ? 14.538 -21.161 -4.483 1 92.38 211 SER B CA 1
ATOM 3849 C C . SER B 1 211 ? 15.58 -21.529 -5.534 1 92.38 211 SER B C 1
ATOM 3851 O O . SER B 1 211 ? 16.058 -22.664 -5.571 1 92.38 211 SER B O 1
ATOM 3853 N N . ASN B 1 212 ? 15.95 -20.65 -6.334 1 93.32 212 ASN B N 1
ATOM 3854 C CA . ASN B 1 212 ? 16.824 -20.972 -7.457 1 93.32 212 ASN B CA 1
ATOM 3855 C C . ASN B 1 212 ? 18.128 -21.612 -6.987 1 93.32 212 ASN B C 1
ATOM 3857 O O . ASN B 1 212 ? 18.575 -22.61 -7.555 1 93.32 212 ASN B O 1
ATOM 3861 N N . PRO B 1 213 ? 18.731 -21.11 -5.94 1 93.44 213 PRO B N 1
ATOM 3862 C CA . PRO B 1 213 ? 19.996 -21.706 -5.503 1 93.44 213 PRO B CA 1
ATOM 3863 C C . PRO B 1 213 ? 19.828 -23.128 -4.975 1 93.44 213 PRO B C 1
ATOM 3865 O O . PRO B 1 213 ? 20.814 -23.85 -4.807 1 93.44 213 PRO B O 1
ATOM 3868 N N . ALA B 1 214 ? 18.636 -23.474 -4.681 1 92.08 214 ALA B N 1
ATOM 3869 C CA . ALA B 1 214 ? 18.368 -24.803 -4.138 1 92.08 214 ALA B CA 1
ATOM 3870 C C . ALA B 1 214 ? 18.002 -25.786 -5.247 1 92.08 214 ALA B C 1
ATOM 3872 O O . ALA B 1 214 ? 17.798 -26.974 -4.989 1 92.08 214 ALA B O 1
ATOM 3873 N N . ARG B 1 215 ? 17.935 -25.332 -6.482 1 94.14 215 ARG B N 1
ATOM 3874 C CA . ARG B 1 215 ? 17.64 -26.173 -7.637 1 94.14 215 ARG B CA 1
ATOM 3875 C C . ARG B 1 215 ? 18.886 -26.914 -8.108 1 94.14 215 ARG B C 1
ATOM 3877 O O . ARG B 1 215 ? 19.997 -26.615 -7.665 1 94.14 215 ARG B O 1
ATOM 3884 N N . PRO B 1 216 ? 18.708 -27.977 -8.976 1 95.19 216 PRO B N 1
ATOM 3885 C CA . PRO B 1 216 ? 19.902 -28.602 -9.549 1 95.19 216 PRO B CA 1
ATOM 3886 C C . PRO B 1 216 ? 20.868 -27.584 -10.152 1 95.19 216 PRO B C 1
ATOM 3888 O O . PRO B 1 216 ? 20.436 -26.603 -10.763 1 95.19 216 PRO B O 1
ATOM 3891 N N . LEU B 1 217 ? 22.148 -27.821 -10.036 1 94.72 217 LEU B N 1
ATOM 3892 C CA . LEU B 1 217 ? 23.222 -26.87 -10.302 1 94.72 217 LEU B CA 1
ATOM 3893 C C . LEU B 1 217 ? 23.068 -26.249 -11.686 1 94.72 217 LEU B C 1
ATOM 3895 O O . LEU B 1 217 ? 23.251 -25.041 -11.852 1 94.72 217 LEU B O 1
ATOM 3899 N N . GLY B 1 218 ? 22.782 -27.059 -12.697 1 95.48 218 GLY B N 1
ATOM 3900 C CA . GLY B 1 218 ? 22.631 -26.553 -14.053 1 95.48 218 GLY B CA 1
ATOM 3901 C C . GLY B 1 218 ? 21.554 -25.493 -14.178 1 95.48 218 GLY B C 1
ATOM 3902 O O . GLY B 1 218 ? 21.722 -24.512 -14.905 1 95.48 218 GLY B O 1
ATOM 3903 N N . ILE B 1 219 ? 20.445 -25.726 -13.517 1 96.76 219 ILE B N 1
ATOM 3904 C CA . ILE B 1 219 ? 19.333 -24.781 -13.525 1 96.76 219 ILE B CA 1
ATOM 3905 C C . ILE B 1 219 ? 19.681 -23.567 -12.668 1 96.76 219 ILE B C 1
ATOM 3907 O O . ILE B 1 219 ? 19.451 -22.425 -13.075 1 96.76 219 ILE B O 1
ATOM 3911 N N . ALA B 1 220 ? 20.31 -23.806 -11.495 1 96.1 220 ALA B N 1
ATOM 3912 C CA . ALA B 1 220 ? 20.69 -22.746 -10.564 1 96.1 220 ALA B CA 1
ATOM 3913 C C . ALA B 1 220 ? 21.658 -21.763 -11.218 1 96.1 220 ALA B C 1
ATOM 3915 O O . ALA B 1 220 ? 21.535 -20.549 -11.038 1 96.1 220 ALA B O 1
ATOM 3916 N N . LEU B 1 221 ? 22.601 -22.274 -11.948 1 96.81 221 LEU B N 1
ATOM 3917 C CA . LEU B 1 221 ? 23.61 -21.432 -12.581 1 96.81 221 LEU B CA 1
ATOM 3918 C C . LEU B 1 221 ? 22.991 -20.572 -13.678 1 96.81 221 LEU B C 1
ATOM 3920 O O . LEU B 1 221 ? 23.377 -19.415 -13.858 1 96.81 221 LEU B O 1
ATOM 3924 N N . LYS B 1 222 ? 22.05 -21.11 -14.431 1 97.63 222 LYS B N 1
ATOM 3925 C CA . LYS B 1 222 ? 21.365 -20.341 -15.465 1 97.63 222 LYS B CA 1
ATOM 3926 C C . LYS B 1 222 ? 20.601 -19.166 -14.861 1 97.63 222 LYS B C 1
ATOM 3928 O O . LYS B 1 222 ? 20.635 -18.056 -15.396 1 97.63 222 LYS B O 1
ATOM 3933 N N . TRP B 1 223 ? 19.929 -19.393 -13.783 1 97.64 223 TRP B N 1
ATOM 3934 C CA . TRP B 1 223 ? 19.18 -18.327 -13.127 1 97.64 223 TRP B CA 1
ATOM 3935 C C . TRP B 1 223 ? 20.123 -17.311 -12.49 1 97.64 223 TRP B C 1
ATOM 3937 O O . TRP B 1 223 ? 19.842 -16.111 -12.486 1 97.64 223 TRP B O 1
ATOM 3947 N N . THR B 1 224 ? 21.256 -17.76 -11.902 1 97.16 224 THR B N 1
ATOM 3948 C CA . THR B 1 224 ? 22.246 -16.863 -11.317 1 97.16 224 THR B CA 1
ATOM 3949 C C . THR B 1 224 ? 22.785 -15.894 -12.365 1 97.16 224 THR B C 1
ATOM 3951 O O . THR B 1 224 ? 22.92 -14.697 -12.101 1 97.16 224 THR B O 1
ATOM 3954 N N . GLU B 1 225 ? 23.077 -16.45 -13.465 1 97.17 225 GLU B N 1
ATOM 3955 C CA . GLU B 1 225 ? 23.566 -15.607 -14.551 1 97.17 225 GLU B CA 1
ATOM 3956 C C . GLU B 1 225 ? 22.54 -14.543 -14.929 1 97.17 225 GLU B C 1
ATOM 3958 O O . GLU B 1 225 ? 22.888 -13.374 -15.112 1 97.17 225 GLU B O 1
ATOM 3963 N N . ARG B 1 226 ? 21.345 -14.885 -15.042 1 97.85 226 ARG B N 1
ATOM 3964 C CA . ARG B 1 226 ? 20.275 -14 -15.49 1 97.85 226 ARG B CA 1
ATOM 3965 C C . ARG B 1 226 ? 19.994 -12.913 -14.457 1 97.85 226 ARG B C 1
ATOM 3967 O O . ARG B 1 226 ? 19.807 -11.747 -14.81 1 97.85 226 ARG B O 1
ATOM 3974 N N . ILE B 1 227 ? 19.935 -13.286 -13.156 1 97.05 227 ILE B N 1
ATOM 3975 C CA . ILE B 1 227 ? 19.673 -12.279 -12.134 1 97.05 227 ILE B CA 1
ATOM 3976 C C . ILE B 1 227 ? 20.864 -11.329 -12.029 1 97.05 227 ILE B C 1
ATOM 3978 O O . ILE B 1 227 ? 20.692 -10.131 -11.793 1 97.05 227 ILE B O 1
ATOM 3982 N N . THR B 1 228 ? 22.079 -11.868 -12.177 1 96.74 228 THR B N 1
ATOM 3983 C CA . THR B 1 228 ? 23.281 -11.042 -12.157 1 96.74 228 THR B CA 1
ATOM 3984 C C . THR B 1 228 ? 23.263 -10.031 -13.3 1 96.74 228 THR B C 1
ATOM 3986 O O . THR B 1 228 ? 23.578 -8.856 -13.102 1 96.74 228 THR B O 1
ATOM 3989 N N . ASP B 1 229 ? 22.869 -10.519 -14.465 1 97.69 229 ASP B N 1
ATOM 3990 C CA . ASP B 1 229 ? 22.777 -9.627 -15.617 1 97.69 229 ASP B CA 1
ATOM 3991 C C . ASP B 1 229 ? 21.797 -8.486 -15.352 1 97.69 229 ASP B C 1
ATOM 3993 O O . ASP B 1 229 ? 22.065 -7.335 -15.703 1 97.69 229 ASP B O 1
ATOM 3997 N N . GLU B 1 230 ? 20.69 -8.814 -14.784 1 97.83 230 GLU B N 1
ATOM 3998 C CA . GLU B 1 230 ? 19.679 -7.803 -14.489 1 97.83 230 GLU B CA 1
ATOM 3999 C C . GLU B 1 230 ? 20.174 -6.82 -13.432 1 97.83 230 GLU B C 1
ATOM 4001 O O . GLU B 1 230 ? 19.966 -5.611 -13.556 1 97.83 230 GLU B O 1
ATOM 4006 N N . PHE B 1 231 ? 20.824 -7.312 -12.427 1 97.31 231 PHE B N 1
ATOM 4007 C CA . PHE B 1 231 ? 21.381 -6.475 -11.371 1 97.31 231 PHE B CA 1
ATOM 4008 C C . PHE B 1 231 ? 22.445 -5.537 -11.929 1 97.31 231 PHE B C 1
ATOM 4010 O O . PHE B 1 231 ? 22.475 -4.352 -11.59 1 97.31 231 PHE B O 1
ATOM 4017 N N . PHE B 1 232 ? 23.27 -6.066 -12.762 1 97.83 232 PHE B N 1
ATOM 4018 C CA . PHE B 1 232 ? 24.342 -5.263 -13.336 1 97.83 232 PHE B CA 1
ATOM 4019 C C . PHE B 1 232 ? 23.779 -4.179 -14.247 1 97.83 232 PHE B C 1
ATOM 4021 O O . PHE B 1 232 ? 24.307 -3.066 -14.297 1 97.83 232 PHE B O 1
ATOM 4028 N N . ALA B 1 233 ? 22.776 -4.546 -15.013 1 98.07 233 ALA B N 1
ATOM 4029 C CA . ALA B 1 233 ? 22.124 -3.537 -15.844 1 98.07 233 ALA B CA 1
ATOM 4030 C C . ALA B 1 233 ? 21.601 -2.382 -14.995 1 98.07 233 ALA B C 1
ATOM 4032 O O . ALA B 1 233 ? 21.727 -1.216 -15.376 1 98.07 233 ALA B O 1
ATOM 4033 N N . GLN B 1 234 ? 21.01 -2.663 -13.865 1 98.1 234 GLN B N 1
ATOM 4034 C CA . GLN B 1 234 ? 20.559 -1.61 -12.962 1 98.1 234 GLN B CA 1
ATOM 4035 C C . GLN B 1 234 ? 21.74 -0.811 -12.416 1 98.1 234 GLN B C 1
ATOM 4037 O O . GLN B 1 234 ? 21.671 0.416 -12.312 1 98.1 234 GLN B O 1
ATOM 4042 N N . GLY B 1 235 ? 22.807 -1.539 -12.011 1 97.94 235 GLY B N 1
ATOM 4043 C CA . GLY B 1 235 ? 23.997 -0.849 -11.54 1 97.94 235 GLY B CA 1
ATOM 4044 C C . GLY B 1 235 ? 24.549 0.143 -12.546 1 97.94 235 GLY B C 1
ATOM 4045 O O . GLY B 1 235 ? 24.965 1.243 -12.176 1 97.94 235 GLY B O 1
ATOM 4046 N N . ASP B 1 236 ? 24.533 -0.222 -13.799 1 98.02 236 ASP B N 1
ATOM 4047 C CA . ASP B 1 236 ? 24.975 0.668 -14.867 1 98.02 236 ASP B CA 1
ATOM 4048 C C . ASP B 1 236 ? 24.081 1.903 -14.958 1 98.02 236 ASP B C 1
ATOM 4050 O O . ASP B 1 236 ? 24.571 3.017 -15.153 1 98.02 236 ASP B O 1
ATOM 4054 N N . LEU B 1 237 ? 22.816 1.667 -14.896 1 97.38 237 LEU B N 1
ATOM 4055 C CA . LEU B 1 237 ? 21.869 2.776 -14.936 1 97.38 237 LEU B CA 1
ATOM 4056 C C . LEU B 1 237 ? 22.097 3.727 -13.766 1 97.38 237 LEU B C 1
ATOM 4058 O O . LEU B 1 237 ? 22.034 4.948 -13.931 1 97.38 237 LEU B O 1
ATOM 4062 N N . GLU B 1 238 ? 22.306 3.135 -12.605 1 97.48 238 GLU B N 1
ATOM 4063 C CA . GLU B 1 238 ? 22.582 3.941 -11.419 1 97.48 238 GLU B CA 1
ATOM 4064 C C . GLU B 1 238 ? 23.851 4.77 -11.598 1 97.48 238 GLU B C 1
ATOM 4066 O O . GLU B 1 238 ? 23.86 5.97 -11.32 1 97.48 238 GLU B O 1
ATOM 4071 N N . ARG B 1 239 ? 24.862 4.179 -12.075 1 96.12 239 ARG B N 1
ATOM 4072 C CA . ARG B 1 239 ? 26.128 4.858 -12.337 1 96.12 239 ARG B CA 1
ATOM 4073 C C . ARG B 1 239 ? 25.939 6.011 -13.316 1 96.12 239 ARG B C 1
ATOM 4075 O O . ARG B 1 239 ? 26.377 7.133 -13.053 1 96.12 239 ARG B O 1
ATOM 4082 N N . ASN B 1 240 ? 25.244 5.798 -14.323 1 96.51 240 ASN B N 1
ATOM 4083 C CA . ASN B 1 240 ? 25.06 6.781 -15.386 1 96.51 240 ASN B CA 1
ATOM 4084 C C . ASN B 1 240 ? 24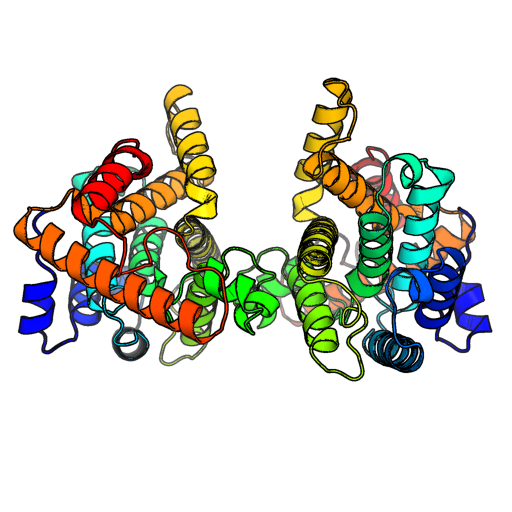.153 7.925 -14.941 1 96.51 240 ASN B C 1
ATOM 4086 O O . ASN B 1 240 ? 24.176 9.007 -15.531 1 96.51 240 ASN B O 1
ATOM 4090 N N . SER B 1 241 ? 23.333 7.647 -13.966 1 94.71 241 SER B N 1
ATOM 4091 C CA . SER B 1 241 ? 22.406 8.661 -13.473 1 94.71 241 SER B CA 1
ATOM 4092 C C . SER B 1 241 ? 22.999 9.424 -12.293 1 94.71 241 SER B C 1
ATOM 4094 O O . SER B 1 241 ? 22.312 10.226 -11.658 1 94.71 241 SER B O 1
ATOM 4096 N N . GLY B 1 242 ? 24.216 9.097 -11.903 1 93.86 242 GLY B N 1
ATOM 4097 C CA . GLY B 1 242 ? 24.882 9.788 -10.811 1 93.86 242 GLY B CA 1
ATOM 4098 C C . GLY B 1 242 ? 24.4 9.346 -9.442 1 93.86 242 GLY B C 1
ATOM 4099 O O . GLY B 1 242 ? 24.531 10.084 -8.464 1 93.86 242 GLY B O 1
ATOM 4100 N N . LEU B 1 243 ? 23.845 8.185 -9.369 1 94.17 243 LEU B N 1
ATOM 4101 C CA . LEU B 1 243 ? 23.367 7.625 -8.11 1 94.17 243 LEU B CA 1
ATOM 4102 C C . LEU B 1 243 ? 24.409 6.693 -7.5 1 94.17 243 LEU B C 1
ATOM 4104 O O . LEU B 1 243 ? 25.303 6.211 -8.2 1 94.17 243 LEU B O 1
ATOM 4108 N N . SER B 1 244 ? 24.252 6.562 -6.17 1 94.39 244 SER B N 1
ATOM 4109 C CA . SER B 1 244 ? 25.027 5.488 -5.557 1 94.39 244 SER B CA 1
ATOM 4110 C C . SER B 1 244 ? 24.6 4.125 -6.091 1 94.39 244 SER B C 1
ATOM 4112 O O . SER B 1 244 ? 23.407 3.866 -6.266 1 94.39 244 SER B O 1
ATOM 4114 N N . ILE B 1 245 ? 25.602 3.283 -6.328 1 95.86 245 ILE B N 1
ATOM 4115 C CA . ILE B 1 245 ? 25.302 1.965 -6.876 1 95.86 245 ILE B CA 1
ATOM 4116 C C . ILE B 1 245 ? 24.825 1.038 -5.76 1 95.86 245 ILE B C 1
ATOM 4118 O O . ILE B 1 245 ? 25.473 0.929 -4.717 1 95.86 245 IL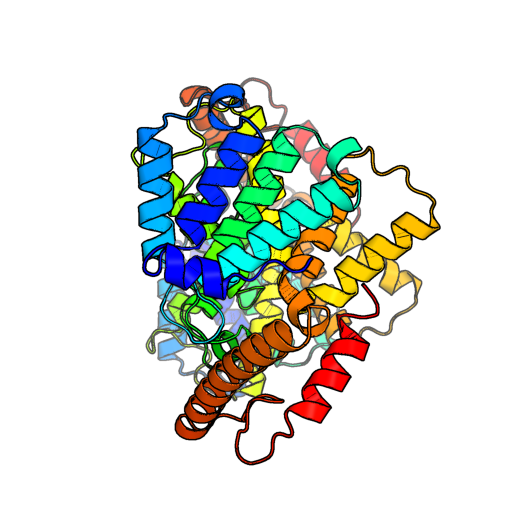E B O 1
ATOM 4122 N N . SER B 1 246 ? 23.71 0.367 -5.962 1 93.4 246 SER B N 1
ATOM 4123 C CA . SER B 1 246 ? 23.136 -0.548 -4.982 1 93.4 246 SER B CA 1
ATOM 4124 C C . SER B 1 246 ? 24.055 -1.739 -4.733 1 93.4 246 SER B C 1
ATOM 4126 O O . SER B 1 246 ? 24.82 -2.134 -5.615 1 93.4 246 SER B O 1
ATOM 4128 N N . PRO B 1 247 ? 23.879 -2.269 -3.545 1 88.27 247 PRO B N 1
ATOM 4129 C CA . PRO B 1 247 ? 24.695 -3.445 -3.234 1 88.27 247 PRO B CA 1
ATOM 4130 C C . PRO B 1 247 ? 24.48 -4.589 -4.222 1 88.27 247 PRO B C 1
ATOM 4132 O O . PRO B 1 247 ? 23.346 -4.854 -4.628 1 88.27 247 PRO B O 1
ATOM 4135 N N . MET B 1 248 ? 25.576 -5.233 -4.672 1 88.81 248 MET B N 1
ATOM 4136 C CA . MET B 1 248 ? 25.605 -6.428 -5.511 1 88.81 248 MET B CA 1
ATOM 4137 C C . MET B 1 248 ? 25.348 -6.073 -6.972 1 88.81 248 MET B C 1
ATOM 4139 O O . MET B 1 248 ? 25.241 -6.96 -7.82 1 88.81 248 MET B O 1
ATOM 4143 N N . MET B 1 249 ? 25.243 -4.784 -7.263 1 94.72 249 MET B N 1
ATOM 4144 C CA . MET B 1 249 ? 24.819 -4.422 -8.612 1 94.72 249 MET B CA 1
ATOM 4145 C C . MET B 1 249 ? 25.972 -3.809 -9.399 1 94.72 249 MET B C 1
ATOM 4147 O O . MET B 1 249 ? 25.808 -3.441 -10.564 1 94.72 249 MET B O 1
ATOM 4151 N N . ASP B 1 250 ? 27.148 -3.757 -8.755 1 95.09 250 ASP B N 1
ATOM 4152 C CA . ASP B 1 250 ? 28.317 -3.202 -9.43 1 95.09 250 ASP B CA 1
ATOM 4153 C C . ASP B 1 250 ? 29.121 -4.298 -10.127 1 95.09 250 ASP B C 1
ATOM 4155 O O . ASP B 1 250 ? 29.868 -5.034 -9.479 1 95.09 250 ASP B O 1
ATOM 4159 N N . ARG B 1 251 ? 29.041 -4.348 -11.426 1 92.62 251 ARG B N 1
ATOM 4160 C CA . ARG B 1 251 ? 29.706 -5.401 -12.187 1 92.62 251 ARG B CA 1
ATOM 4161 C C . ARG B 1 251 ? 31.222 -5.299 -12.055 1 92.62 251 ARG B C 1
ATOM 4163 O O . ARG B 1 251 ? 31.937 -6.278 -12.277 1 92.62 251 ARG B O 1
ATOM 4170 N N . ALA B 1 252 ? 31.724 -4.132 -11.702 1 92.38 252 ALA B N 1
ATOM 4171 C CA . ALA B 1 252 ? 33.166 -3.92 -11.612 1 92.38 252 ALA B CA 1
ATOM 4172 C C . ALA B 1 252 ? 33.731 -4.528 -10.332 1 92.38 252 ALA B C 1
ATOM 4174 O O . ALA B 1 252 ? 34.903 -4.909 -10.283 1 92.38 252 ALA B O 1
ATOM 4175 N N . THR B 1 253 ? 32.933 -4.703 -9.354 1 91.13 253 THR B N 1
ATOM 4176 C CA . THR B 1 253 ? 33.478 -5.061 -8.049 1 91.13 253 THR B CA 1
ATOM 4177 C C . THR B 1 253 ? 32.807 -6.321 -7.51 1 91.13 253 THR B C 1
ATOM 4179 O O . THR B 1 253 ? 33.307 -6.943 -6.57 1 91.13 253 THR B O 1
ATOM 4182 N N . GLN B 1 254 ? 31.728 -6.727 -8.122 1 88.38 254 GLN B N 1
ATOM 4183 C CA . GLN B 1 254 ? 30.92 -7.788 -7.531 1 88.38 254 GLN B CA 1
ATOM 4184 C C . GLN B 1 254 ? 31.544 -9.159 -7.78 1 88.38 254 GLN B C 1
ATOM 4186 O O . GLN B 1 254 ? 31.995 -9.448 -8.89 1 88.38 254 GLN B O 1
ATOM 4191 N N . HIS B 1 255 ? 31.552 -9.923 -6.686 1 90.33 255 HIS B N 1
ATOM 4192 C CA . HIS B 1 255 ? 31.882 -11.342 -6.76 1 90.33 255 HIS B CA 1
ATOM 4193 C C . HIS B 1 255 ? 30.625 -12.204 -6.708 1 90.33 255 HIS B C 1
ATOM 4195 O O . HIS B 1 255 ? 30.129 -12.521 -5.625 1 90.33 255 HIS B O 1
ATOM 4201 N N . VAL B 1 256 ? 30.265 -12.775 -7.76 1 91.93 256 VAL B N 1
ATOM 4202 C CA . VAL B 1 256 ? 28.982 -13.447 -7.934 1 91.93 256 VAL B CA 1
ATOM 4203 C C . VAL B 1 256 ? 28.901 -14.656 -7.005 1 91.93 256 VAL B C 1
ATOM 4205 O O . VAL B 1 256 ? 27.882 -14.873 -6.346 1 91.93 256 VAL B O 1
ATOM 4208 N N . GLY B 1 257 ? 29.896 -15.484 -6.968 1 92.25 257 GLY B N 1
ATOM 4209 C CA . GLY B 1 257 ? 29.909 -16.656 -6.108 1 92.25 257 GLY B CA 1
ATOM 4210 C C . GLY B 1 257 ? 29.685 -16.326 -4.644 1 92.25 257 GLY B C 1
ATOM 4211 O O . GLY B 1 257 ? 28.878 -16.971 -3.973 1 92.25 257 GLY B O 1
ATOM 4212 N N . LYS B 1 258 ? 30.402 -15.339 -4.124 1 90.62 258 LYS B N 1
ATOM 4213 C CA . LYS B 1 258 ? 30.257 -14.915 -2.735 1 90.62 258 LYS B CA 1
ATOM 4214 C C . LYS B 1 258 ? 28.85 -14.389 -2.464 1 90.62 258 LYS B C 1
ATOM 4216 O O . LYS B 1 258 ? 28.292 -14.618 -1.389 1 90.62 258 LYS B O 1
ATOM 4221 N N . GLY B 1 259 ? 28.39 -13.643 -3.426 1 89.8 259 GLY B N 1
ATOM 4222 C CA . GLY B 1 259 ? 27.028 -13.146 -3.311 1 89.8 259 GLY B CA 1
ATOM 4223 C C . GLY B 1 259 ? 25.995 -14.252 -3.21 1 89.8 259 GLY B C 1
ATOM 4224 O O . GLY B 1 259 ? 25.061 -14.166 -2.411 1 89.8 259 GLY B O 1
ATOM 4225 N N . GLN B 1 260 ? 26.19 -15.261 -3.966 1 92.26 260 GLN B N 1
ATOM 4226 C CA . GLN B 1 260 ? 25.268 -16.392 -3.942 1 92.26 260 GLN B CA 1
ATOM 4227 C C . GLN B 1 260 ? 25.332 -17.126 -2.606 1 92.26 260 GLN B C 1
ATOM 4229 O O . GLN B 1 260 ? 24.304 -17.557 -2.079 1 92.26 260 GLN B O 1
ATOM 4234 N N . ILE B 1 261 ? 26.499 -17.272 -2.075 1 92.8 261 ILE B N 1
ATOM 4235 C CA . ILE B 1 261 ? 26.669 -17.933 -0.786 1 92.8 261 ILE B CA 1
ATOM 4236 C C . ILE B 1 261 ? 25.945 -17.14 0.3 1 92.8 261 ILE B C 1
ATOM 4238 O O . ILE B 1 261 ? 25.247 -17.717 1.138 1 92.8 261 ILE B O 1
ATOM 4242 N N . ALA B 1 262 ? 26.143 -15.856 0.231 1 90.73 262 ALA B N 1
ATOM 4243 C CA . ALA B 1 262 ? 25.469 -14.996 1.2 1 90.73 262 ALA B CA 1
ATOM 4244 C C . ALA B 1 262 ? 23.952 -15.104 1.068 1 90.73 262 ALA B C 1
ATOM 4246 O O . ALA B 1 262 ? 23.24 -15.182 2.071 1 90.73 262 ALA B O 1
ATOM 4247 N N . PHE B 1 263 ? 23.486 -15.078 -0.166 1 92.33 263 PHE B N 1
ATOM 4248 C CA . PHE B 1 263 ? 22.057 -15.187 -0.436 1 92.33 263 PHE B CA 1
ATOM 4249 C C . PHE B 1 263 ? 21.505 -16.504 0.097 1 92.33 263 PHE B C 1
ATOM 4251 O O . PHE B 1 263 ? 20.453 -16.528 0.739 1 92.33 263 PHE B O 1
ATOM 4258 N N . ILE B 1 264 ? 22.167 -17.561 -0.093 1 94.03 264 ILE B N 1
ATOM 4259 C CA . ILE B 1 264 ? 21.745 -18.888 0.34 1 94.03 264 ILE B CA 1
ATOM 4260 C C . ILE B 1 264 ? 21.685 -18.939 1.865 1 94.03 264 ILE B C 1
ATOM 4262 O O . ILE B 1 264 ? 20.685 -19.376 2.439 1 94.03 264 ILE B O 1
ATOM 4266 N N . ASN B 1 265 ? 22.635 -18.422 2.513 1 92.77 265 ASN B N 1
ATOM 4267 C CA . ASN B 1 265 ? 22.756 -18.524 3.964 1 92.77 265 ASN B CA 1
ATOM 4268 C C . ASN B 1 265 ? 21.741 -17.632 4.674 1 92.77 265 ASN B C 1
ATOM 4270 O O . ASN B 1 265 ? 21.185 -18.016 5.704 1 92.77 265 ASN B O 1
ATOM 4274 N N . TYR B 1 266 ? 21.475 -16.493 4.066 1 88.87 266 TYR B N 1
ATOM 4275 C CA . TYR B 1 266 ? 20.687 -15.509 4.8 1 88.87 266 TYR B CA 1
ATOM 4276 C C . TYR B 1 266 ? 19.215 -15.589 4.412 1 88.87 266 TYR B C 1
ATOM 4278 O O . TYR B 1 266 ? 18.337 -15.276 5.219 1 88.87 266 TYR B O 1
ATOM 4286 N N . LEU B 1 267 ? 18.974 -16.054 3.213 1 90.68 267 LEU B N 1
ATOM 4287 C CA . LEU B 1 267 ? 17.591 -15.969 2.754 1 90.68 267 LEU B CA 1
ATOM 4288 C C . LEU B 1 267 ? 17.013 -17.36 2.513 1 90.68 267 LEU B C 1
ATOM 4290 O O . LEU B 1 267 ? 15.887 -17.648 2.925 1 90.68 267 LEU B O 1
ATOM 4294 N N . VAL B 1 268 ? 17.783 -18.223 1.94 1 91.54 268 VAL B N 1
ATOM 4295 C CA . VAL B 1 268 ? 17.245 -19.498 1.476 1 91.54 268 VAL B CA 1
ATOM 4296 C C . VAL B 1 268 ? 17.236 -20.503 2.625 1 91.54 268 VAL B C 1
ATOM 4298 O O . VAL B 1 268 ? 16.201 -21.103 2.926 1 91.54 268 VAL B O 1
ATOM 4301 N N . THR B 1 269 ? 18.273 -20.613 3.386 1 90.7 269 THR B N 1
ATOM 4302 C CA . THR B 1 269 ? 18.458 -21.66 4.385 1 90.7 269 THR B CA 1
ATOM 4303 C C . THR B 1 269 ? 17.479 -21.482 5.542 1 90.7 269 THR B C 1
ATOM 4305 O O . THR B 1 269 ? 16.891 -22.455 6.019 1 90.7 269 THR B O 1
ATOM 4308 N N . PRO B 1 270 ? 17.231 -20.304 5.949 1 87.38 270 PRO B N 1
ATOM 4309 C CA . PRO B 1 270 ? 16.313 -20.148 7.079 1 87.38 270 PRO B CA 1
ATOM 4310 C C . PRO B 1 270 ? 14.877 -20.536 6.731 1 87.38 270 PRO B C 1
ATOM 4312 O O . PRO B 1 270 ? 14.071 -20.799 7.627 1 87.38 270 PRO B O 1
ATOM 4315 N N . MET B 1 271 ? 14.59 -20.544 5.5 1 86.44 271 MET B N 1
ATOM 4316 C CA . MET B 1 271 ? 13.229 -20.878 5.09 1 86.44 271 MET B CA 1
ATOM 4317 C C . MET B 1 271 ? 13.055 -22.388 4.96 1 86.44 271 MET B C 1
ATOM 4319 O O . MET B 1 271 ? 11.954 -22.908 5.145 1 86.44 271 MET B O 1
#

Secondary structure (DSSP, 8-state):
----HHHHHHHTTS-HHHHHHHHHHHHTTHHHHTT--HHHHHHHHHHHHHHS---SSSSHHHHHHHHHHHHHHHHHTSGGGG--HHHHHHHHHHHHHTTTT--S--HHHHHHTT-HHHHHTTTSSHHHHHHHHHHHHHHHSGGG-TTTTS-HHHHHHHHHHHHHHHHTT-GGGHHHHHHHHHHHHHTT----SHHHHHHHHHHHHHHHHH-GGGS-HHHHHHHHHHHHHHHHHHHHHHHHTTPPPPTT--TTT--HHHHHHHHIIIIITT-/----HHHHHHHTTS-HHHHHHHHHHHHTTHHHHTT--HHHHHHHHHHHHHHS---SSSSHHHHHHHHHHHHHHHHHTSGGGG--HHHHHHHHHHHHHTTTT--S--HHHHHHTT-HHHHHTTTSSHHHHHHHHHHHHHHTSGGG-TTTTS-HHHHHHHHHHHHHHHHTT-GGGHHHHHHHHHHHHHTT----SHHHHHHHHHHHHHHHHH-GGGS-HHHHHHHHHHHHHHHHHHHHHHHHTTPPPPTT--TTT--HHHHHHHHIIIIITT-

Radius of gyration: 25.25 Å; Cα contacts (8 Å, |Δi|>4): 707; chains: 2; bounding box: 67×67×58 Å

Organism: Naegleria gruberi (NCBI:txid5762)

Nearest PDB structures (foldseek):
  3dy8-assembly2_B  TM=9.692E-01  e=1.486E-17  Homo sapiens
  3n3z-assembly1_B  TM=9.692E-01  e=1.701E-17  Homo sapiens
  4y87-assembly1_B  TM=9.676E-01  e=1.421E-17  Homo sapiens
  4y86-assembly2_B-2  TM=9.691E-01  e=2.037E-17  Homo sapiens
  3qi3-assembly1_A  TM=9.671E-01  e=6.560E-17  Homo sapiens

InterPro domains:
  IPR002073 3'5'-cyclic nucleotide phosphodiesterase, catalytic domain [PF00233] (57-271)
  IPR002073 3'5'-cyclic nucleotide phosphodiesterase, catalytic domain [PS51845] (1-271)
  IPR003607 HD/PDEase domain [SM00471] (55-223)
  IPR023088 3'5'-cyclic nucleotide phosphodiesterase [PR00387] (53-66)
  IPR023088 3'5'-cyclic nucleotide phosphodiesterase [PR00387] (98-113)
  IPR023088 3'5'-cyclic nucleotide phosphodiesterase [PR00387] (125-141)
  IPR023088 3'5'-cyclic nucleotide phosphodiesterase [PR00387] (205-218)
  IPR023088 3'5'-cyclic nucleotide phosphodiesterase [PR00387] (222-238)
  IPR023174 3'5'-cyclic nucleotide phosphodiesterase, conserved site [PS00126] (98-109)
  IPR036971 3'5'-cyclic nucleotide phosphodiesterase, catalytic domain superfamily [G3DSA:1.10.1300.10] (1-271)

Sequence (542 aa):
WSFDVFEVFNATGGNPLFATCYALFLKYDFIKKFNINEEIFINFLRELEAGYHPNPYHNNAHAADVLQATHFIVQEGGLIEKLAVEDCFAALVSATIHDYDHPGLNNAFQVNTRSYLATLYNDRAVLENHHCSQAFELMRQDKYNILSGLSNEQKKDIRETIVEMLLATDMGQHAKIVGKFKGRLEAKADFKAKDDIRLALQIAIKMADVSNPARPLGIALKWTERITDEFFAQGDLERNSGLSISPMMDRATQHVGKGQIAFINYLVTPMWSFDVFEVFNATGGNPLFATCYALFLKYDFIKKFNINEEIFINFLRELEAGYHPNPYHNNAHAADVLQATHFIVQEGGLIEKLAVEDCFAALVSATIHDYDHPGLNNAFQVNTRSYLATLYNDRAVLENHHCSQAFELMRQDKYNILSGLSNEQKKDIRETIVEMLLATDMGQHAKIVGKFKGRLEAKADFKAKDDIRLALQIAIKMADVSNPARPLGIALKWTERITDEFFAQGDLERNSGLSISPMMDRATQHVGKGQIAFINYLVTPM

Solvent-accessible surface area (backbone atoms only — not comparable to full-atom values): 28196 Å² total; per-residue (Å²): 124,76,77,56,44,67,59,41,22,62,74,49,76,72,40,26,31,42,55,51,50,52,52,51,37,58,72,69,38,44,44,70,77,39,52,34,57,63,68,26,43,52,44,27,37,52,54,52,47,68,44,29,37,92,38,67,37,57,19,40,52,45,26,27,41,23,26,52,40,32,49,44,44,33,58,77,66,51,49,51,83,68,47,54,72,59,51,52,51,23,51,49,52,29,32,57,36,48,57,40,61,40,83,58,64,57,58,66,57,33,46,76,66,63,33,71,58,16,43,57,44,65,62,48,56,30,58,32,44,46,9,52,22,52,52,52,55,50,34,69,38,75,63,28,26,61,63,72,49,46,52,72,68,51,48,53,52,30,49,53,48,24,51,52,34,30,52,42,60,32,71,89,45,40,67,61,54,54,49,53,52,52,50,40,57,74,67,62,59,83,49,78,49,68,70,44,43,48,51,52,49,20,50,42,46,38,48,28,67,60,37,50,82,77,33,55,64,77,61,21,51,54,51,49,53,23,42,49,52,32,33,27,54,43,17,51,50,26,51,76,71,73,43,81,62,54,88,83,12,41,75,89,76,53,54,66,69,62,52,50,52,51,46,40,63,69,58,47,65,79,102,124,77,78,56,46,67,59,42,23,62,74,50,75,71,40,26,32,42,54,52,50,53,51,50,38,57,73,70,38,43,44,70,76,39,54,35,58,63,69,26,42,51,46,28,36,52,53,53,47,68,45,30,36,94,38,68,37,58,19,40,54,46,28,28,42,21,26,52,40,33,50,44,45,32,58,76,66,50,48,52,82,69,48,53,72,59,52,51,51,23,50,50,52,29,34,57,35,48,57,40,59,37,84,58,67,57,57,66,56,32,44,76,66,61,33,72,57,15,43,57,44,66,61,48,56,32,58,31,45,47,8,52,23,52,52,52,56,50,34,68,38,76,64,28,26,61,61,72,50,47,53,73,68,52,48,52,53,28,50,53,47,25,51,52,35,30,52,42,60,33,70,90,44,41,67,61,54,54,49,52,51,51,51,41,56,73,68,63,58,84,50,77,49,68,69,44,42,48,50,51,48,23,51,42,47,39,48,29,67,59,37,49,82,77,33,56,64,75,61,20,51,55,51,50,52,23,43,48,51,32,34,28,53,44,19,50,52,26,51,76,69,74,41,82,63,52,90,83,10,42,75,89,74,53,56,65,69,62,51,50,52,51,45,40,62,71,58,46,65,78,104